Protein 2O36 (pdb70)

Sequence (654 aa):
LRWDLSAQQIEERTRELIEQTKRVYDQVGTQEFEDVSYESTLKALADVEVTYTVQRNILDFPQHVSPSKDIRTASTEADKKLSEFDVEMSMREDVYQRIVWLQEKVQKDSLRPEAARYLERLIKLGRRNGLHLPRETQENIKRIKKKLSLLCIDFNKNLNEDTTFLPFTLQELGGLPEDFLNSLEKMEDGKLKVTLKYPHYFPLLKKCHVPETRRKVEEAFNSRCKEENSAILKELVTLRAQKSRLLGFHTHADYVLEMNMAKTSQTVATFLDELAQKLKPLGEQERAVILELKRAECERRGLPFDGRIRAWDMRYYMNQVEETRYCVDQNLLKEYFPVQVVTHGLLGIYQELLGLAFHHEEGASAWHEDVRLYTARDAASGEVVGKFYLDLYPREGKYGHAACFGLQPGCLRQDGSRQIAIAAMVANFTKPTADAPSLLQHDEVRTYFHEFGHVMHQLCSQAEFAMFSGTHVETDFVEAPSQMLENWVWEQEPLLRMSRHYRTGSAVPRELLEKLIESRQANTGLFNLRQIVLAKVDQALHTQTDADPAEEYARLCQEILGVPATPGTNMPATFGHLAGGYDAQYYGYLWSEVYSMDMFHTRFKQEGVLNSKVGMDYRSCILRPGGSEDASAMLRRFLGRDPKQDAFLLSKGL

Solvent-accessible surface area: 29851 Å² total; per-residue (Å²): 72,112,32,102,11,48,29,123,67,1,92,61,73,2,127,87,17,35,125,104,7,78,164,36,43,50,102,3,2,101,23,123,84,151,89,3,42,70,116,44,1,2,68,27,6,11,25,13,40,10,86,20,27,19,56,33,26,9,1,21,3,15,34,44,1,7,73,40,143,101,39,34,65,20,0,48,78,3,39,110,94,0,46,121,10,50,88,96,13,53,62,42,77,46,6,15,66,37,11,54,61,4,81,127,78,32,139,178,132,65,38,149,110,21,3,32,49,4,11,114,60,27,17,68,67,3,106,35,42,0,15,73,41,87,125,130,24,19,102,39,5,152,94,0,71,147,86,20,60,106,24,27,98,58,0,42,80,44,14,110,111,28,113,56,75,28,54,5,34,103,133,57,0,15,42,10,49,123,113,30,13,121,86,12,104,160,61,192,103,40,70,12,44,0,29,3,74,130,96,36,10,56,23,0,6,66,90,0,50,33,39,94,2,5,81,90,0,5,70,21,21,21,28,24,18,86,139,92,0,38,62,20,1,152,77,0,16,81,18,9,27,55,24,0,137,47,12,65,48,175,25,16,0,32,25,18,0,52,61,7,21,2,116,59,20,121,54,0,36,59,7,0,75,74,0,11,132,70,0,124,60,22,0,91,109,22,48,64,40,0,60,86,30,16,88,19,4,8,128,168,107,69,57,122,80,77,32,100,12,63,27,42,1,17,74,16,4,32,39,36,10,81,109,87,134,57,71,19,66,63,96,85,1,58,52,21,0,0,0,94,21,0,21,146,5,0,18,19,0,1,57,81,0,1,21,5,28,25,80,77,58,152,88,37,76,36,24,45,145,29,9,102,19,34,0,0,80,45,68,105,73,31,122,54,18,0,50,0,10,5,1,14,40,69,46,158,33,18,83,54,133,27,16,31,34,30,2,21,9,3,0,40,102,132,116,46,48,81,11,45,2,15,0,0,0,0,0,42,7,93,89,39,83,108,141,56,57,3,39,1,61,10,76,48,0,87,42,0,0,24,23,0,2,17,0,1,1,19,1,2,1,47,2,43,23,4,35,0,3,0,30,103,21,28,81,1,2,31,54,0,3,0,30,0,1,32,2,0,0,27,31,56,99,1,0,50,87,0,13,97,16,76,186,75,43,58,70,4,64,141,114,16,0,106,76,1,49,103,19,71,45,16,16,10,0,1,111,3,2,77,22,0,0,6,0,37,0,2,13,8,2,5,50,83,127,132,18,63,18,31,124,26,30,41,105,6,4,88,117,23,11,22,4,25,21,18,120,48,17,13,18,0,0,15,10,24,67,1,5,45,60,107,20,0,33,18,0,10,84,5,14,2,56,0,23,2,17,2,0,10,68,33,32,0,93,115,80,29,20,27,53,56,156,0,0,76,59,1,35,60,31,0,1,119,12,0,2,21,56,56,0,30,22,0,0,110,137,2,16,65,84,78,26,93,10,67,7,1,19,112,41,30,66,69

Secondary structure (DSSP, 8-state):
------HHHHHHHHHHHHHHHHHHHHHHHT--GGG--IIIIIIHHHHHHHHHHHHHHHHHSHHHH-S-HHHHHHHHHHHHHHHHHHHHHHT-HHHHHHHHHHHHHSPTT-S-HHHHHHHH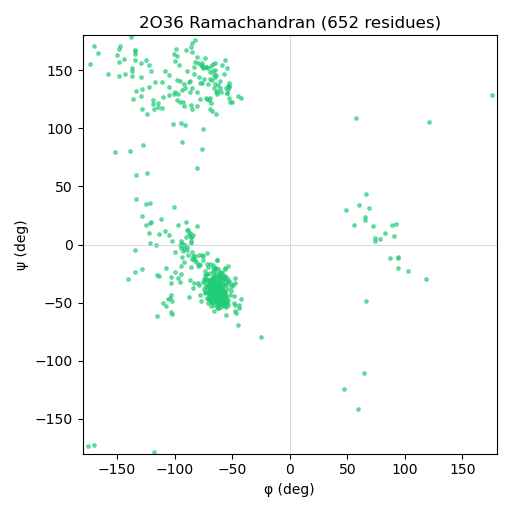HHHHHHHHTTTTS-HHHHHHHHHHHHHHHHHHHHHHHHHHH---EEEE-TTTTTTS-HHHHTTSEE-TTSPEEEESSHHHHHHHHHH---HHHHHHHHHHHTTTTHHHHHHHHHHHHHHHHHHHHHTT-SSHHHHHHTTSTT-SHHHHHHHHHHHHHHHHHHHHHHHHHHHHHHHHHHHHHT----SS--TTTHHHHHHHHIIIII---HHHHGGG-BHHHHHHHHHHHHHHHHTEEEEE-TT---SSTT-EEEEEEETTT--EEEEEEEE-S--TTS--S-EEEEEE--EE-TTSPEEPEEEEEE--PPPPBTTB--BPPHHHHHHHHHHHHHHHHHHH---SSGGGSTT-S-TTTTTHHHHHHHGGGGSHHHHHHT---TTT-PPPPHHHHHHHHHGGGTTHHHHHHHHHHHHHHHHHHTT-SS--HHHHHHHHIIIIISSPPPTT--GGGG-GGGGTT-TT-TTHHHHHHHHHHHHIIIIIIHH-TT-HHHHHHHIIIIITTGGGS-HHHHHHHHHSS---SHHHHHHTT-

CATH classification: 1.20.1050.40 (+2 more: 1.10.1370.10, 3.40.390.10)

InterPro domains:
  IPR001567 Peptidase M3A/M3B catalytic domain [PF01432] (227-675)
  IPR024077 Neurolysin/Thimet oligopeptidase, domain 2 [G3DSA:1.10.1370.10] (159-672)
  IPR024079 Metallopeptidase, catalytic domain superfamily [G3DSA:3.40.390.10] (361-511)
  IPR024080 Neurolysin/Thimet oligopeptidase, N-terminal [G3DSA:1.20.1050.40] (16-151)
  IPR045090 Peptidase M3A/M3B [PTHR11804] (12-678)

Radius of gyration: 26.31 Å; Cα contacts (8 Å, |Δi|>4): 1056; chains: 1; bounding box: 84×54×62 Å

GO terms:
  GO:0004222 metalloendopeptidase activity (F, TAS)
  GO:0005829 cytosol (C, IDA)
  GO:0005829 cytosol (C, TAS)
  GO:0000209 protein polyubiquitination (P, TAS)
  GO:0005515 protein binding (F, IPI)

Nearest PDB structures (foldseek):
  2o36-assembly1_A  TM=1.002E+00  e=1.131E-99  Homo sapiens
  1s4b-assembly1_P  TM=1.001E+00  e=3.426E-97  Homo sapiens
  1i1i-assembly1_P  TM=9.852E-01  e=8.180E-74  Rattus norvegicus
  2o3e-assembly1_A  TM=9.855E-01  e=1.370E-73  Rattus norvegicus
  4fxy-assembly2_Q  TM=9.851E-01  e=2.235E-72  Rattus norvegicus

B-factor: mean 25.72, std 10.85, range [9.65, 74.49]

Foldseek 3Di:
DDQPAFLVNLLVLLVVLLVVLVVLLVQLLPDDLVPQECCNQLLSNLQNCQVSQLSLLSLQVCLFPFQDPSSNVSSPVSNVVVVVSVVVSLARLSSLVSLVSHVVVDDPPPDDLLSVVSSVVSNVSNLLQVSVDDPVLNVLLVVLVVVLLVLLVCLVCQLVVDWDWDWAAPVQQPFADPVLQVVFDQDPVRTGIATLDPVRLLRSLAGGPRLVSLVVSQQDNQARCVPPLLVSLLSNLVSLCVSCVSSPDNWSLLSVQCQFLQNGLVSLVVVLVVVLVLLVVVLVVVQVVLLVVQVVSCVVVVHDRPSAQAPSSPNHSLSVCLCPVLNQDLVVVLLFFFPVLQVQLLVVLLCLLAQWDKAWDPPDDDSDPVKTKIFIARNPPRHTQAIEIEAAADDPSHNAAWAKRWNNFFAAHSVGHTDFTYIYIYHHFHDQDDPRTTGDGLVRSLSVQLRVQQVLLQRLAHYHGRCQTGLNAGLLASSQSSLLRSVLSLDDVSVQSRTARPPPRDTDDPVSSVSVSVSVLRCVSLVVLLLSLVLVLLSCSTNDNPDNQQVSSQVSCCVRNVHGDDPSGRNVSSVSCCSPPCRSPSCSVVSSNLQSLLLNCQQPVVPHVSDNVLSNLCSVLPRHNRHSDHPQRSSCSSNVHGTDSVSVSVVSVD

Structure (mmCIF, N/CA/C/O backbone):
data_2O36
#
_entry.id   2O36
#
_cell.length_a   77.120
_cell.length_b   99.250
_cell.length_c   105.710
_cell.angle_alpha   90.00
_cell.angle_beta   90.00
_cell.angle_gamma   90.00
#
_symmetry.space_group_name_H-M   'P 21 21 21'
#
loop_
_entity.id
_entity.type
_entity.pdbx_description
1 polymer 'Thimet oligopeptidase'
2 non-polymer 'ZINC ION'
3 water water
#
loop_
_atom_site.group_PDB
_atom_site.id
_atom_site.type_symbol
_atom_site.label_atom_id
_atom_site.label_alt_id
_atom_site.label_comp_id
_atom_site.label_asym_id
_atom_site.label_entity_id
_atom_site.label_seq_id
_atom_site.pdbx_PDB_ins_code
_atom_site.Cartn_x
_atom_site.Cartn_y
_atom_site.Cartn_z
_atom_site.occupancy
_atom_site.B_iso_or_equiv
_atom_site.auth_seq_id
_atom_site.auth_comp_id
_atom_site.auth_asym_id
_atom_site.auth_atom_id
_atom_site.pdbx_PDB_model_num
ATOM 1 N N . LEU A 1 9 ? 16.321 39.381 49.243 1.00 62.30 24 LEU A N 1
ATOM 2 C CA . LEU A 1 9 ? 16.809 38.360 48.271 1.00 62.29 24 LEU A CA 1
ATOM 3 C C . LEU A 1 9 ? 17.299 37.108 48.990 1.00 62.10 24 LEU A C 1
ATOM 4 O O . LEU A 1 9 ? 17.526 37.127 50.202 1.00 62.46 24 LEU A O 1
ATOM 9 N N . ARG A 1 10 ? 17.469 36.027 48.233 1.00 61.27 25 ARG A N 1
ATOM 10 C CA . ARG A 1 10 ? 17.920 34.751 48.783 1.00 60.71 25 ARG A CA 1
ATOM 11 C C . ARG A 1 10 ? 19.435 34.581 48.681 1.00 59.03 25 ARG A C 1
ATOM 12 O O . ARG A 1 10 ? 20.021 34.821 47.625 1.00 59.08 25 ARG A O 1
ATOM 20 N N . TRP A 1 11 ? 20.062 34.159 49.777 1.00 56.92 26 TRP A N 1
ATOM 21 C CA . TRP A 1 11 ? 21.511 33.958 49.808 1.00 54.92 26 TRP A CA 1
ATOM 22 C C . TRP A 1 11 ? 21.904 32.645 50.474 1.00 53.63 26 TRP A C 1
ATOM 23 O O . TRP A 1 11 ? 23.081 32.286 50.506 1.00 52.97 26 TRP A O 1
ATOM 34 N N . ASP A 1 12 ? 20.922 31.933 51.012 1.00 52.74 27 ASP A N 1
ATOM 35 C CA . ASP A 1 12 ? 21.199 30.663 51.664 1.00 51.53 27 ASP A CA 1
ATOM 36 C C . ASP A 1 12 ? 20.869 29.484 50.752 1.00 49.56 27 ASP A C 1
ATOM 37 O O . ASP A 1 12 ? 20.460 28.421 51.221 1.00 50.08 27 ASP A O 1
ATOM 42 N N . LEU A 1 13 ? 21.047 29.675 49.446 1.00 46.28 28 LEU A N 1
ATOM 43 C CA . LEU A 1 13 ? 20.776 28.613 48.483 1.00 42.27 28 LEU A CA 1
ATOM 44 C C . LEU A 1 13 ? 21.977 27.688 48.339 1.00 39.95 28 LEU A C 1
ATOM 45 O O . LEU A 1 13 ? 23.116 28.146 48.226 1.00 39.85 28 LEU A O 1
ATOM 50 N N . SER A 1 14 ? 21.716 26.386 48.351 1.00 36.32 29 SER A N 1
ATOM 51 C CA . SER A 1 14 ? 22.769 25.385 48.212 1.00 33.06 29 SER A CA 1
ATOM 52 C C . SER A 1 14 ? 23.045 25.145 46.735 1.00 31.80 29 SER A C 1
ATOM 53 O O . SER A 1 14 ? 22.327 25.650 45.874 1.00 29.83 29 SER A O 1
ATOM 56 N N . ALA A 1 15 ? 24.078 24.363 46.443 1.00 29.66 30 ALA A N 1
ATOM 57 C CA . ALA A 1 15 ? 24.414 24.060 45.059 1.00 30.42 30 ALA A CA 1
ATOM 58 C C . ALA A 1 15 ? 23.255 23.309 44.416 1.00 31.18 30 ALA A C 1
ATOM 59 O O . ALA A 1 15 ? 22.967 23.483 43.231 1.00 30.38 30 ALA A O 1
ATOM 61 N N . GLN A 1 16 ? 22.583 22.478 45.207 1.00 30.10 31 GLN A N 1
ATOM 62 C CA . GLN A 1 16 ? 21.459 21.702 44.700 1.00 31.81 31 GLN A CA 1
ATOM 63 C C . GLN A 1 16 ? 20.270 22.593 44.349 1.00 30.40 31 GLN A C 1
ATOM 64 O O . GLN A 1 16 ? 19.629 22.401 43.316 1.00 30.60 31 GLN A O 1
ATOM 70 N N . GLN A 1 17 ? 19.977 23.563 45.211 1.00 29.47 32 GLN A N 1
ATOM 71 C CA . GLN A 1 17 ? 18.864 24.479 44.976 1.00 28.60 32 GLN A CA 1
ATOM 72 C C . GLN A 1 17 ? 19.132 25.338 43.745 1.00 26.95 32 GLN A C 1
ATOM 73 O O . GLN A 1 17 ? 18.212 25.674 43.002 1.00 26.22 32 GLN A O 1
ATOM 79 N N . ILE A 1 18 ? 20.395 25.696 43.536 1.00 25.85 33 ILE A N 1
ATOM 80 C CA . ILE A 1 18 ? 20.765 26.500 42.378 1.00 25.66 33 ILE A CA 1
ATOM 81 C C . ILE A 1 18 ? 20.458 25.698 41.116 1.00 25.34 33 ILE A C 1
ATOM 82 O O . ILE A 1 18 ? 19.849 26.204 40.177 1.00 24.65 33 ILE A O 1
ATOM 87 N N . GLU A 1 19 ? 20.876 24.437 41.110 1.00 25.63 34 GLU A N 1
ATOM 88 C CA . GLU A 1 19 ? 20.647 23.550 39.974 1.00 27.24 34 GLU A CA 1
ATOM 89 C C . GLU A 1 19 ? 19.151 23.454 39.668 1.00 26.14 34 GLU A C 1
ATOM 90 O O . GLU A 1 19 ? 18.722 23.630 38.526 1.00 24.30 34 GLU A O 1
ATOM 96 N N . GLU A 1 20 ? 18.363 23.183 40.703 1.00 26.13 35 GLU A N 1
ATOM 97 C CA . GLU A 1 20 ? 16.919 23.043 40.564 1.00 26.96 35 GLU A CA 1
ATOM 98 C C . GLU A 1 20 ? 16.223 24.324 40.129 1.00 25.19 35 GLU A C 1
ATOM 99 O O . GLU A 1 20 ? 15.381 24.309 39.232 1.00 22.54 35 GLU A O 1
ATOM 105 N N . ARG A 1 21 ? 16.563 25.429 40.782 1.00 23.26 36 ARG A N 1
ATOM 106 C CA . ARG A 1 21 ? 15.953 26.716 40.466 1.00 23.77 36 ARG A CA 1
ATOM 107 C C . ARG A 1 21 ? 16.212 27.128 39.027 1.00 21.67 36 ARG A C 1
ATOM 108 O O . ARG A 1 21 ? 15.370 27.762 38.392 1.00 20.35 36 ARG A O 1
ATOM 116 N N . THR A 1 22 ? 17.384 26.770 38.519 1.00 21.84 37 THR A N 1
ATOM 117 C CA . THR A 1 22 ? 17.744 27.118 37.153 1.00 22.36 37 THR A CA 1
ATOM 118 C C . THR A 1 22 ? 16.833 26.393 36.173 1.00 22.58 37 THR A C 1
ATOM 119 O O . THR A 1 22 ? 16.312 27.000 35.244 1.00 19.59 37 THR A O 1
ATOM 123 N N . ARG A 1 23 ? 16.637 25.094 36.379 1.00 23.75 38 ARG A N 1
ATOM 124 C CA . ARG A 1 23 ? 15.763 24.332 35.497 1.00 24.22 38 ARG A CA 1
ATOM 125 C C . ARG A 1 23 ? 14.340 24.873 35.569 1.00 23.43 38 ARG A C 1
ATOM 126 O O . ARG A 1 23 ? 13.679 25.035 34.545 1.00 22.41 38 ARG A O 1
ATOM 134 N N . GLU A 1 24 ? 13.872 25.151 36.782 1.00 22.55 39 GLU A N 1
ATOM 135 C CA . GLU A 1 24 ? 12.522 25.671 36.972 1.00 23.65 39 GLU A CA 1
ATOM 136 C C . GLU A 1 24 ? 12.351 27.039 36.315 1.00 22.82 39 GLU A C 1
ATOM 137 O O . GLU A 1 24 ? 11.347 27.292 35.651 1.00 20.62 39 GLU A O 1
ATOM 143 N N . LEU A 1 25 ? 13.330 27.920 36.510 1.00 21.18 40 LEU A N 1
ATOM 144 C CA . LEU A 1 25 ? 13.269 29.258 35.928 1.00 20.56 40 LEU A CA 1
ATOM 145 C C . LEU A 1 25 ? 13.152 29.174 34.409 1.00 20.07 40 LEU A C 1
ATOM 146 O O . LEU A 1 25 ? 12.30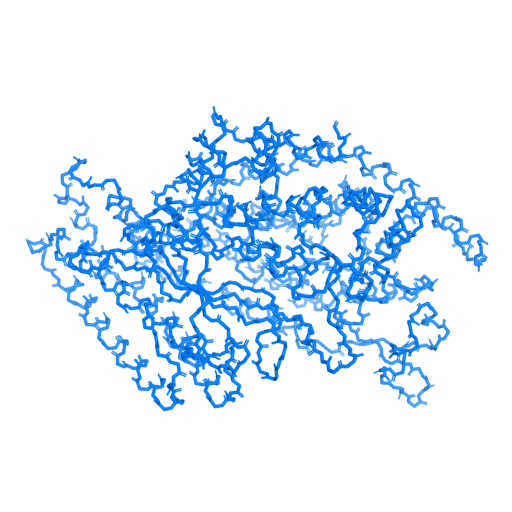0 29.823 33.804 1.00 20.67 40 LEU A O 1
ATOM 151 N N . ILE A 1 26 ? 14.016 28.372 33.799 1.00 20.24 41 ILE A N 1
ATOM 152 C CA . ILE A 1 26 ? 14.011 28.208 32.351 1.00 22.43 41 ILE A CA 1
ATOM 153 C C . ILE A 1 26 ? 12.674 27.644 31.864 1.00 23.74 41 ILE A C 1
ATOM 154 O O . ILE A 1 26 ? 12.125 28.110 30.868 1.00 22.61 41 ILE A O 1
ATOM 159 N N . GLU A 1 27 ? 12.138 26.656 32.575 1.00 25.69 42 GLU A N 1
ATOM 160 C CA . GLU A 1 27 ? 10.857 26.066 32.190 1.00 27.75 42 GLU A CA 1
ATOM 161 C C . GLU A 1 27 ? 9.732 27.101 32.263 1.00 26.46 42 GLU A C 1
ATOM 162 O O . GLU A 1 27 ? 8.949 27.254 31.326 1.00 25.61 42 GLU A O 1
ATOM 168 N N . GLN A 1 28 ? 9.656 27.811 33.382 1.00 25.81 43 GLN A N 1
ATOM 169 C CA . GLN A 1 28 ? 8.621 28.820 33.576 1.00 26.13 43 GLN A CA 1
ATOM 170 C C . GLN A 1 28 ? 8.730 29.980 32.587 1.00 23.27 43 GLN A C 1
ATOM 171 O O . GLN A 1 28 ? 7.730 30.447 32.051 1.00 22.97 43 GLN A O 1
ATOM 177 N N . THR A 1 29 ? 9.948 30.443 32.340 1.00 20.67 44 THR A N 1
ATOM 178 C CA . THR A 1 29 ? 10.145 31.549 31.415 1.00 20.16 44 THR A CA 1
ATOM 179 C C . THR A 1 29 ? 9.847 31.123 29.979 1.00 20.55 44 THR A C 1
ATOM 180 O O . THR A 1 29 ? 9.186 31.845 29.232 1.00 19.54 44 THR A O 1
ATOM 184 N N . LYS A 1 30 ? 10.330 29.946 29.596 1.00 20.26 45 LYS A N 1
ATOM 185 C CA . LYS A 1 30 ? 10.107 29.448 28.244 1.00 23.11 45 LYS A CA 1
ATOM 186 C C . LYS A 1 30 ? 8.611 29.309 27.975 1.00 24.25 45 LYS A C 1
ATOM 187 O O . LYS A 1 30 ? 8.153 29.475 26.843 1.00 23.97 45 LYS A O 1
ATOM 193 N N . ARG A 1 31 ? 7.856 29.014 29.030 1.00 23.39 46 ARG A N 1
ATOM 194 C CA . ARG A 1 31 ? 6.409 28.865 28.936 1.00 24.64 46 ARG A CA 1
ATOM 195 C C . ARG A 1 31 ? 5.769 30.152 28.408 1.00 23.11 46 ARG A C 1
ATOM 196 O O . ARG A 1 31 ? 4.843 30.111 27.596 1.00 20.69 46 ARG A O 1
ATOM 204 N N . VAL A 1 32 ? 6.264 31.295 28.874 1.00 20.54 47 VAL A N 1
ATOM 205 C CA . VAL A 1 32 ? 5.738 32.585 28.440 1.00 21.38 47 VAL A CA 1
ATOM 206 C C . VAL A 1 32 ? 6.091 32.854 26.981 1.00 20.26 47 VAL A C 1
ATOM 207 O O . VAL A 1 32 ? 5.244 33.295 26.201 1.00 20.54 47 VAL A O 1
ATOM 211 N N . TYR A 1 33 ? 7.341 32.594 26.611 1.00 19.00 48 TYR A N 1
ATOM 212 C CA . TYR A 1 33 ? 7.751 32.803 25.231 1.00 20.39 48 TYR A CA 1
ATOM 213 C C . TYR A 1 33 ? 6.948 31.896 24.304 1.00 20.93 48 TYR A C 1
ATOM 214 O O . TYR A 1 33 ? 6.533 32.322 23.226 1.00 18.90 48 TYR A O 1
ATOM 223 N N . ASP A 1 34 ? 6.724 30.649 24.720 1.00 21.43 49 ASP A N 1
ATOM 224 C CA . ASP A 1 34 ? 5.942 29.719 23.905 1.00 21.97 49 ASP A CA 1
ATOM 225 C C . ASP A 1 34 ? 4.536 30.276 23.695 1.00 21.69 49 ASP A C 1
ATOM 226 O O . ASP A 1 34 ? 3.998 30.228 22.589 1.00 21.07 49 ASP A O 1
ATOM 231 N N . GLN A 1 35 ? 3.939 30.795 24.765 1.00 20.95 50 GLN A N 1
ATOM 232 C CA . GLN A 1 35 ? 2.602 31.371 24.683 1.00 24.18 50 GLN A CA 1
ATOM 233 C C . GLN A 1 35 ? 2.578 32.524 23.682 1.00 23.76 50 GLN A C 1
ATOM 234 O O . GLN A 1 35 ? 1.701 32.592 22.819 1.00 23.68 50 GLN A O 1
ATOM 240 N N . VAL A 1 36 ? 3.539 33.432 23.806 1.00 21.56 51 VAL A N 1
ATOM 241 C CA . VAL A 1 36 ? 3.619 34.577 22.908 1.00 20.06 51 VAL A CA 1
ATOM 242 C C . VAL A 1 36 ? 3.883 34.122 21.475 1.00 19.89 51 VAL A C 1
ATOM 243 O O . VAL A 1 36 ? 3.227 34.581 20.536 1.00 22.22 51 VAL A O 1
ATOM 247 N N . GLY A 1 37 ? 4.836 33.210 21.319 1.00 19.08 52 GLY A N 1
ATOM 248 C CA . GLY A 1 37 ? 5.191 32.706 20.002 1.00 20.31 52 GLY A CA 1
ATOM 249 C C . GLY A 1 37 ? 4.128 31.942 19.227 1.00 22.76 52 GLY A C 1
ATOM 250 O O . GLY A 1 37 ? 4.296 31.710 18.026 1.00 21.70 52 GLY A O 1
ATOM 251 N N . THR A 1 38 ? 3.041 31.542 19.886 1.00 22.16 53 THR A N 1
ATOM 252 C CA . THR A 1 38 ? 1.991 30.800 19.192 1.00 23.42 53 THR A CA 1
ATOM 253 C C . THR A 1 38 ? 0.666 31.548 19.075 1.00 24.14 53 THR A C 1
ATOM 254 O O . THR A 1 38 ? -0.338 30.973 18.650 1.00 23.43 53 THR A O 1
ATOM 258 N N . GLN A 1 39 ? 0.656 32.828 19.439 1.00 23.67 54 GLN A N 1
ATOM 259 C CA . GLN A 1 39 ? -0.567 33.617 19.341 1.00 25.87 54 GLN A CA 1
ATOM 260 C C . GLN A 1 39 ? -0.980 33.769 17.890 1.00 26.48 54 GLN A C 1
ATOM 261 O O . GLN A 1 39 ? -0.139 33.792 16.992 1.00 26.56 54 GLN A O 1
ATOM 267 N N . GLU A 1 40 ? -2.281 33.895 17.667 1.00 27.31 55 GLU A N 1
ATOM 268 C CA . GLU A 1 40 ? -2.790 34.111 16.326 1.00 27.61 55 GLU A CA 1
ATOM 269 C C . GLU A 1 40 ? -2.811 35.623 16.150 1.00 25.65 55 GLU A C 1
ATOM 270 O O . GLU A 1 40 ? -2.989 36.358 17.122 1.00 23.80 55 GLU A O 1
ATOM 276 N N . PHE A 1 41 ? -2.613 36.085 14.920 1.00 24.30 56 PHE A N 1
ATOM 277 C CA . PHE A 1 41 ? -2.598 37.513 14.635 1.00 23.68 56 PHE A CA 1
ATOM 278 C C . PHE A 1 41 ? -3.696 38.267 15.374 1.00 24.94 56 PHE A C 1
ATOM 279 O O . PHE A 1 41 ? -3.459 39.309 15.985 1.00 22.91 56 PHE A O 1
ATOM 287 N N . GLU A 1 42 ? -4.904 37.726 15.309 1.00 25.20 57 GLU A N 1
ATOM 288 C CA . GLU A 1 42 ? -6.062 38.348 15.931 1.00 27.33 57 GLU A CA 1
ATOM 289 C C . GLU A 1 42 ? -5.933 38.588 17.435 1.00 27.32 57 GLU A C 1
ATOM 290 O O . GLU A 1 42 ? -6.443 39.584 17.950 1.00 26.88 57 GLU A O 1
ATOM 296 N N . ASP A 1 43 ? -5.239 37.694 18.136 1.00 27.00 58 ASP A N 1
ATOM 297 C CA . ASP A 1 43 ? -5.081 37.822 19.584 1.00 26.93 58 ASP A CA 1
ATOM 298 C C . ASP A 1 43 ? -3.865 38.629 20.041 1.00 26.02 58 ASP A C 1
ATOM 299 O O . ASP A 1 43 ? -3.657 38.816 21.237 1.00 26.31 58 ASP A O 1
ATOM 304 N N . VAL A 1 44 ? -3.060 39.100 19.097 1.00 24.57 59 VAL A N 1
ATOM 305 C CA . VAL A 1 44 ? -1.886 39.891 19.441 1.00 22.67 59 VAL A CA 1
ATOM 306 C C . VAL A 1 44 ? -2.326 41.266 19.932 1.00 23.30 59 VAL A C 1
ATOM 307 O O . VAL A 1 44 ? -3.058 41.973 19.245 1.00 23.78 59 VAL A O 1
ATOM 311 N N . SER A 1 45 ? -1.886 41.639 21.130 1.00 23.16 60 SER A N 1
ATOM 312 C CA . SER A 1 45 ? -2.240 42.931 21.706 1.00 24.85 60 SER A CA 1
ATOM 313 C C . SER A 1 45 ? -1.090 43.437 22.561 1.00 24.24 60 SER A C 1
ATOM 314 O O . SER A 1 45 ? -0.137 42.709 22.822 1.00 24.25 60 SER A O 1
ATOM 317 N N . TYR A 1 46 ? -1.189 44.686 23.000 1.00 24.84 61 TYR A N 1
ATOM 318 C CA . TYR A 1 46 ? -0.158 45.278 23.842 1.00 25.43 61 TYR A CA 1
ATOM 319 C C . TYR A 1 46 ? 0.002 44.453 25.121 1.00 25.25 61 TYR A C 1
ATOM 320 O O . TYR A 1 46 ? 1.111 44.061 25.495 1.00 23.58 61 TYR A O 1
ATOM 329 N N . GLU A 1 47 ? -1.120 44.178 25.775 1.00 24.00 62 GLU A N 1
ATOM 330 C CA . GLU A 1 47 ? -1.125 43.411 27.013 1.00 24.17 62 GLU A CA 1
ATOM 331 C C . GLU A 1 47 ? -0.623 41.975 26.876 1.00 23.90 62 GLU A C 1
ATOM 332 O O . GLU A 1 47 ? 0.178 41.509 27.688 1.00 24.64 62 GLU A O 1
ATOM 338 N N . SER A 1 48 ? -1.085 41.280 25.843 1.00 22.61 63 SER A N 1
ATOM 339 C CA . SER A 1 48 ? -0.720 39.885 25.637 1.00 22.36 63 SER A CA 1
ATOM 340 C C . SER A 1 48 ? 0.644 39.646 25.010 1.00 21.67 63 SER A C 1
ATOM 341 O O . SER A 1 48 ? 1.183 38.546 25.107 1.00 21.11 63 SER A O 1
ATOM 344 N N . THR A 1 49 ? 1.208 40.661 24.364 1.00 21.21 64 THR A N 1
ATOM 345 C CA . THR A 1 49 ? 2.494 40.480 23.702 1.00 19.71 64 THR A CA 1
ATOM 346 C C . THR A 1 49 ? 3.622 41.317 24.293 1.00 20.79 64 THR A C 1
ATOM 347 O O . THR A 1 49 ? 4.612 40.776 24.788 1.00 20.19 64 THR A O 1
ATOM 351 N N . LEU A 1 50 ? 3.479 42.636 24.240 1.00 20.02 65 LEU A N 1
ATOM 352 C CA . LEU A 1 50 ? 4.514 43.511 24.772 1.00 20.40 65 LEU A CA 1
ATOM 353 C C . LEU A 1 50 ? 4.600 43.418 26.294 1.00 20.26 65 LEU A C 1
ATOM 354 O O . LEU A 1 50 ? 5.672 43.178 26.843 1.00 18.95 65 LEU A O 1
ATOM 359 N N . LYS A 1 51 ? 3.474 43.597 26.979 1.00 19.20 66 LYS A N 1
ATOM 360 C CA . LYS A 1 51 ? 3.478 43.533 28.438 1.00 19.23 66 LYS A CA 1
ATOM 361 C C . LYS A 1 51 ? 3.873 42.139 28.929 1.00 19.24 66 LYS A C 1
ATOM 362 O O . LYS A 1 51 ? 4.571 42.003 29.935 1.00 17.59 66 LYS A O 1
ATOM 368 N N . ALA A 1 52 ? 3.431 41.103 28.217 1.00 18.51 67 ALA A N 1
ATOM 369 C CA . ALA A 1 52 ? 3.761 39.735 28.598 1.00 18.58 67 ALA A CA 1
ATOM 370 C C . ALA A 1 52 ? 5.279 39.543 28.629 1.00 18.30 67 ALA A C 1
ATOM 371 O O . ALA A 1 52 ? 5.828 39.022 29.600 1.00 18.31 67 ALA A O 1
ATOM 373 N N . LEU A 1 53 ? 5.954 39.976 27.569 1.00 17.34 68 LEU A N 1
ATOM 374 C CA . LEU A 1 53 ? 7.407 39.850 27.489 1.00 16.92 68 LEU A CA 1
ATOM 375 C C . LEU A 1 53 ? 8.117 40.767 28.485 1.00 16.03 68 LEU A C 1
ATOM 376 O O . LEU A 1 53 ? 9.118 40.377 29.081 1.00 17.37 68 LEU A O 1
ATOM 381 N N . ALA A 1 54 ? 7.604 41.979 28.671 1.00 16.59 69 ALA A N 1
ATOM 382 C CA . ALA A 1 54 ? 8.213 42.915 29.619 1.00 16.78 69 ALA A CA 1
ATOM 383 C C . ALA A 1 54 ? 8.104 42.376 31.047 1.00 17.53 69 ALA A C 1
ATOM 384 O O . ALA A 1 54 ? 9.073 42.424 31.817 1.00 15.43 69 ALA A O 1
ATOM 386 N N . ASP A 1 55 ? 6.929 41.859 31.402 1.00 16.09 70 ASP A N 1
ATOM 387 C CA . ASP A 1 55 ? 6.730 41.326 32.743 1.00 17.68 70 ASP A CA 1
ATOM 388 C C . ASP A 1 55 ? 7.600 40.108 33.038 1.00 17.74 70 ASP A C 1
ATOM 389 O O . ASP A 1 55 ? 8.173 40.005 34.123 1.00 19.22 70 ASP A O 1
ATOM 394 N N . VAL A 1 56 ? 7.709 39.186 32.086 1.00 18.47 71 VAL A N 1
ATOM 395 C CA . VAL A 1 56 ? 8.519 37.999 32.317 1.00 18.35 71 VAL A CA 1
ATOM 396 C C . VAL A 1 56 ? 9.993 38.373 32.450 1.00 18.69 71 VAL A C 1
ATOM 397 O O . VAL A 1 56 ? 10.756 37.686 33.124 1.00 18.46 71 VAL A O 1
ATOM 401 N N . GLU A 1 57 ? 10.401 39.469 31.818 1.00 18.87 72 GLU A N 1
ATOM 402 C CA . GLU A 1 57 ? 11.794 39.883 31.927 1.00 18.75 72 GLU A CA 1
ATOM 403 C C . GLU A 1 57 ? 12.070 40.290 33.373 1.00 19.50 72 GLU A C 1
ATOM 404 O O . GLU A 1 57 ? 13.149 40.035 33.910 1.00 20.98 72 GLU A O 1
ATOM 410 N N . VAL A 1 58 ? 11.090 40.923 34.009 1.00 18.77 73 VAL A N 1
ATOM 411 C CA . VAL A 1 58 ? 11.263 41.336 35.388 1.00 19.90 73 VAL A CA 1
ATOM 412 C C . VAL A 1 58 ? 11.452 40.120 36.301 1.00 22.61 73 VAL A C 1
ATOM 413 O O . VAL A 1 58 ? 12.425 40.047 37.050 1.00 21.70 73 VAL A O 1
ATOM 417 N N . THR A 1 59 ? 10.536 39.160 36.228 1.00 22.15 74 THR A N 1
ATOM 418 C CA . THR A 1 59 ? 10.633 37.973 37.073 1.00 23.36 74 THR A CA 1
ATOM 419 C C . THR A 1 59 ? 11.894 37.168 36.775 1.00 22.69 74 THR A C 1
ATOM 420 O O . THR A 1 59 ? 12.550 36.660 37.685 1.00 22.84 74 THR A O 1
ATOM 424 N N . TYR A 1 60 ? 12.234 37.059 35.497 1.00 20.57 75 TYR A N 1
ATOM 425 C CA . TYR A 1 60 ? 13.415 36.311 35.090 1.00 19.51 75 TYR A CA 1
ATOM 426 C C . TYR A 1 60 ? 14.724 36.947 35.552 1.00 19.98 75 TYR A C 1
ATOM 427 O O . TYR A 1 60 ? 15.585 36.273 36.122 1.00 19.03 75 TYR A O 1
ATOM 436 N N . THR A 1 61 ? 14.878 38.244 35.299 1.00 19.24 76 THR A N 1
ATOM 437 C CA . THR A 1 61 ? 16.109 38.933 35.662 1.00 18.20 76 THR A CA 1
ATOM 438 C C . THR A 1 61 ? 16.435 38.803 37.142 1.00 19.10 76 THR A C 1
ATOM 439 O O . THR A 1 61 ? 17.576 38.519 37.513 1.00 18.19 76 THR A O 1
ATOM 443 N N . VAL A 1 62 ? 15.428 39.006 37.981 1.00 21.48 77 VAL A N 1
ATOM 444 C CA . VAL A 1 62 ? 15.593 38.890 39.424 1.00 24.96 77 VAL A CA 1
ATOM 445 C C . VAL A 1 62 ? 16.165 37.512 39.777 1.00 22.92 77 VAL A C 1
ATOM 446 O O . VAL A 1 62 ? 17.187 37.400 40.457 1.00 22.34 77 VAL A O 1
ATOM 450 N N . GLN A 1 63 ? 15.505 36.464 39.297 1.00 21.63 78 GLN A N 1
ATOM 451 C CA . GLN A 1 63 ? 15.940 35.105 39.584 1.00 22.32 78 GLN A CA 1
ATOM 452 C C . GLN A 1 63 ? 17.298 34.785 38.980 1.00 20.60 78 GLN A C 1
ATOM 453 O O . GLN A 1 63 ? 18.148 34.184 39.637 1.00 20.46 78 GLN A O 1
ATOM 459 N N . ARG A 1 64 ? 17.507 35.186 37.732 1.00 20.35 79 ARG A N 1
ATOM 460 C CA . ARG A 1 64 ? 18.775 34.922 37.057 1.00 22.98 79 ARG A CA 1
ATOM 461 C C . ARG A 1 64 ? 19.963 35.528 37.808 1.00 23.49 79 ARG A C 1
ATOM 462 O O . ARG A 1 64 ? 21.005 34.887 37.951 1.00 22.29 79 ARG A O 1
ATOM 470 N N . ASN A 1 65 ? 19.807 36.763 38.278 1.00 23.56 80 ASN A N 1
ATOM 471 C CA . ASN A 1 65 ? 20.888 37.432 38.997 1.00 26.00 80 ASN A CA 1
ATOM 472 C C . ASN A 1 65 ? 21.253 36.719 40.286 1.00 25.37 80 ASN A C 1
ATOM 473 O O . ASN A 1 65 ? 22.429 36.649 40.649 1.00 27.01 80 ASN A O 1
ATOM 478 N N . ILE A 1 66 ? 20.244 36.195 40.974 1.00 24.27 81 ILE A N 1
ATOM 479 C CA . ILE A 1 66 ? 20.449 35.470 42.221 1.00 24.49 81 ILE A CA 1
ATOM 480 C C . ILE A 1 66 ? 21.247 34.183 41.984 1.00 24.78 81 ILE A C 1
ATOM 481 O O . ILE A 1 66 ? 22.059 33.775 42.818 1.00 24.56 81 ILE A O 1
ATOM 486 N N . LEU A 1 67 ? 21.001 33.547 40.845 1.00 21.71 82 LEU A N 1
ATOM 487 C CA . LEU A 1 67 ? 21.674 32.302 40.495 1.00 20.61 82 LEU A CA 1
ATOM 488 C C . LEU A 1 67 ? 23.098 32.491 39.961 1.00 20.73 82 LEU A C 1
ATOM 489 O O . LEU A 1 67 ? 23.973 31.658 40.216 1.00 21.42 82 LEU A O 1
ATOM 494 N N . ASP A 1 68 ? 23.351 33.570 39.225 1.00 20.39 83 ASP A N 1
ATOM 495 C CA . ASP A 1 68 ? 24.702 33.757 38.706 1.00 21.60 83 ASP A CA 1
ATOM 496 C C . ASP A 1 68 ? 25.622 34.623 39.558 1.00 21.40 83 ASP A C 1
ATOM 497 O O . ASP A 1 68 ? 26.803 34.764 39.246 1.00 21.61 83 ASP A O 1
ATOM 502 N N . PHE A 1 69 ? 25.103 35.180 40.648 1.00 20.44 84 PHE A N 1
ATOM 503 C CA . PHE A 1 69 ? 25.934 36.015 41.506 1.00 20.53 84 PHE A CA 1
ATOM 504 C C . PHE A 1 69 ? 26.878 35.232 42.426 1.00 20.07 84 PHE A C 1
ATOM 505 O O . PHE A 1 69 ? 28.049 35.584 42.557 1.00 19.49 84 PHE A O 1
ATOM 513 N N . PRO A 1 70 ? 26.390 34.154 43.063 1.00 20.80 85 PRO A N 1
ATOM 514 C CA . PRO A 1 70 ? 27.230 33.355 43.965 1.00 20.79 85 PRO A CA 1
ATOM 515 C C . PRO A 1 70 ? 28.610 32.979 43.430 1.00 21.35 85 PRO A C 1
ATOM 516 O O . PRO A 1 70 ? 29.573 32.887 44.192 1.00 21.13 85 PRO A O 1
ATOM 520 N N . GLN A 1 71 ? 28.716 32.765 42.124 1.00 19.92 86 GLN A N 1
ATOM 521 C CA . GLN A 1 71 ? 30.000 32.397 41.543 1.00 20.57 86 GLN A CA 1
ATOM 522 C C . GLN A 1 71 ? 31.081 33.452 41.799 1.00 20.79 86 GLN A C 1
ATOM 523 O O . GLN A 1 71 ? 32.273 33.138 41.791 1.00 19.10 86 GLN A O 1
ATOM 529 N N . HIS A 1 72 ? 30.669 34.695 42.040 1.00 20.51 87 HIS A N 1
ATOM 530 C CA . HIS A 1 72 ? 31.631 35.776 42.264 1.00 21.37 87 HIS A CA 1
ATOM 531 C C . HIS A 1 72 ? 31.958 36.062 43.728 1.00 20.38 87 HIS A C 1
ATOM 532 O O . HIS A 1 72 ? 32.971 36.693 44.024 1.00 20.54 87 HIS A O 1
ATOM 539 N N . VAL A 1 73 ? 31.112 35.610 44.645 1.00 21.03 88 VAL A N 1
ATOM 540 C CA . VAL A 1 73 ? 31.337 35.911 46.052 1.00 22.27 88 VAL A CA 1
ATOM 541 C C . VAL A 1 73 ? 31.208 34.791 47.072 1.00 22.58 88 VAL A C 1
ATOM 542 O O . VAL A 1 73 ? 31.775 34.887 48.161 1.00 22.36 88 VAL A O 1
ATOM 546 N N . SER A 1 74 ? 30.463 33.741 46.746 1.00 22.23 89 SER A N 1
ATOM 547 C CA . SER A 1 74 ? 30.278 32.655 47.701 1.00 24.24 89 SER A CA 1
ATOM 548 C C . SER A 1 74 ? 31.589 32.064 48.204 1.00 24.43 89 SER A C 1
ATOM 549 O O . SER A 1 74 ? 32.511 31.821 47.433 1.00 24.31 89 SER A O 1
ATOM 552 N N . PRO A 1 75 ? 31.695 31.847 49.521 1.00 26.67 90 PRO A N 1
ATOM 553 C CA . PRO A 1 75 ? 32.933 31.270 50.050 1.00 27.56 90 PRO A CA 1
ATOM 554 C C . PRO A 1 75 ? 32.969 29.758 49.812 1.00 29.29 90 PRO A C 1
ATOM 555 O O . PRO A 1 75 ? 33.992 29.112 50.023 1.00 28.94 90 PRO A O 1
ATOM 559 N N . SER A 1 76 ? 31.847 29.209 49.353 1.00 28.72 91 SER A N 1
ATOM 560 C CA . SER A 1 76 ? 31.738 27.778 49.076 1.00 29.93 91 SER A CA 1
ATOM 561 C C . SER A 1 76 ? 32.009 27.449 47.611 1.00 30.17 91 SER A C 1
ATOM 562 O O . SER A 1 76 ? 31.328 27.957 46.717 1.00 27.58 91 SER A O 1
ATOM 565 N N . LYS A 1 77 ? 32.990 26.587 47.362 1.00 29.29 92 LYS A N 1
ATOM 566 C CA . LYS A 1 77 ? 33.320 26.230 45.990 1.00 31.22 92 LYS A CA 1
ATOM 567 C C . LYS A 1 77 ? 32.193 25.474 45.288 1.00 30.70 92 LYS A C 1
ATOM 568 O O . LYS A 1 77 ? 31.973 25.666 44.094 1.00 31.68 92 LYS A O 1
ATOM 574 N N . ASP A 1 78 ? 31.479 24.621 46.018 1.00 30.60 93 ASP A N 1
ATOM 575 C CA . ASP A 1 78 ? 30.374 23.872 45.421 1.00 30.70 93 ASP A CA 1
ATOM 576 C C . ASP A 1 78 ? 29.311 24.842 44.908 1.00 29.61 93 ASP A C 1
ATOM 577 O O . ASP A 1 78 ? 28.782 24.680 43.807 1.00 29.85 93 ASP A O 1
ATOM 582 N N . ILE A 1 79 ? 28.994 25.845 45.718 1.00 27.32 94 ILE A N 1
ATOM 583 C CA . ILE A 1 79 ? 27.997 26.834 45.340 1.00 25.55 94 ILE A CA 1
ATOM 584 C C . ILE A 1 79 ? 28.501 27.663 44.160 1.00 25.37 94 ILE A C 1
ATOM 585 O O . ILE A 1 79 ? 27.761 27.930 43.213 1.00 23.47 94 ILE A O 1
ATOM 590 N N . ARG A 1 80 ? 29.767 28.054 44.214 1.00 24.59 95 ARG A N 1
ATOM 591 C CA . ARG A 1 80 ? 30.361 28.837 43.141 1.00 25.37 95 ARG A CA 1
ATOM 592 C C . ARG A 1 80 ? 30.328 28.077 41.815 1.00 25.25 95 ARG A C 1
ATOM 593 O O . ARG A 1 80 ? 29.957 28.631 40.781 1.00 23.67 95 ARG A O 1
ATOM 601 N N . THR A 1 81 ? 30.711 26.805 41.852 1.00 25.41 96 THR A N 1
ATOM 602 C CA . THR A 1 81 ? 30.723 25.984 40.649 1.00 25.57 96 THR A CA 1
ATOM 603 C C . THR A 1 81 ? 29.319 25.771 40.080 1.00 22.99 96 THR A C 1
ATOM 604 O O . THR A 1 81 ? 29.139 25.746 38.863 1.00 23.00 96 THR A O 1
ATOM 608 N N . ALA A 1 82 ? 28.326 25.619 40.950 1.00 22.65 97 ALA A N 1
ATOM 609 C CA . ALA A 1 82 ? 26.954 25.424 40.489 1.00 21.86 97 ALA A CA 1
ATOM 610 C C . ALA A 1 82 ? 26.439 26.726 39.879 1.00 22.37 97 ALA A C 1
ATOM 611 O O . ALA A 1 82 ? 25.698 26.715 38.893 1.00 21.21 97 ALA A O 1
ATOM 613 N N . SER A 1 83 ? 26.839 27.847 40.473 1.00 20.20 98 SER A N 1
ATOM 614 C CA . SER A 1 83 ? 26.425 29.155 39.982 1.00 20.06 98 SER A CA 1
ATOM 615 C C . SER A 1 83 ? 27.022 29.409 38.602 1.00 18.83 98 SER A C 1
ATOM 616 O O . SER A 1 83 ? 26.360 29.962 37.731 1.00 17.36 98 SER A O 1
ATOM 619 N N . THR A 1 84 ? 28.272 29.002 38.405 1.00 18.21 99 THR A N 1
ATOM 620 C CA . THR A 1 84 ? 28.928 29.183 37.112 1.00 19.20 99 THR A CA 1
ATOM 621 C C . THR A 1 84 ? 28.204 28.365 36.053 1.00 18.59 99 THR A C 1
ATOM 622 O O . THR A 1 84 ? 27.974 28.833 34.937 1.00 20.48 99 THR A O 1
ATOM 626 N N . GLU A 1 85 ? 27.831 27.143 36.406 1.00 20.32 100 GLU A N 1
ATOM 627 C CA . GLU A 1 85 ? 27.121 26.288 35.466 1.00 21.36 100 GLU A CA 1
ATOM 628 C C . GLU A 1 85 ? 25.727 26.826 35.171 1.00 20.69 100 GLU A C 1
ATOM 629 O O . GLU A 1 85 ? 25.259 26.761 34.033 1.00 20.83 100 GLU A O 1
ATOM 635 N N . ALA A 1 86 ? 25.065 27.372 36.187 1.00 18.64 101 ALA A N 1
ATOM 636 C CA . ALA A 1 86 ? 23.732 27.926 35.987 1.00 17.95 101 ALA A CA 1
ATOM 637 C C . ALA A 1 86 ? 23.813 29.102 35.016 1.00 18.64 101 ALA A C 1
ATOM 638 O O . ALA A 1 86 ? 22.959 29.264 34.145 1.00 17.94 101 ALA A O 1
ATOM 640 N N . ASP A 1 87 ? 24.851 29.916 35.176 1.00 19.38 102 ASP A N 1
ATOM 641 C CA . ASP A 1 87 ? 25.071 31.083 34.326 1.00 18.84 102 ASP A CA 1
ATOM 642 C C . ASP A 1 87 ? 25.189 30.638 32.869 1.00 19.52 102 ASP A C 1
ATOM 643 O O . ASP A 1 87 ? 24.626 31.265 31.964 1.00 16.41 102 ASP A O 1
ATOM 648 N N . LYS A 1 88 ? 25.918 29.549 32.643 1.00 18.84 103 LYS A N 1
ATOM 649 C CA . LYS A 1 88 ? 26.090 29.033 31.289 1.00 21.02 103 LYS A CA 1
ATOM 650 C C . LYS A 1 88 ? 24.754 28.609 30.692 1.00 19.97 103 LYS A C 1
ATOM 651 O O . LYS A 1 88 ? 24.450 28.938 29.543 1.00 20.61 103 LYS A O 1
ATOM 657 N N . LYS A 1 89 ? 23.955 27.887 31.472 1.00 18.70 104 LYS A N 1
ATOM 658 C CA . LYS A 1 89 ? 22.651 27.421 31.002 1.00 19.81 104 LYS A CA 1
ATOM 659 C C . LYS A 1 89 ? 21.702 28.580 30.734 1.00 20.78 104 LYS A C 1
ATOM 660 O O . LYS A 1 89 ? 20.961 28.580 29.747 1.00 18.74 104 LYS A O 1
ATOM 666 N N . LEU A 1 90 ? 21.724 29.569 31.621 1.00 18.64 105 LEU A N 1
ATOM 667 C CA . LEU A 1 90 ? 20.854 30.720 31.477 1.00 19.35 105 LEU A CA 1
ATOM 668 C C . LEU A 1 90 ? 21.302 31.605 30.319 1.00 18.39 105 LEU A C 1
ATOM 669 O O . LEU A 1 90 ? 20.471 32.168 29.608 1.00 19.68 105 LEU A O 1
ATOM 674 N N . SER A 1 91 ? 22.611 31.714 30.114 1.00 18.40 106 SER A N 1
ATOM 675 C CA . SER A 1 91 ? 23.125 32.521 29.018 1.00 20.05 106 SER A CA 1
ATOM 676 C C . SER A 1 91 ? 22.738 31.865 27.698 1.00 20.59 106 SER A C 1
ATOM 677 O O . SER A 1 91 ? 22.326 32.541 26.759 1.00 19.79 106 SER A O 1
ATOM 680 N N . GLU A 1 92 ? 22.871 30.544 27.631 1.00 20.12 107 GLU A N 1
ATOM 681 C CA . GLU A 1 92 ? 22.503 29.812 26.427 1.00 21.68 107 GLU A CA 1
ATOM 682 C C . GLU A 1 92 ? 21.013 30.036 26.181 1.00 19.89 107 GLU A C 1
ATOM 683 O O . GLU A 1 92 ? 20.592 30.300 25.055 1.00 19.71 107 GLU A O 1
ATOM 689 N N . PHE A 1 93 ? 20.223 29.938 27.248 1.00 21.01 108 PHE A N 1
ATOM 690 C CA . PHE A 1 93 ? 18.779 30.129 27.165 1.00 20.37 108 PHE A CA 1
ATOM 691 C C . PHE A 1 93 ? 18.415 31.522 26.652 1.00 19.86 108 PHE A C 1
ATOM 692 O O . PHE A 1 93 ? 17.493 31.667 25.854 1.00 19.77 108 PHE A O 1
ATOM 700 N N . ASP A 1 94 ? 19.127 32.543 27.121 1.00 19.50 109 ASP A N 1
ATOM 701 C CA . ASP A 1 94 ? 18.871 33.912 26.681 1.00 19.76 109 ASP A CA 1
ATOM 702 C C . ASP A 1 94 ? 19.027 34.028 25.169 1.00 21.21 109 ASP A C 1
ATOM 703 O O . ASP A 1 94 ? 18.191 34.627 24.489 1.00 19.76 109 ASP A O 1
ATOM 708 N N . VAL A 1 95 ? 20.102 33.451 24.645 1.00 20.03 110 VAL A N 1
ATOM 709 C CA . VAL A 1 95 ? 20.353 33.501 23.210 1.00 21.52 110 VAL A CA 1
ATOM 710 C C . VAL A 1 95 ? 19.280 32.734 22.448 1.00 21.17 110 VAL A C 1
ATOM 711 O O . VAL A 1 95 ? 18.800 33.185 21.407 1.00 21.18 110 VAL A O 1
ATOM 715 N N . GLU A 1 96 ? 18.900 31.574 22.970 1.00 20.43 111 GLU A N 1
ATOM 716 C CA . GLU A 1 96 ? 17.872 30.769 22.324 1.00 20.88 111 GLU A CA 1
ATOM 717 C C . GLU A 1 96 ? 16.577 31.573 22.187 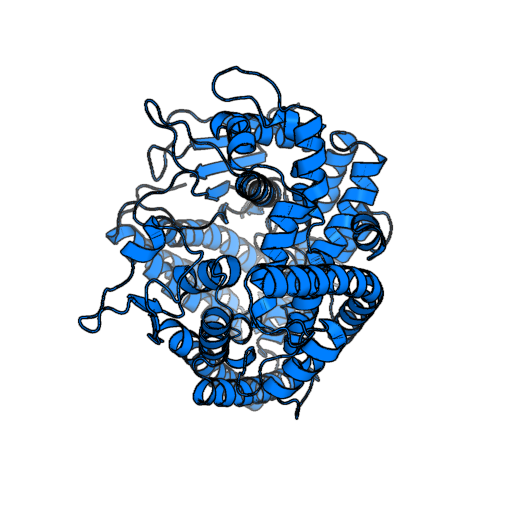1.00 19.83 111 GLU A C 1
ATOM 718 O O . GLU A 1 96 ? 15.967 31.599 21.122 1.00 18.06 111 GLU A O 1
ATOM 724 N N . MET A 1 97 ? 16.159 32.235 23.263 1.00 17.90 112 MET A N 1
ATOM 725 C CA . MET A 1 97 ? 14.929 33.020 23.224 1.00 18.78 112 MET A CA 1
ATOM 726 C C . MET A 1 97 ? 15.053 34.222 22.295 1.00 19.09 112 MET A C 1
ATOM 727 O O . MET A 1 97 ? 14.081 34.615 21.645 1.00 20.16 112 MET A O 1
ATOM 732 N N . SER A 1 98 ? 16.246 34.802 22.225 1.00 18.29 113 SER A N 1
ATOM 733 C CA . SER A 1 98 ? 16.463 35.965 21.368 1.00 21.26 113 SER A CA 1
ATOM 734 C C . SER A 1 98 ? 16.323 35.641 19.880 1.00 20.18 113 SER A C 1
ATOM 735 O O . SER A 1 98 ? 15.979 36.512 19.086 1.00 23.56 113 SER A O 1
ATOM 738 N N . MET A 1 99 ? 16.578 34.388 19.510 1.00 20.87 114 MET A N 1
ATOM 739 C CA . MET A 1 99 ? 16.505 33.954 18.113 1.00 19.64 114 MET A CA 1
ATOM 740 C C . MET A 1 99 ? 15.167 33.342 17.690 1.00 20.53 114 MET A C 1
ATOM 741 O O . MET A 1 99 ? 15.027 32.885 16.552 1.00 19.88 114 MET A O 1
ATOM 746 N N . ARG A 1 100 ? 14.194 33.328 18.596 1.00 18.91 115 ARG A N 1
ATOM 747 C CA . ARG A 1 100 ? 12.881 32.758 18.302 1.00 19.29 115 ARG A CA 1
ATOM 748 C C . ARG A 1 100 ? 12.173 33.539 17.203 1.00 19.21 115 ARG A C 1
ATOM 749 O O . ARG A 1 100 ? 11.780 34.690 17.400 1.00 17.44 115 ARG A O 1
ATOM 757 N N . GLU A 1 101 ? 12.005 32.913 16.044 1.00 19.84 116 GLU A N 1
ATOM 758 C CA . GLU A 1 101 ? 11.331 33.573 14.936 1.00 20.79 116 GLU A CA 1
ATOM 759 C C . GLU A 1 101 ? 9.827 33.665 15.164 1.00 18.84 116 GLU A C 1
ATOM 760 O O . GLU A 1 101 ? 9.185 34.595 14.680 1.00 17.90 116 GLU A O 1
ATOM 766 N N . ASP A 1 102 ? 9.264 32.704 15.894 1.00 18.20 117 ASP A N 1
ATOM 767 C CA . ASP A 1 102 ? 7.828 32.717 16.144 1.00 19.28 117 ASP A CA 1
ATOM 768 C C . ASP A 1 102 ? 7.437 33.890 17.026 1.00 18.11 117 ASP A C 1
ATOM 769 O O . ASP A 1 102 ? 6.453 34.583 16.754 1.00 18.15 117 ASP A O 1
ATOM 774 N N . VAL A 1 103 ? 8.219 34.124 18.072 1.00 16.06 118 VAL A N 1
ATOM 775 C CA . VAL A 1 103 ? 7.958 35.236 18.971 1.00 16.66 118 VAL A CA 1
ATOM 776 C C . VAL A 1 103 ? 8.179 36.546 18.218 1.00 15.03 118 VAL A C 1
ATOM 777 O O . VAL A 1 103 ? 7.400 37.491 18.356 1.00 15.17 118 VAL A O 1
ATOM 781 N N . TYR A 1 104 ? 9.231 36.602 17.403 1.00 14.26 119 TYR A N 1
ATOM 782 C CA . TYR A 1 104 ? 9.510 37.832 16.662 1.00 15.74 119 TYR A CA 1
ATOM 783 C C . TYR A 1 104 ? 8.337 38.200 15.750 1.00 17.10 119 TYR A C 1
ATOM 784 O O . TYR A 1 104 ? 7.977 39.375 15.621 1.00 16.16 119 TYR A O 1
ATOM 793 N N . GLN A 1 105 ? 7.731 37.194 15.125 1.00 18.01 120 GLN A N 1
ATOM 794 C CA . GLN A 1 105 ? 6.593 37.439 14.246 1.00 18.65 120 GLN A CA 1
ATOM 795 C C . GLN A 1 105 ? 5.472 38.174 14.979 1.00 18.65 120 GLN A C 1
ATOM 796 O O . GLN A 1 105 ? 4.851 39.077 14.420 1.00 18.87 120 GLN A O 1
ATOM 802 N N . ARG A 1 106 ? 5.212 37.792 16.229 1.00 17.72 121 ARG A N 1
ATOM 803 C CA . ARG A 1 106 ? 4.156 38.437 16.999 1.00 15.99 121 ARG A CA 1
ATOM 804 C C . ARG A 1 106 ? 4.546 39.855 17.393 1.00 16.82 121 ARG A C 1
ATOM 805 O O . ARG A 1 106 ? 3.685 40.729 17.525 1.00 16.31 121 ARG A O 1
ATOM 813 N N . ILE A 1 107 ? 5.841 40.090 17.587 1.00 16.10 122 ILE A N 1
ATOM 814 C CA . ILE A 1 107 ? 6.298 41.426 17.938 1.00 16.99 122 ILE A CA 1
ATOM 815 C C . ILE A 1 107 ? 6.116 42.315 16.705 1.00 17.32 122 ILE A C 1
ATOM 816 O O . ILE A 1 107 ? 5.666 43.453 16.812 1.00 17.50 122 ILE A O 1
ATOM 821 N N . VAL A 1 108 ? 6.457 41.777 15.536 1.00 17.71 123 VAL A N 1
ATOM 822 C CA . VAL A 1 108 ? 6.306 42.503 14.282 1.00 18.37 123 VAL A CA 1
ATOM 823 C C . VAL A 1 108 ? 4.819 42.765 14.036 1.00 19.17 123 VAL A C 1
ATOM 824 O O . VAL A 1 108 ? 4.443 43.835 13.562 1.00 18.61 123 VAL A O 1
ATOM 828 N N . TRP A 1 109 ? 3.974 41.787 14.356 1.00 17.94 124 TRP A N 1
ATOM 829 C CA . TRP A 1 109 ? 2.537 41.973 14.176 1.00 18.16 124 TRP A CA 1
ATOM 830 C C . TRP A 1 109 ? 2.041 43.067 15.102 1.00 17.63 124 TRP A C 1
ATOM 831 O O . TRP A 1 109 ? 1.227 43.894 14.706 1.00 20.66 124 TRP A O 1
ATOM 842 N N . LEU A 1 110 ? 2.531 43.078 16.340 1.00 18.55 125 LEU A N 1
ATOM 843 C CA . LEU A 1 110 ? 2.111 44.102 17.287 1.00 18.71 125 LEU A CA 1
ATOM 844 C C . LEU A 1 110 ? 2.477 45.487 16.764 1.00 19.57 125 LEU A C 1
ATOM 845 O O . LEU A 1 110 ? 1.688 46.429 16.864 1.00 18.92 125 LEU A O 1
ATOM 850 N N . GLN A 1 111 ? 3.680 45.608 16.213 1.00 20.71 126 GLN A N 1
ATOM 851 C CA . GLN A 1 111 ? 4.136 46.886 15.681 1.00 22.95 126 GLN A CA 1
ATOM 852 C C . GLN A 1 111 ? 3.191 47.355 14.579 1.00 23.64 126 GLN A C 1
ATOM 853 O O . GLN A 1 111 ? 2.911 48.545 14.453 1.00 24.17 126 GLN A O 1
ATOM 859 N N . GLU A 1 112 ? 2.696 46.413 13.786 1.00 25.07 127 GLU A N 1
ATOM 860 C CA . GLU A 1 112 ? 1.774 46.752 12.710 1.00 27.43 127 GLU A CA 1
ATOM 861 C C . GLU A 1 112 ? 0.438 47.228 13.285 1.00 27.16 127 GLU A C 1
ATOM 862 O O . GLU A 1 112 ? -0.072 48.282 12.907 1.00 25.94 127 GLU A O 1
ATOM 868 N N . LYS A 1 113 ? -0.109 46.447 14.214 1.00 27.25 128 LYS A N 1
ATOM 869 C CA . LYS A 1 113 ? -1.399 46.739 14.841 1.00 27.68 128 LYS A CA 1
ATOM 870 C C . LYS A 1 113 ? -1.431 47.971 15.734 1.00 29.68 128 LYS A C 1
ATOM 871 O O . LYS A 1 113 ? -2.477 48.603 15.888 1.00 26.96 128 LYS A O 1
ATOM 877 N N . VAL A 1 114 ? -0.293 48.305 16.331 1.00 31.22 129 VAL A N 1
ATOM 878 C CA . VAL A 1 114 ? -0.214 49.455 17.221 1.00 35.71 129 VAL A CA 1
ATOM 879 C C . VAL A 1 114 ? -0.364 50.786 16.500 1.00 38.69 129 VAL A C 1
ATOM 880 O O . VAL A 1 114 ? 0.403 51.109 15.592 1.00 38.77 129 VAL A O 1
ATOM 884 N N . GLN A 1 115 ? -1.362 51.553 16.920 1.00 41.66 130 GLN A N 1
ATOM 885 C CA . GLN A 1 115 ? -1.621 52.860 16.339 1.00 44.20 130 GLN A CA 1
ATOM 886 C C . GLN A 1 115 ? -0.400 53.733 16.606 1.00 45.19 130 GLN A C 1
ATOM 887 O O . GLN A 1 115 ? 0.165 53.708 17.700 1.00 45.37 130 GLN A O 1
ATOM 893 N N . LYS A 1 116 ? 0.011 54.495 15.600 1.00 46.19 131 LYS A N 1
ATOM 894 C CA . LYS A 1 116 ? 1.173 55.367 15.731 1.00 47.13 131 LYS A CA 1
ATOM 895 C C . LYS A 1 116 ? 1.007 56.398 16.849 1.00 46.68 131 LYS A C 1
ATOM 896 O O . LYS A 1 116 ? -0.023 57.069 16.938 1.00 46.73 131 LYS A O 1
ATOM 902 N N . ASP A 1 117 ? 2.027 56.507 17.700 1.00 44.77 132 ASP A N 1
ATOM 903 C CA . ASP A 1 117 ? 2.043 57.458 18.816 1.00 43.42 132 ASP A CA 1
ATOM 904 C C . ASP A 1 117 ? 1.004 57.212 19.908 1.00 40.93 132 ASP A C 1
ATOM 905 O O . ASP A 1 117 ? 0.674 58.124 20.669 1.00 41.28 132 ASP A O 1
ATOM 910 N N . SER A 1 118 ? 0.491 55.990 20.000 1.00 36.94 133 SER A N 1
ATOM 911 C CA . SER A 1 118 ? -0.510 55.689 21.016 1.00 34.07 133 SER A CA 1
ATOM 912 C C . SER A 1 118 ? 0.109 55.113 22.292 1.00 32.17 133 SER A C 1
ATOM 913 O O . SER A 1 118 ? -0.563 55.000 23.319 1.00 30.44 133 SER A O 1
ATOM 916 N N . LEU A 1 119 ? 1.388 54.755 22.231 1.00 29.45 134 LEU A N 1
ATOM 917 C CA . LEU A 1 119 ? 2.063 54.181 23.394 1.00 27.64 134 LEU A CA 1
ATOM 918 C C . LEU A 1 119 ? 2.851 55.201 24.198 1.00 27.06 134 LEU A C 1
ATOM 919 O O . LEU A 1 119 ? 3.284 56.228 23.669 1.00 26.62 134 LEU A O 1
ATOM 924 N N . ARG A 1 120 ? 3.029 54.912 25.484 1.00 27.03 135 ARG A N 1
ATOM 925 C CA . ARG A 1 120 ? 3.808 55.777 26.356 1.00 28.18 135 ARG A CA 1
ATOM 926 C C . ARG A 1 120 ? 5.228 55.718 25.794 1.00 26.61 135 ARG A C 1
ATOM 927 O O . ARG A 1 120 ? 5.655 54.686 25.276 1.00 24.32 135 ARG A O 1
ATOM 935 N N . PRO A 1 121 ? 5.973 56.827 25.875 1.00 24.48 136 PRO A N 1
ATOM 936 C CA . PRO A 1 121 ? 7.340 56.868 25.359 1.00 23.72 136 PRO A CA 1
ATOM 937 C C . PRO A 1 121 ? 8.236 55.666 25.673 1.00 21.50 136 PRO A C 1
ATOM 938 O O . PRO A 1 121 ? 8.828 55.094 24.762 1.00 20.03 136 PRO A O 1
ATOM 942 N N . GLU A 1 122 ? 8.342 55.275 26.940 1.00 18.62 137 GLU A N 1
ATOM 943 C CA . GLU A 1 122 ? 9.219 54.152 27.271 1.00 19.12 137 GLU A CA 1
ATOM 944 C C . GLU A 1 122 ? 8.722 52.828 26.697 1.00 18.31 137 GLU A C 1
ATOM 945 O O . GLU A 1 122 ? 9.520 51.963 26.332 1.00 18.26 137 GLU A O 1
ATOM 951 N N . ALA A 1 123 ? 7.404 52.673 26.611 1.00 17.47 138 ALA A N 1
ATOM 952 C CA . ALA A 1 123 ? 6.821 51.454 26.057 1.00 17.42 138 ALA A CA 1
ATOM 953 C C . ALA A 1 123 ? 7.109 51.394 24.561 1.00 17.81 138 ALA A C 1
ATOM 954 O O . ALA A 1 123 ? 7.370 50.323 24.015 1.00 16.47 138 ALA A O 1
ATOM 956 N N . ALA A 1 124 ? 7.051 52.553 23.907 1.00 18.15 139 ALA A N 1
ATOM 957 C CA . ALA A 1 124 ? 7.325 52.655 22.477 1.00 18.29 139 ALA A CA 1
ATOM 958 C C . ALA A 1 124 ? 8.799 52.331 22.221 1.00 18.35 139 ALA A C 1
ATOM 959 O O . ALA A 1 124 ? 9.147 51.674 21.234 1.00 16.26 139 ALA A O 1
ATOM 961 N N . ARG A 1 125 ? 9.659 52.805 23.118 1.00 15.35 140 ARG A N 1
ATOM 962 C CA . ARG A 1 125 ? 11.096 52.571 23.016 1.00 15.39 140 ARG A CA 1
ATOM 963 C C . ARG A 1 125 ? 11.371 51.078 23.163 1.00 14.07 140 ARG A C 1
ATOM 964 O O . ARG A 1 125 ? 12.179 50.510 22.431 1.00 15.61 140 ARG A O 1
ATOM 972 N N . TYR A 1 126 ? 10.695 50.454 24.123 1.00 14.22 141 TYR A N 1
ATOM 973 C CA . TYR A 1 126 ? 10.847 49.028 24.374 1.00 14.54 141 TYR A CA 1
ATOM 974 C C . TYR A 1 126 ? 10.445 48.237 23.125 1.00 16.13 141 TYR A C 1
ATOM 975 O O . TYR A 1 126 ? 11.160 47.330 22.697 1.00 16.84 141 TYR A O 1
ATOM 984 N N . LEU A 1 127 ? 9.304 48.586 22.539 1.00 13.75 142 LEU A N 1
ATOM 985 C CA . LEU A 1 127 ? 8.845 47.905 21.334 1.00 14.75 142 LEU A CA 1
ATOM 986 C C . LEU A 1 127 ? 9.868 48.081 20.216 1.00 13.96 142 LEU A C 1
ATOM 987 O O . LEU A 1 127 ? 10.233 47.123 19.546 1.00 14.32 142 LEU A O 1
ATOM 992 N N . GLU A 1 128 ? 10.332 49.309 20.019 1.00 14.70 143 GLU A N 1
ATOM 993 C CA . GLU A 1 128 ? 11.317 49.567 18.977 1.00 16.43 143 GLU A CA 1
ATOM 994 C C . GLU A 1 128 ? 12.613 48.790 19.209 1.00 14.20 143 GLU A C 1
ATOM 995 O O . GLU A 1 128 ? 13.222 48.302 18.252 1.00 13.00 143 GLU A O 1
ATOM 1001 N N . ARG A 1 129 ? 13.039 48.673 20.466 1.00 13.37 144 ARG A N 1
ATOM 1002 C CA . ARG A 1 129 ? 14.266 47.939 20.776 1.00 13.72 144 ARG A CA 1
ATOM 1003 C C . ARG A 1 129 ? 14.075 46.449 20.471 1.00 14.16 144 ARG A C 1
ATOM 1004 O O . ARG A 1 129 ? 14.954 45.813 19.890 1.00 14.26 144 ARG A O 1
ATOM 1012 N N . LEU A 1 130 ? 12.934 45.883 20.854 1.00 12.78 145 LEU A N 1
ATOM 1013 C CA . LEU A 1 130 ? 12.696 44.468 20.567 1.00 14.74 145 LEU A CA 1
ATOM 1014 C C . LEU A 1 130 ? 12.771 44.238 19.055 1.00 15.65 145 LEU A C 1
ATOM 1015 O O . LEU A 1 130 ? 13.365 43.267 18.591 1.00 15.38 145 LEU A O 1
ATOM 1020 N N . ILE A 1 131 ? 12.172 45.145 18.290 1.00 15.68 146 ILE A N 1
ATOM 1021 C CA . ILE A 1 131 ? 12.192 45.041 16.834 1.00 14.34 146 ILE A CA 1
ATOM 1022 C C . ILE A 1 131 ? 13.629 45.137 16.327 1.00 14.88 146 ILE A C 1
ATOM 1023 O O . ILE A 1 131 ? 14.050 44.358 15.472 1.00 13.49 146 ILE A O 1
ATOM 1028 N N . LYS A 1 132 ? 14.387 46.088 16.868 1.00 14.20 147 LYS A N 1
ATOM 1029 C CA . LYS A 1 132 ? 15.766 46.282 16.438 1.00 15.39 147 LYS A CA 1
ATOM 1030 C C . LYS A 1 132 ? 16.662 45.087 16.770 1.00 16.05 147 LYS A C 1
ATOM 1031 O O . LYS A 1 132 ? 17.458 44.651 15.936 1.00 14.76 147 LYS A O 1
ATOM 1037 N N . LEU A 1 133 ? 16.524 44.549 17.978 1.00 14.38 148 LEU A N 1
ATOM 1038 C CA . LEU A 1 133 ? 17.329 43.401 18.395 1.00 15.02 148 LEU A CA 1
ATOM 1039 C C . LEU A 1 133 ? 17.101 42.212 17.463 1.00 13.77 148 LEU A C 1
ATOM 1040 O O . LEU A 1 133 ? 18.038 41.498 17.114 1.00 13.01 148 LEU A O 1
ATOM 1045 N N . GLY A 1 134 ? 15.855 42.006 17.054 1.00 14.96 149 GLY A N 1
ATOM 1046 C CA . GLY A 1 134 ? 15.564 40.913 16.142 1.00 14.75 149 GLY A CA 1
ATOM 1047 C C . GLY A 1 134 ? 16.233 41.143 14.795 1.00 14.44 149 GLY A C 1
ATOM 1048 O O . GLY A 1 134 ? 16.780 40.211 14.197 1.00 15.69 149 GLY A O 1
ATOM 1049 N N . ARG A 1 135 ? 16.196 42.381 14.310 1.00 14.27 150 ARG A N 1
ATOM 1050 C CA . ARG A 1 135 ? 16.814 42.704 13.023 1.00 15.22 150 ARG A CA 1
ATOM 1051 C C . ARG A 1 135 ? 18.334 42.554 13.082 1.00 14.73 150 ARG A C 1
ATOM 1052 O O . ARG A 1 135 ? 18.963 42.118 12.110 1.00 15.20 150 ARG A O 1
ATOM 1060 N N . ARG A 1 136 ? 18.929 42.909 14.217 1.00 13.57 151 ARG A N 1
ATOM 1061 C CA . ARG A 1 136 ? 20.377 42.779 14.367 1.00 13.97 151 ARG A CA 1
ATOM 1062 C C . ARG A 1 136 ? 20.740 41.300 14.476 1.00 15.54 151 ARG A C 1
ATOM 1063 O O . ARG A 1 136 ? 21.901 40.916 14.313 1.00 14.28 151 ARG A O 1
ATOM 1071 N N . ASN A 1 137 ? 19.740 40.471 14.761 1.00 14.33 152 ASN A N 1
ATOM 1072 C CA . ASN A 1 137 ? 19.952 39.027 14.838 1.00 15.64 152 ASN A CA 1
ATOM 1073 C C . ASN A 1 137 ? 19.590 38.411 13.487 1.00 14.95 152 ASN A C 1
ATOM 1074 O O . ASN A 1 137 ? 19.686 37.194 13.291 1.00 16.23 152 ASN A O 1
ATOM 1079 N N . GLY A 1 138 ? 19.166 39.271 12.564 1.00 14.28 153 GLY A N 1
ATOM 1080 C CA . GLY A 1 138 ? 18.803 38.846 11.221 1.00 14.75 153 GLY A CA 1
ATOM 1081 C C . GLY A 1 138 ? 17.508 38.070 11.053 1.00 15.94 153 GLY A C 1
ATOM 1082 O O . GLY A 1 138 ? 17.290 37.461 10.008 1.00 16.91 153 GLY A O 1
ATOM 1083 N N . LEU A 1 139 ? 16.634 38.106 12.054 1.00 15.14 154 LEU A N 1
ATOM 1084 C CA . LEU A 1 139 ? 15.379 37.360 12.000 1.00 16.24 154 LEU A CA 1
ATOM 1085 C C . LEU A 1 139 ? 14.406 37.759 10.888 1.00 15.66 154 LEU A C 1
ATOM 1086 O O . LEU A 1 139 ? 13.534 36.974 10.517 1.00 15.37 154 LEU A O 1
ATOM 1091 N N . HIS A 1 140 ? 14.554 38.967 10.359 1.00 15.32 155 HIS A N 1
ATOM 1092 C CA . HIS A 1 140 ? 13.670 39.451 9.300 1.00 16.31 155 HIS A CA 1
ATOM 1093 C C . HIS A 1 140 ? 14.152 39.084 7.900 1.00 16.88 155 HIS A C 1
ATOM 1094 O O . HIS A 1 140 ? 13.429 39.280 6.923 1.00 20.37 155 HIS A O 1
ATOM 1101 N N . LEU A 1 141 ? 15.365 38.548 7.808 1.00 16.33 156 LEU A N 1
ATOM 1102 C CA . LEU A 1 141 ? 15.978 38.216 6.526 1.00 16.15 156 LEU A CA 1
ATOM 1103 C C . LEU A 1 141 ? 15.639 36.854 5.918 1.00 17.93 156 LEU A C 1
ATOM 1104 O O . LEU A 1 141 ? 15.102 35.975 6.590 1.00 15.58 156 LEU A O 1
ATOM 1109 N N . PRO A 1 142 ? 15.948 36.674 4.621 1.00 19.58 157 PRO A N 1
ATOM 1110 C CA . PRO A 1 142 ? 15.693 35.427 3.893 1.00 20.04 157 PRO A CA 1
ATOM 1111 C C . PRO A 1 142 ? 16.416 34.260 4.554 1.00 19.39 157 PRO A C 1
ATOM 1112 O O . PRO A 1 142 ? 17.444 34.449 5.206 1.00 17.04 157 PRO A O 1
ATOM 1116 N N . ARG A 1 143 ? 15.888 33.056 4.364 1.00 17.53 158 ARG A N 1
ATOM 1117 C CA . ARG A 1 143 ? 16.479 31.867 4.959 1.00 19.27 158 ARG A CA 1
ATOM 1118 C C . ARG A 1 143 ? 17.951 31.680 4.605 1.00 18.39 158 ARG A C 1
ATOM 1119 O O . ARG A 1 143 ? 18.760 31.372 5.479 1.00 17.27 158 ARG A O 1
ATOM 1127 N N . GLU A 1 144 ? 18.304 31.868 3.335 1.00 18.91 159 GLU A N 1
ATOM 1128 C CA . GLU A 1 144 ? 19.695 31.694 2.927 1.00 20.58 159 GLU A CA 1
ATOM 1129 C C . GLU A 1 144 ? 20.621 32.668 3.643 1.00 18.11 159 GLU A C 1
ATOM 1130 O O . GLU A 1 144 ? 21.757 32.327 3.968 1.00 18.90 159 GLU A O 1
ATOM 1136 N N . THR A 1 145 ? 20.143 33.885 3.877 1.00 18.31 160 THR A N 1
ATOM 1137 C CA . THR A 1 145 ? 20.953 34.876 4.571 1.00 17.22 160 THR A CA 1
ATOM 1138 C C . THR A 1 145 ? 21.117 34.438 6.023 1.00 16.61 160 THR A C 1
ATOM 1139 O O . THR A 1 145 ? 22.225 34.415 6.551 1.00 16.24 160 THR A O 1
ATOM 1143 N N . GLN A 1 146 ? 20.016 34.072 6.669 1.00 15.88 161 GLN A N 1
ATOM 1144 C CA . GLN A 1 146 ? 20.086 33.630 8.056 1.00 16.36 161 GLN A CA 1
ATOM 1145 C C . GLN A 1 146 ? 20.978 32.392 8.225 1.00 18.57 161 GLN A C 1
ATOM 1146 O O . GLN A 1 146 ? 21.721 32.286 9.201 1.00 17.81 161 GLN A O 1
ATOM 1152 N N . GLU A 1 147 ? 20.917 31.462 7.278 1.00 18.63 162 GLU A N 1
ATOM 1153 C CA . GLU A 1 147 ? 21.756 30.263 7.356 1.00 20.72 162 GLU A CA 1
ATOM 1154 C C . GLU A 1 147 ? 23.234 30.644 7.309 1.00 19.22 162 GLU A C 1
ATOM 1155 O O . GLU A 1 147 ? 24.056 30.122 8.071 1.00 18.06 162 GLU A O 1
ATOM 1161 N N . ASN A 1 148 ? 23.562 31.559 6.405 1.00 17.50 163 ASN A N 1
ATOM 1162 C CA . ASN A 1 148 ? 24.934 32.023 6.245 1.00 18.64 163 ASN A CA 1
ATOM 1163 C C . ASN A 1 148 ? 25.423 32.782 7.469 1.00 18.33 163 ASN A C 1
ATOM 1164 O O . ASN A 1 148 ? 26.587 32.674 7.856 1.00 19.26 163 ASN A O 1
ATOM 1169 N N . ILE A 1 149 ? 24.532 33.559 8.071 1.00 16.77 164 ILE A N 1
ATOM 1170 C CA . ILE A 1 149 ? 24.886 34.316 9.264 1.00 17.23 164 ILE A CA 1
ATOM 1171 C C . ILE A 1 149 ? 25.146 33.327 10.394 1.00 16.75 164 ILE A C 1
ATOM 1172 O O . ILE A 1 149 ? 26.133 33.435 11.123 1.00 15.15 164 ILE A O 1
ATOM 1177 N N . LYS A 1 150 ? 24.251 32.355 10.527 1.00 17.36 165 LYS A N 1
ATOM 1178 C CA . LYS A 1 150 ? 24.377 31.342 11.561 1.00 18.62 165 LYS A CA 1
ATOM 1179 C C . LYS A 1 150 ? 25.724 30.635 11.424 1.00 17.60 165 LYS A C 1
ATOM 1180 O O . LYS A 1 150 ? 26.443 30.457 12.400 1.00 18.14 165 LYS A O 1
ATOM 1186 N N . ARG A 1 151 ? 26.061 30.247 10.200 1.00 17.77 166 ARG A N 1
ATOM 1187 C CA . ARG A 1 151 ? 27.313 29.550 9.930 1.00 18.21 166 ARG A CA 1
ATOM 1188 C C . ARG A 1 151 ? 28.533 30.395 10.292 1.00 16.85 166 ARG A C 1
ATOM 1189 O O . ARG A 1 151 ? 29.483 29.899 10.892 1.00 15.00 166 ARG A O 1
ATOM 1197 N N . ILE A 1 152 ? 28.502 31.674 9.929 1.00 16.08 167 ILE A N 1
ATOM 1198 C CA . ILE A 1 152 ? 29.619 32.566 10.222 1.00 16.39 167 ILE A CA 1
ATOM 1199 C C . ILE A 1 152 ? 29.756 32.833 11.720 1.00 17.15 167 ILE A C 1
ATOM 1200 O O . ILE A 1 152 ? 30.871 32.895 12.248 1.00 17.07 167 ILE A O 1
ATOM 1205 N N . LYS A 1 153 ? 28.628 32.994 12.405 1.00 16.17 168 LYS A N 1
ATOM 1206 C CA . LYS A 1 153 ? 28.655 33.230 13.845 1.00 18.58 168 LYS A CA 1
ATOM 1207 C C . LYS A 1 153 ? 29.310 32.057 14.556 1.00 18.88 168 LYS A C 1
ATOM 1208 O O . LYS A 1 153 ? 30.073 32.236 15.503 1.00 18.99 168 LYS A O 1
ATOM 1214 N N . LYS A 1 154 ? 29.005 30.851 14.093 1.00 19.66 169 LYS A N 1
ATOM 1215 C CA . LYS A 1 154 ? 29.570 29.651 14.690 1.00 21.85 169 LYS A CA 1
ATOM 1216 C C . LYS A 1 154 ? 31.095 29.667 14.549 1.00 20.19 169 LYS A C 1
ATOM 1217 O O . LYS A 1 154 ? 31.821 29.433 15.514 1.00 20.58 169 LYS A O 1
ATOM 1223 N N . LYS A 1 155 ? 31.575 29.952 13.344 1.00 19.59 170 LYS A N 1
ATOM 1224 C CA . LYS A 1 155 ? 33.011 30.006 13.091 1.00 19.83 170 LYS A CA 1
ATOM 1225 C C . LYS A 1 155 ? 33.668 31.099 13.930 1.00 17.90 170 LYS A C 1
ATOM 1226 O O . LYS A 1 155 ? 34.695 30.867 14.559 1.00 15.95 170 LYS A O 1
ATOM 1232 N N . LEU A 1 156 ? 33.074 32.290 13.933 1.00 17.59 171 LEU A N 1
ATOM 1233 C CA . LEU A 1 156 ? 33.618 33.407 14.704 1.00 17.68 171 LEU A CA 1
ATOM 1234 C C . LEU A 1 156 ? 33.763 33.055 16.183 1.00 19.47 171 LEU A C 1
ATOM 1235 O O . LEU A 1 156 ? 34.768 33.382 16.815 1.00 19.56 171 LEU A O 1
ATOM 1240 N N . SER A 1 157 ? 32.758 32.385 16.736 1.00 20.00 172 SER A N 1
ATOM 1241 C CA . SER A 1 157 ? 32.798 31.998 18.140 1.00 20.13 172 SER A CA 1
ATOM 1242 C C . SER A 1 157 ? 34.009 31.112 18.415 1.00 20.54 172 SER A C 1
ATOM 1243 O O . SER A 1 157 ? 34.733 31.313 19.394 1.00 20.08 172 SER A O 1
ATOM 1246 N N . LEU A 1 158 ? 34.224 30.131 17.544 1.00 19.11 173 LEU A N 1
ATOM 1247 C CA . LEU A 1 158 ? 35.338 29.209 17.697 1.00 21.22 173 LEU A CA 1
ATOM 1248 C C . LEU A 1 158 ? 36.667 29.927 17.544 1.00 19.77 173 LEU A C 1
ATOM 1249 O O . LEU A 1 158 ? 37.610 29.671 18.292 1.00 21.58 173 LEU A O 1
ATOM 1254 N N . LEU A 1 159 ? 36.743 30.830 16.574 1.00 19.12 174 LEU A N 1
ATOM 1255 C CA . LEU A 1 159 ? 37.971 31.576 16.348 1.00 17.53 174 LEU A CA 1
ATOM 1256 C C . LEU A 1 159 ? 38.317 32.428 17.567 1.00 17.52 174 LEU A C 1
ATOM 1257 O O . LEU A 1 159 ? 39.484 32.524 17.954 1.00 16.35 174 LEU A O 1
ATOM 1262 N N . CYS A 1 160 ? 37.307 33.041 18.180 1.00 16.38 175 CYS A N 1
ATOM 1263 C CA . CYS A 1 160 ? 37.552 33.869 19.357 1.00 16.57 175 CYS A CA 1
ATOM 1264 C C . CYS A 1 160 ? 38.017 33.046 20.551 1.00 16.69 175 CYS A C 1
ATOM 1265 O O . CYS A 1 160 ? 38.878 33.482 21.313 1.00 16.89 175 CYS A O 1
ATOM 1268 N N . ILE A 1 161 ? 37.442 31.864 20.726 1.00 18.99 176 ILE A N 1
ATOM 1269 C CA . ILE A 1 161 ? 37.844 31.004 21.837 1.00 21.00 176 ILE A CA 1
ATOM 1270 C C . ILE A 1 161 ? 39.319 30.625 21.709 1.00 20.89 176 ILE A C 1
ATOM 1271 O O . ILE A 1 161 ? 40.059 30.627 22.694 1.00 23.51 176 ILE A O 1
ATOM 1276 N N . ASP A 1 162 ? 39.753 30.307 20.496 1.00 22.42 177 ASP A N 1
ATOM 1277 C CA . ASP A 1 162 ? 41.142 29.931 20.282 1.00 20.74 177 ASP A CA 1
ATOM 1278 C C . ASP A 1 162 ? 42.105 31.104 20.446 1.00 22.01 177 ASP A C 1
ATOM 1279 O O . ASP A 1 162 ? 43.182 30.949 21.025 1.00 21.15 177 ASP A O 1
ATOM 1284 N N . PHE A 1 163 ? 41.720 32.274 19.941 1.00 20.23 178 PHE A N 1
ATOM 1285 C CA . PHE A 1 163 ? 42.564 33.469 20.053 1.00 20.55 178 PHE A CA 1
ATOM 1286 C C . PHE A 1 163 ? 42.910 33.701 21.527 1.00 21.05 178 PHE A C 1
ATOM 1287 O O . PHE A 1 163 ? 44.075 33.870 21.889 1.00 20.94 178 PHE A O 1
ATOM 1295 N N . ASN A 1 164 ? 41.884 33.692 22.374 1.00 21.95 179 ASN A N 1
ATOM 1296 C CA . ASN A 1 164 ? 42.056 33.919 23.802 1.00 22.03 179 ASN A CA 1
ATOM 1297 C C . ASN A 1 164 ? 42.764 32.765 24.493 1.00 24.08 179 ASN A C 1
ATOM 1298 O O . ASN A 1 164 ? 43.690 32.977 25.277 1.00 23.89 179 ASN A O 1
ATOM 1303 N N . LYS A 1 165 ? 42.325 31.546 24.204 1.00 23.89 180 LYS A N 1
ATOM 1304 C CA . LYS A 1 165 ? 42.921 30.366 24.816 1.00 26.75 180 LYS A CA 1
ATOM 1305 C C . LYS A 1 165 ? 44.403 30.260 24.471 1.00 26.48 180 LYS A C 1
ATOM 1306 O O . LYS A 1 165 ? 45.222 29.945 25.336 1.00 27.01 180 LYS A O 1
ATOM 1312 N N . ASN A 1 166 ? 44.750 30.531 23.213 1.00 26.72 181 ASN A N 1
ATOM 1313 C CA . ASN A 1 166 ? 46.146 30.474 22.788 1.00 25.39 181 ASN A CA 1
ATOM 1314 C C . ASN A 1 166 ? 47.013 31.376 23.667 1.00 26.51 181 ASN A C 1
ATOM 1315 O O . ASN A 1 166 ? 48.069 30.962 24.142 1.00 26.30 181 ASN A O 1
ATOM 1320 N N . LEU A 1 167 ? 46.562 32.605 23.890 1.00 25.00 182 LEU A N 1
ATOM 1321 C CA . LEU A 1 167 ? 47.314 33.540 24.714 1.00 26.20 182 LEU A CA 1
ATOM 1322 C C . LEU A 1 167 ? 47.326 33.123 26.180 1.00 27.04 182 LEU A C 1
ATOM 1323 O O . LEU A 1 167 ? 48.375 33.132 26.826 1.00 26.93 182 LEU A O 1
ATOM 1328 N N . ASN A 1 168 ? 46.162 32.755 26.702 1.00 27.84 183 ASN A N 1
ATOM 1329 C CA . ASN A 1 168 ? 46.055 32.362 28.102 1.00 30.78 183 ASN A CA 1
ATOM 1330 C C . ASN A 1 168 ? 46.814 31.088 28.450 1.00 30.15 183 ASN A C 1
ATOM 1331 O O . ASN A 1 168 ? 47.344 30.965 29.554 1.00 30.65 183 ASN A O 1
ATOM 1336 N N . GLU A 1 169 ? 46.870 30.143 27.516 1.00 29.27 184 GLU A N 1
ATOM 1337 C CA . GLU A 1 169 ? 47.565 28.884 27.765 1.00 30.17 184 GLU A CA 1
ATOM 1338 C C . GLU A 1 169 ? 49.065 28.964 27.520 1.00 29.24 184 GLU A C 1
ATOM 1339 O O . GLU A 1 169 ? 49.800 28.038 27.859 1.00 28.34 184 GLU A O 1
ATOM 1345 N N . ASP A 1 170 ? 49.521 30.065 26.930 1.00 27.49 185 ASP A N 1
ATOM 1346 C CA . ASP A 1 170 ? 50.941 30.230 26.656 1.00 28.75 185 ASP A CA 1
ATOM 1347 C C . ASP A 1 170 ? 51.760 30.198 27.941 1.00 27.98 185 ASP A C 1
ATOM 1348 O O . ASP A 1 170 ? 51.397 30.831 28.934 1.00 27.98 185 ASP A O 1
ATOM 1353 N N . THR A 1 171 ? 52.861 29.454 27.913 1.00 28.92 186 THR A N 1
ATOM 1354 C CA . THR A 1 171 ? 53.746 29.323 29.070 1.00 30.83 186 THR A CA 1
ATOM 1355 C C . THR A 1 171 ? 55.183 29.699 28.712 1.00 31.67 186 THR A C 1
ATOM 1356 O O . THR A 1 171 ? 56.136 29.114 29.224 1.00 33.29 186 THR A O 1
ATOM 1360 N N . THR A 1 172 ? 55.332 30.677 27.828 1.00 33.03 187 THR A N 1
ATOM 1361 C CA . THR A 1 172 ? 56.652 31.135 27.408 1.00 32.93 187 THR A CA 1
ATOM 1362 C C . THR A 1 172 ? 57.383 31.819 28.566 1.00 32.58 187 THR A C 1
ATOM 1363 O O . THR A 1 172 ? 56.773 32.536 29.358 1.00 32.46 187 THR A O 1
ATOM 1367 N N . PHE A 1 173 ? 58.689 31.590 28.666 1.00 33.88 188 PHE A N 1
ATOM 1368 C CA . PHE A 1 173 ? 59.485 32.198 29.727 1.00 34.06 188 PHE A CA 1
ATOM 1369 C C . PHE A 1 173 ? 60.900 32.463 29.237 1.00 33.68 188 PHE A C 1
ATOM 1370 O O . PHE A 1 173 ? 61.366 31.834 28.288 1.00 33.12 188 PHE A O 1
ATOM 1378 N N . LEU A 1 174 ? 61.575 33.406 29.885 1.00 33.55 189 LEU A N 1
ATOM 1379 C CA . LEU A 1 174 ? 62.948 33.743 29.530 1.00 34.30 189 LEU A CA 1
ATOM 1380 C C . LEU A 1 174 ? 63.795 33.701 30.794 1.00 34.84 189 LEU A C 1
ATOM 1381 O O . LEU A 1 174 ? 63.402 34.230 31.832 1.00 36.00 189 LEU A O 1
ATOM 1386 N N . PRO A 1 175 ? 64.968 33.055 30.723 1.00 35.29 190 PRO A N 1
ATOM 1387 C CA . PRO A 1 175 ? 65.868 32.946 31.874 1.00 35.52 190 PRO A CA 1
ATOM 1388 C C . PRO A 1 175 ? 66.817 34.138 32.013 1.00 35.77 190 PRO A C 1
ATOM 1389 O O . PRO A 1 175 ? 67.465 34.536 31.046 1.00 36.65 190 PRO A O 1
ATOM 1393 N N . PHE A 1 176 ? 66.895 34.700 33.216 1.00 35.87 191 PHE A N 1
ATOM 1394 C CA . PHE A 1 176 ? 67.772 35.838 33.478 1.00 36.98 191 PHE A CA 1
ATOM 1395 C C . PHE A 1 176 ? 68.526 35.702 34.798 1.00 38.44 191 PHE A C 1
ATOM 1396 O O . PHE A 1 176 ? 67.997 35.175 35.777 1.00 37.04 191 PHE A O 1
ATOM 1404 N N . THR A 1 177 ? 69.762 36.195 34.819 1.00 39.35 192 THR A N 1
ATOM 1405 C CA . THR A 1 177 ? 70.588 36.150 36.019 1.00 40.22 192 THR A CA 1
ATOM 1406 C C . THR A 1 177 ? 70.175 37.303 36.928 1.00 41.59 192 THR A C 1
ATOM 1407 O O . THR A 1 177 ? 69.544 38.259 36.475 1.00 41.92 192 THR A O 1
ATOM 1411 N N . LEU A 1 178 ? 70.524 37.212 38.207 1.00 42.10 193 LEU A N 1
ATOM 1412 C CA . LEU A 1 178 ? 70.186 38.260 39.166 1.00 43.38 193 LEU A CA 1
ATOM 1413 C C . LEU A 1 178 ? 70.734 39.605 38.701 1.00 43.58 193 LEU A C 1
ATOM 1414 O O . LEU A 1 178 ? 70.193 40.659 39.040 1.00 43.10 193 LEU A O 1
ATOM 1419 N N . GLN A 1 179 ? 71.813 39.557 37.925 1.00 43.88 194 GLN A N 1
ATOM 1420 C CA . GLN A 1 179 ? 72.446 40.768 37.412 1.00 44.58 194 GLN A CA 1
ATOM 1421 C C . GLN A 1 179 ? 71.598 41.380 36.302 1.00 42.89 194 GLN A C 1
ATOM 1422 O O . GLN A 1 179 ? 71.425 42.596 36.234 1.00 42.29 194 GLN A O 1
ATOM 1428 N N . GLU A 1 180 ? 71.069 40.525 35.434 1.00 42.13 195 GLU A N 1
ATOM 1429 C CA . GLU A 1 180 ? 70.238 40.980 34.328 1.00 40.31 195 GLU A CA 1
ATOM 1430 C C . GLU A 1 180 ? 68.890 41.479 34.832 1.00 39.14 195 GLU A C 1
ATOM 1431 O O . GLU A 1 180 ? 68.195 42.217 34.138 1.00 39.71 195 GLU A O 1
ATOM 1437 N N . LEU A 1 181 ? 68.524 41.079 36.045 1.00 37.19 196 LEU A N 1
ATOM 1438 C CA . LEU A 1 181 ? 67.256 41.500 36.629 1.00 36.01 196 LEU A CA 1
ATOM 1439 C C . LEU A 1 181 ? 67.431 42.697 37.554 1.00 34.75 196 LEU A C 1
ATOM 1440 O O . LEU A 1 181 ? 66.551 43.009 38.357 1.00 33.44 196 LEU A O 1
ATOM 1445 N N . GLY A 1 182 ? 68.570 43.371 37.430 1.00 35.93 197 GLY A N 1
ATOM 1446 C CA . GLY A 1 182 ? 68.841 44.527 38.266 1.00 37.34 197 GLY A CA 1
ATOM 1447 C C . GLY A 1 182 ? 67.739 45.571 38.252 1.00 37.96 197 GLY A C 1
ATOM 1448 O O . GLY A 1 182 ? 67.332 46.037 37.190 1.00 38.06 197 GLY A O 1
ATOM 1449 N N . GLY A 1 183 ? 67.257 45.939 39.434 1.00 38.45 198 GLY A N 1
ATOM 1450 C CA . GLY A 1 183 ? 66.208 46.936 39.527 1.00 40.79 198 GLY A CA 1
ATOM 1451 C C . GLY A 1 183 ? 64.931 46.414 40.153 1.00 42.86 198 GLY A C 1
ATOM 1452 O O . GLY A 1 183 ? 64.184 47.166 40.778 1.00 43.18 198 GLY A O 1
ATOM 1453 N N . LEU A 1 184 ? 64.676 45.122 39.985 1.00 44.97 199 LEU A N 1
ATOM 1454 C CA . LEU A 1 184 ? 63.479 44.501 40.539 1.00 47.71 199 LEU A CA 1
ATOM 1455 C C . LEU A 1 184 ? 63.650 44.218 42.030 1.00 49.96 199 LEU A C 1
ATOM 1456 O O . LEU A 1 184 ? 64.739 43.867 42.481 1.00 49.55 199 LEU A O 1
ATOM 1461 N N . PRO A 1 185 ? 62.569 44.372 42.814 1.00 52.44 200 PRO A N 1
ATOM 1462 C CA . PRO A 1 185 ? 62.585 44.135 44.261 1.00 54.39 200 PRO A CA 1
ATOM 1463 C C . PRO A 1 185 ? 63.106 42.748 44.641 1.00 56.53 200 PRO A C 1
ATOM 1464 O O . PRO A 1 185 ? 62.982 41.792 43.871 1.00 56.68 200 PRO A O 1
ATOM 1468 N N . GLU A 1 186 ? 63.688 42.648 45.833 1.00 58.14 201 GLU A N 1
ATOM 1469 C CA . GLU A 1 186 ? 64.224 41.383 46.323 1.00 59.97 201 GLU A CA 1
ATOM 1470 C C . GLU A 1 186 ? 63.140 40.322 46.458 1.00 59.80 201 GLU A C 1
ATOM 1471 O O . GLU A 1 186 ? 63.329 39.176 46.050 1.00 59.22 201 GLU A O 1
ATOM 1477 N N . ASP A 1 187 ? 62.006 40.707 47.034 1.00 60.28 202 ASP A N 1
ATOM 1478 C CA . ASP A 1 187 ? 60.901 39.776 47.218 1.00 60.90 202 ASP A CA 1
ATOM 1479 C C . ASP A 1 187 ? 60.413 39.257 45.870 1.00 60.70 202 ASP A C 1
ATOM 1480 O O . ASP A 1 187 ? 59.828 38.178 45.784 1.00 60.86 202 ASP A O 1
ATOM 1485 N N . PHE A 1 188 ? 60.674 40.029 44.818 1.00 59.82 203 PHE A N 1
ATOM 1486 C CA . PHE A 1 188 ? 60.271 39.661 43.465 1.00 58.37 203 PHE A CA 1
ATOM 1487 C C . PHE A 1 188 ? 61.214 38.604 42.892 1.00 58.15 203 PHE A C 1
ATOM 1488 O O . PHE A 1 188 ? 60.776 37.587 42.356 1.00 58.16 203 PHE A O 1
ATOM 1496 N N . LEU A 1 189 ? 62.512 38.855 43.020 1.00 57.79 204 LEU A N 1
ATOM 1497 C CA . LEU A 1 189 ? 63.543 37.955 42.510 1.00 58.58 204 LEU A CA 1
ATOM 1498 C C . LEU A 1 189 ? 63.495 36.531 43.066 1.00 59.86 204 LEU A C 1
ATOM 1499 O O . LEU A 1 189 ? 63.656 35.562 42.320 1.00 59.82 204 LEU A O 1
ATOM 1504 N N . ASN A 1 190 ? 63.286 36.402 44.372 1.00 60.84 205 ASN A N 1
ATOM 1505 C CA . ASN A 1 190 ? 63.239 35.085 44.998 1.00 62.14 205 ASN A CA 1
ATOM 1506 C C . ASN A 1 190 ? 61.941 34.336 44.712 1.00 62.50 205 ASN A C 1
ATOM 1507 O O . ASN A 1 190 ? 61.823 33.147 45.013 1.00 62.20 205 ASN A O 1
ATOM 1512 N N . SER A 1 191 ? 60.972 35.032 44.126 1.00 62.08 206 SER A N 1
ATOM 1513 C CA . SER A 1 191 ? 59.688 34.423 43.800 1.00 62.11 206 SER A CA 1
ATOM 1514 C C . SER A 1 191 ? 59.775 33.641 42.500 1.00 61.62 206 SER A C 1
ATOM 1515 O O . SER A 1 191 ? 58.901 32.831 42.192 1.00 61.80 206 SER A O 1
ATOM 1518 N N . LEU A 1 192 ? 60.838 33.885 41.744 1.00 61.82 207 LEU A N 1
ATOM 1519 C CA . LEU A 1 192 ? 61.043 33.227 40.462 1.00 61.81 207 LEU A CA 1
ATOM 1520 C C . LEU A 1 192 ? 61.544 31.794 40.596 1.00 62.60 207 LEU A C 1
ATOM 1521 O O . LEU A 1 192 ? 62.174 31.433 41.590 1.00 62.79 207 LEU A O 1
ATOM 1526 N N . GLU A 1 193 ? 61.257 30.985 39.580 1.00 63.55 208 GLU A N 1
ATOM 1527 C CA . GLU A 1 193 ? 61.673 29.588 39.550 1.00 64.33 208 GLU A CA 1
ATOM 1528 C C . GLU A 1 193 ? 63.162 29.498 39.243 1.00 64.63 208 GLU A C 1
ATOM 1529 O O . GLU A 1 193 ? 63.575 29.591 38.086 1.00 64.66 208 GLU A O 1
ATOM 1535 N N . LYS A 1 194 ? 63.966 29.316 40.284 1.00 65.29 209 LYS A N 1
ATOM 1536 C CA . LYS A 1 194 ? 65.410 29.218 40.126 1.00 65.34 209 LYS A CA 1
ATOM 1537 C C . LYS A 1 194 ? 65.797 27.948 39.379 1.00 65.10 209 LYS A C 1
ATOM 1538 O O . LYS A 1 194 ? 65.588 26.839 39.869 1.00 65.68 209 LYS A O 1
ATOM 1544 N N . MET A 1 195 ? 66.358 28.118 38.187 1.00 64.75 210 MET A N 1
ATOM 1545 C CA . MET A 1 195 ? 66.781 26.988 37.369 1.00 65.50 210 MET A CA 1
ATOM 1546 C C . MET A 1 195 ? 68.123 26.454 37.857 1.00 66.65 210 MET A C 1
ATOM 1547 O O . MET A 1 195 ? 68.893 27.176 38.492 1.00 66.76 210 MET A O 1
ATOM 1552 N N . GLU A 1 196 ? 68.399 25.188 37.557 1.00 67.77 211 GLU A N 1
ATOM 1553 C CA . GLU A 1 196 ? 69.657 24.565 37.956 1.00 68.67 211 GLU A CA 1
ATOM 1554 C C . GLU A 1 196 ? 70.799 25.338 37.312 1.00 68.18 211 GLU A C 1
ATOM 1555 O O . GLU A 1 196 ? 71.927 25.340 37.805 1.00 67.75 211 GLU A O 1
ATOM 1561 N N . ASP A 1 197 ? 70.482 25.989 36.199 1.00 67.52 212 ASP A N 1
ATOM 1562 C CA . ASP A 1 197 ? 71.444 26.788 35.452 1.00 66.11 212 ASP A CA 1
ATOM 1563 C C . ASP A 1 197 ? 71.874 27.972 36.315 1.00 64.54 212 ASP A C 1
ATOM 1564 O O . ASP A 1 197 ? 72.922 28.576 36.090 1.00 63.91 212 ASP A O 1
ATOM 1569 N N . GLY A 1 198 ? 71.052 28.287 37.312 1.00 62.88 213 GLY A N 1
ATOM 1570 C CA . GLY A 1 198 ? 71.343 29.398 38.197 1.00 60.28 213 GLY A CA 1
ATOM 1571 C C . GLY A 1 198 ? 70.489 30.600 37.838 1.00 58.86 213 GLY A C 1
ATOM 1572 O O . GLY A 1 198 ? 70.253 31.476 38.670 1.00 58.61 213 GLY A O 1
ATOM 1573 N N . LYS A 1 199 ? 70.022 30.637 36.593 1.00 57.09 214 LYS A N 1
ATOM 1574 C CA . LYS A 1 199 ? 69.188 31.734 36.108 1.00 55.04 214 LYS A CA 1
ATOM 1575 C C . LYS A 1 199 ? 67.759 31.642 36.636 1.00 54.09 214 LYS A C 1
ATOM 1576 O O . LYS A 1 199 ? 67.262 30.553 36.925 1.00 54.55 214 LYS A O 1
ATOM 1582 N N . LEU A 1 200 ? 67.105 32.794 36.762 1.00 51.95 215 LEU A N 1
ATOM 1583 C CA . LEU A 1 200 ? 65.732 32.847 37.246 1.00 49.89 215 LEU A CA 1
ATOM 1584 C C . LEU A 1 200 ? 64.754 32.866 36.076 1.00 49.09 215 LEU A C 1
ATOM 1585 O O . LEU A 1 200 ? 64.988 33.521 35.060 1.00 49.04 215 LEU A O 1
ATOM 1590 N N . LYS A 1 201 ? 63.652 32.143 36.233 1.00 46.95 216 LYS A N 1
ATOM 1591 C CA . LYS A 1 201 ? 62.638 32.043 35.194 1.00 44.82 216 LYS A CA 1
ATOM 1592 C C . LYS A 1 201 ? 61.632 33.188 35.233 1.00 42.11 216 LYS A C 1
ATOM 1593 O O . LYS A 1 201 ? 60.904 33.360 36.211 1.00 42.07 216 LYS A O 1
ATOM 1599 N N . VAL A 1 202 ? 61.607 33.976 34.164 1.00 38.91 217 VAL A N 1
ATOM 1600 C CA . VAL A 1 202 ? 60.672 35.090 34.058 1.00 36.14 217 VAL A CA 1
ATOM 1601 C C . VAL A 1 202 ? 59.653 34.744 32.977 1.00 33.55 217 VAL A C 1
ATOM 1602 O O . VAL A 1 202 ? 60.013 34.558 31.815 1.00 31.87 217 VAL A O 1
ATOM 1606 N N . THR A 1 203 ? 58.386 34.645 33.369 1.00 32.56 218 THR A N 1
ATOM 1607 C CA . THR A 1 203 ? 57.323 34.308 32.427 1.00 31.83 218 THR A CA 1
ATOM 1608 C C . THR A 1 203 ? 56.740 35.573 31.809 1.00 32.41 218 THR A C 1
ATOM 1609 O O . THR A 1 203 ? 56.990 36.676 32.291 1.00 32.38 218 THR A O 1
ATOM 1613 N N . LEU A 1 204 ? 55.955 35.407 30.748 1.00 33.10 219 LEU A N 1
ATOM 1614 C CA . LEU A 1 204 ? 55.359 36.548 30.067 1.00 33.68 219 LEU A CA 1
ATOM 1615 C C . LEU A 1 204 ? 54.009 36.970 30.643 1.00 35.66 219 LEU A C 1
ATOM 1616 O O . LEU A 1 204 ? 53.290 37.763 30.040 1.00 37.13 219 LEU A O 1
ATOM 1621 N N . LYS A 1 205 ? 53.670 36.446 31.816 1.00 37.69 220 LYS A N 1
ATOM 1622 C CA . LYS A 1 205 ? 52.416 36.803 32.467 1.00 38.71 220 LYS A CA 1
ATOM 1623 C C . LYS A 1 205 ? 52.558 38.199 33.070 1.00 40.29 220 LYS A C 1
ATOM 1624 O O . LYS A 1 205 ? 53.661 38.626 33.412 1.00 39.48 220 LYS A O 1
ATOM 1630 N N . TYR A 1 206 ? 51.437 38.901 33.195 1.00 41.93 221 TYR A N 1
ATOM 1631 C CA . TYR A 1 206 ? 51.410 40.262 33.723 1.00 44.00 221 TYR A CA 1
ATOM 1632 C C . TYR A 1 206 ? 52.172 40.494 35.028 1.00 43.97 221 TYR A C 1
ATOM 1633 O O . TYR A 1 206 ? 52.973 41.423 35.125 1.00 43.79 221 TYR A O 1
ATOM 1642 N N . PRO A 1 207 ? 51.936 39.655 36.049 1.00 43.47 222 PRO A N 1
ATOM 1643 C CA . PRO A 1 207 ? 52.637 39.830 37.327 1.00 42.57 222 PRO A CA 1
ATOM 1644 C C . PRO A 1 207 ? 54.160 39.887 37.203 1.00 41.30 222 PRO A C 1
ATOM 1645 O O . PRO A 1 207 ? 54.844 40.353 38.113 1.00 42.44 222 PRO A O 1
ATOM 1649 N N . HIS A 1 208 ? 54.684 39.412 36.077 1.00 38.96 223 HIS A N 1
ATOM 1650 C CA . HIS A 1 208 ? 56.124 39.424 35.832 1.00 36.69 223 HIS A CA 1
ATOM 1651 C C . HIS A 1 208 ? 56.483 40.504 34.819 1.00 36.17 223 HIS A C 1
ATOM 1652 O O . HIS A 1 208 ? 57.420 41.280 35.018 1.00 35.54 223 HIS A O 1
ATOM 1659 N N . TYR A 1 209 ? 55.722 40.544 33.731 1.00 34.70 224 TYR A N 1
ATOM 1660 C CA . TYR A 1 209 ? 55.954 41.495 32.653 1.00 34.28 224 TYR A CA 1
ATOM 1661 C C . TYR A 1 209 ? 55.978 42.967 33.055 1.00 33.67 224 TYR A C 1
ATOM 1662 O O . TYR A 1 209 ? 56.984 43.647 32.863 1.00 33.51 224 TYR A O 1
ATOM 1671 N N . PHE A 1 210 ? 54.870 43.457 33.602 1.00 34.05 225 PHE A N 1
ATOM 1672 C CA . PHE A 1 210 ? 54.768 44.860 33.992 1.00 36.18 225 PHE A CA 1
ATOM 1673 C C . PHE A 1 210 ? 55.832 45.358 34.966 1.00 35.45 225 PHE A C 1
ATOM 1674 O O . PHE A 1 210 ? 56.445 46.402 34.740 1.00 35.55 225 PHE A O 1
ATOM 1682 N N . PRO A 1 211 ? 56.066 44.628 36.065 1.00 34.40 226 PRO A N 1
ATOM 1683 C CA . PRO A 1 211 ? 57.087 45.100 37.002 1.00 33.49 226 PRO A CA 1
ATOM 1684 C C . PRO A 1 211 ? 58.484 45.149 36.389 1.00 32.44 226 PRO A C 1
ATOM 1685 O O . PRO A 1 211 ? 59.251 46.070 36.657 1.00 32.52 226 PRO A O 1
ATOM 1689 N N . LEU A 1 212 ? 58.811 44.163 35.561 1.00 31.87 227 LEU A N 1
ATOM 1690 C CA . LEU A 1 212 ? 60.124 44.119 34.930 1.00 32.26 227 LEU A CA 1
ATOM 1691 C C . LEU A 1 212 ? 60.338 45.307 33.993 1.00 33.01 227 LEU A C 1
ATOM 1692 O O . LEU A 1 212 ? 61.371 45.974 34.055 1.00 31.97 227 LEU A O 1
ATOM 1697 N N . LEU A 1 213 ? 59.364 45.570 33.127 1.00 31.99 228 LEU A N 1
ATOM 1698 C CA . LEU A 1 213 ? 59.476 46.681 32.190 1.00 33.55 228 LEU A CA 1
ATOM 1699 C C . LEU A 1 213 ? 59.472 48.045 32.862 1.00 34.44 228 LEU A C 1
ATOM 1700 O O . LEU A 1 213 ? 59.974 49.019 32.302 1.00 34.51 228 LEU A O 1
ATOM 1705 N N . LYS A 1 214 ? 58.903 48.121 34.059 1.00 35.86 229 LYS A N 1
ATOM 1706 C CA . LYS A 1 214 ? 58.843 49.391 34.771 1.00 37.12 229 LYS A CA 1
ATOM 1707 C C . LYS A 1 214 ? 59.993 49.599 35.750 1.00 36.33 229 LYS A C 1
ATOM 1708 O O . LYS A 1 214 ? 60.360 50.737 36.034 1.00 34.36 229 LYS A O 1
ATOM 1714 N N . LYS A 1 215 ? 60.577 48.507 36.241 1.00 36.36 230 LYS A N 1
ATOM 1715 C CA . LYS A 1 215 ? 61.655 48.607 37.226 1.00 36.29 230 LYS A CA 1
ATOM 1716 C C . LYS A 1 215 ? 63.047 48.111 36.832 1.00 34.13 230 LYS A C 1
ATOM 1717 O O . LYS A 1 215 ? 64.037 48.572 37.395 1.00 34.09 230 LYS A O 1
ATOM 1723 N N . CYS A 1 216 ? 63.140 47.172 35.894 1.00 31.86 231 CYS A N 1
ATOM 1724 C CA . CYS A 1 216 ? 64.446 46.642 35.498 1.00 29.72 231 CYS A CA 1
ATOM 1725 C C . CYS A 1 216 ? 65.280 47.672 34.740 1.00 29.57 231 CYS A C 1
ATOM 1726 O O . CYS A 1 216 ? 64.908 48.100 33.645 1.00 27.81 231 CYS A O 1
ATOM 1729 N N . HIS A 1 217 ? 66.418 48.058 35.314 1.00 28.99 232 HIS A N 1
ATOM 1730 C CA . HIS A 1 217 ? 67.276 49.054 34.679 1.00 28.34 232 HIS A CA 1
ATOM 1731 C C . HIS A 1 217 ? 68.254 48.492 33.655 1.00 28.47 232 HIS A C 1
ATOM 1732 O O . HIS A 1 217 ? 69.103 49.218 33.137 1.00 27.51 232 HIS A O 1
ATOM 1739 N N . VAL A 1 218 ? 68.133 47.203 33.357 1.00 27.32 233 VAL A N 1
ATOM 1740 C CA . VAL A 1 218 ? 68.996 46.565 32.366 1.00 27.48 233 VAL A CA 1
ATOM 1741 C C . VAL A 1 218 ? 68.231 46.610 31.041 1.00 26.99 233 VAL A C 1
ATOM 1742 O O . VAL A 1 218 ? 67.293 45.836 30.834 1.00 27.10 233 VAL A O 1
ATOM 1746 N N . PRO A 1 219 ? 68.630 47.508 30.123 1.00 26.75 234 PRO A N 1
ATOM 1747 C CA . PRO A 1 219 ? 67.964 47.652 28.823 1.00 26.47 234 PRO A CA 1
ATOM 1748 C C . PRO A 1 219 ? 67.778 46.377 28.003 1.00 26.66 234 PRO A C 1
ATOM 1749 O O . PRO A 1 219 ? 66.705 46.157 27.432 1.00 24.28 234 PRO A O 1
ATOM 1753 N N . GLU A 1 220 ? 68.810 45.542 27.940 1.00 26.20 235 GLU A N 1
ATOM 1754 C CA . GLU A 1 220 ? 68.721 44.298 27.182 1.00 26.50 235 GLU A CA 1
ATOM 1755 C C . GLU A 1 220 ? 67.649 43.356 27.714 1.00 24.88 235 GLU A C 1
ATOM 1756 O O . GLU A 1 220 ? 67.008 42.643 26.942 1.00 25.96 235 GLU A O 1
ATOM 1762 N N . THR A 1 221 ? 67.454 43.350 29.028 1.00 25.20 236 THR A N 1
ATOM 1763 C CA . THR A 1 221 ? 66.449 42.488 29.638 1.00 25.89 236 THR A CA 1
ATOM 1764 C C . THR A 1 221 ? 65.055 42.992 29.277 1.00 26.39 236 THR A C 1
ATOM 1765 O O . THR A 1 221 ? 64.175 42.205 28.925 1.00 24.58 236 THR A O 1
ATOM 1769 N N . ARG A 1 222 ? 64.856 44.305 29.360 1.00 25.21 237 ARG A N 1
ATOM 1770 C CA . ARG A 1 222 ? 63.565 44.890 29.007 1.00 24.08 237 ARG A CA 1
ATOM 1771 C C . ARG A 1 222 ? 63.289 44.578 27.538 1.00 21.88 237 ARG A C 1
ATOM 1772 O O . ARG A 1 222 ? 62.195 44.152 27.175 1.00 20.41 237 ARG A O 1
ATOM 1780 N N . ARG A 1 223 ? 64.299 44.791 26.699 1.00 21.28 238 ARG A N 1
ATOM 1781 C CA . ARG A 1 223 ? 64.194 44.546 25.265 1.00 22.36 238 ARG A CA 1
ATOM 1782 C C . ARG A 1 223 ? 63.761 43.115 24.926 1.00 23.30 238 ARG A C 1
ATOM 1783 O O . ARG A 1 223 ? 62.843 42.898 24.126 1.00 19.89 238 ARG A O 1
ATOM 1791 N N . LYS A 1 224 ? 64.439 42.141 25.524 1.00 22.53 239 LYS A N 1
ATOM 1792 C CA . LYS A 1 224 ? 64.126 40.737 25.283 1.00 23.05 239 LYS A CA 1
ATOM 1793 C C . LYS A 1 224 ? 62.708 40.379 25.725 1.00 22.11 239 LYS A C 1
ATOM 1794 O O . LYS A 1 224 ? 61.969 39.716 25.001 1.00 23.71 239 LYS A O 1
ATOM 1800 N N . VAL A 1 225 ? 62.331 40.824 26.915 1.00 21.04 240 VAL A N 1
ATOM 1801 C CA . VAL A 1 225 ? 61.004 40.533 27.433 1.00 21.59 240 VAL A CA 1
ATOM 1802 C C . VAL A 1 225 ? 59.908 41.198 26.592 1.00 20.55 240 VAL A C 1
ATOM 1803 O O . VAL A 1 225 ? 58.857 40.599 26.352 1.00 20.84 240 VAL A O 1
ATOM 1807 N N . GLU A 1 226 ? 60.162 42.421 26.128 1.00 18.98 241 GLU A N 1
ATOM 1808 C CA . GLU A 1 226 ? 59.185 43.152 25.317 1.00 19.55 241 GLU A CA 1
ATOM 1809 C C . GLU A 1 226 ? 58.954 42.435 23.995 1.00 21.39 241 GLU A C 1
ATOM 1810 O O . GLU A 1 226 ? 57.813 42.260 23.560 1.00 21.53 241 GLU A O 1
ATOM 1816 N N . GLU A 1 227 ? 60.040 42.014 23.357 1.00 20.36 242 GLU A N 1
ATOM 1817 C CA . GLU A 1 227 ? 59.934 41.303 22.092 1.00 22.54 242 GLU A CA 1
ATOM 1818 C C . GLU A 1 227 ? 59.109 40.028 22.252 1.00 22.14 242 GLU A C 1
ATOM 1819 O O . GLU A 1 227 ? 58.245 39.730 21.427 1.00 19.88 242 GLU A O 1
ATOM 1825 N N . ALA A 1 228 ? 59.377 39.283 23.322 1.00 22.04 243 ALA A N 1
ATOM 1826 C CA . ALA A 1 228 ? 58.680 38.026 23.583 1.00 22.82 243 ALA A CA 1
ATOM 1827 C C . ALA A 1 228 ? 57.201 38.234 23.877 1.00 23.47 243 ALA A C 1
ATOM 1828 O O . ALA A 1 228 ? 56.346 37.602 23.258 1.00 24.08 243 ALA A O 1
ATOM 1830 N N . PHE A 1 229 ? 56.909 39.124 24.820 1.00 23.50 244 PHE A N 1
ATOM 1831 C CA . PHE A 1 229 ? 55.535 39.423 25.204 1.00 24.22 244 PHE A CA 1
ATOM 1832 C C . PHE A 1 229 ? 54.687 39.872 24.016 1.00 24.37 244 PHE A C 1
ATOM 1833 O O . PHE A 1 229 ? 53.547 39.431 23.862 1.00 23.60 244 PHE A O 1
ATOM 1841 N N . ASN A 1 230 ? 55.248 40.732 23.171 1.00 23.02 245 ASN A N 1
ATOM 1842 C CA . ASN A 1 230 ? 54.522 41.229 22.009 1.00 22.32 245 ASN A CA 1
ATOM 1843 C C . ASN A 1 230 ? 54.618 40.344 20.772 1.00 21.63 245 ASN A C 1
ATOM 1844 O O . ASN A 1 230 ? 54.193 40.745 19.690 1.00 20.33 245 ASN A O 1
ATOM 1849 N N . SER A 1 231 ? 55.168 39.143 20.934 1.00 20.52 246 SER A N 1
ATOM 1850 C CA . SER A 1 231 ? 55.285 38.199 19.829 1.00 20.24 246 SER A CA 1
ATOM 1851 C C . SER A 1 231 ? 54.554 36.890 20.138 1.00 22.13 246 SER A C 1
ATOM 1852 O O . SER A 1 231 ? 54.564 35.966 19.326 1.00 23.22 246 SER A O 1
ATOM 1855 N N . ARG A 1 232 ? 53.916 36.821 21.304 1.00 21.38 247 ARG A N 1
ATOM 1856 C CA . ARG A 1 232 ? 53.171 35.628 21.717 1.00 24.21 247 ARG A CA 1
ATOM 1857 C C . ARG A 1 232 ? 52.142 35.205 20.665 1.00 25.29 247 ARG A C 1
ATOM 1858 O O . ARG A 1 232 ? 51.396 36.037 20.149 1.00 23.41 247 ARG A O 1
ATOM 1866 N N . CYS A 1 233 ? 52.108 33.910 20.360 1.00 25.87 248 CYS A N 1
ATOM 1867 C CA . CYS A 1 233 ? 51.156 33.353 19.396 1.00 27.03 248 CYS A CA 1
ATOM 1868 C C . CYS A 1 233 ? 51.102 34.136 18.087 1.00 27.19 248 CYS A C 1
ATOM 1869 O O . CYS A 1 233 ? 50.070 34.180 17.416 1.00 28.34 248 CYS A O 1
ATOM 1872 N N . LYS A 1 234 ? 52.226 34.738 17.728 1.00 27.94 249 LYS A N 1
ATOM 1873 C CA . LYS A 1 234 ? 52.338 35.537 16.515 1.00 29.93 249 LYS A CA 1
ATOM 1874 C C . LYS A 1 234 ? 51.745 34.884 15.261 1.00 30.57 249 LYS A C 1
ATOM 1875 O O . LYS A 1 234 ? 50.839 35.437 14.635 1.00 30.07 249 LYS A O 1
ATOM 1881 N N . GLU A 1 235 ? 52.247 33.711 14.890 1.00 29.26 250 GLU A N 1
ATOM 1882 C CA . GLU A 1 235 ? 51.756 33.046 13.686 1.00 30.65 250 GLU A CA 1
ATOM 1883 C C . GLU A 1 235 ? 50.308 32.558 13.729 1.00 27.66 250 GLU A C 1
ATOM 1884 O O . GLU A 1 235 ? 49.541 32.801 12.792 1.00 27.51 250 GLU A O 1
ATOM 1890 N N . GLU A 1 236 ? 49.935 31.872 14.805 1.00 25.24 251 GLU A N 1
ATOM 1891 C CA . GLU A 1 236 ? 48.584 31.329 14.921 1.00 25.39 251 GLU A CA 1
ATOM 1892 C C . GLU A 1 236 ? 47.510 32.398 15.047 1.00 23.28 251 GLU A C 1
ATOM 1893 O O . GLU A 1 236 ? 46.506 32.356 14.343 1.00 20.46 251 GLU A O 1
ATOM 1899 N N . ASN A 1 237 ? 47.723 33.350 15.949 1.00 21.43 252 ASN A N 1
ATOM 1900 C CA . ASN A 1 237 ? 46.747 34.404 16.174 1.00 22.08 252 ASN A CA 1
ATOM 1901 C C . ASN A 1 237 ? 46.643 35.425 15.056 1.00 22.09 252 ASN A C 1
ATOM 1902 O O . ASN A 1 237 ? 45.595 36.043 14.886 1.00 21.08 252 ASN A O 1
ATOM 1907 N N . SER A 1 238 ? 47.708 35.602 14.278 1.00 21.83 253 SER A N 1
ATOM 1908 C CA . SER A 1 238 ? 47.631 36.548 13.174 1.00 23.89 253 SER A CA 1
ATOM 1909 C C . SER A 1 238 ? 46.762 35.912 12.091 1.00 23.62 253 SER A C 1
ATOM 1910 O O . SER A 1 238 ? 46.044 36.604 11.369 1.00 22.95 253 SER A O 1
ATOM 1913 N N . ALA A 1 239 ? 46.813 34.585 11.994 1.00 22.62 254 ALA A N 1
ATOM 1914 C CA . ALA A 1 239 ? 46.016 33.867 11.002 1.00 21.65 254 ALA A CA 1
ATOM 1915 C C . ALA A 1 239 ? 44.546 33.932 11.414 1.00 20.67 254 ALA A C 1
ATOM 1916 O O . ALA A 1 239 ? 43.654 34.117 10.580 1.00 19.61 254 ALA A O 1
ATOM 1918 N N . ILE A 1 240 ? 44.310 33.776 12.710 1.00 18.86 255 ILE A N 1
ATOM 1919 C CA . ILE A 1 240 ? 42.966 33.830 13.266 1.00 20.25 255 ILE A CA 1
ATOM 1920 C C . ILE A 1 240 ? 42.380 35.229 13.085 1.00 20.07 255 ILE A C 1
ATOM 1921 O O . ILE A 1 240 ? 41.213 35.387 12.724 1.00 17.92 255 ILE A O 1
ATOM 1926 N N . LEU A 1 241 ? 43.203 36.240 13.331 1.00 20.05 256 LEU A N 1
ATOM 1927 C CA . LEU A 1 241 ? 42.764 37.624 13.203 1.00 20.00 256 LEU A CA 1
ATOM 1928 C C . LEU A 1 241 ? 42.355 37.935 11.763 1.00 20.55 256 LEU A C 1
ATOM 1929 O O . LEU A 1 241 ? 41.381 38.644 11.526 1.00 19.25 256 LEU A O 1
ATOM 1934 N N . LYS A 1 242 ? 43.094 37.401 10.799 1.00 22.24 257 LYS A N 1
ATOM 1935 C CA . LYS A 1 242 ? 42.763 37.639 9.401 1.00 23.48 257 LYS A CA 1
ATOM 1936 C C . LYS A 1 242 ? 41.387 37.056 9.078 1.00 23.39 257 LYS A C 1
ATOM 1937 O O . LYS A 1 242 ? 40.619 37.635 8.309 1.00 22.08 257 LYS A O 1
ATOM 1943 N N . GLU A 1 243 ? 41.079 35.908 9.670 1.00 21.78 258 GLU A N 1
ATOM 1944 C CA . GLU A 1 243 ? 39.796 35.258 9.430 1.00 23.83 258 GLU A CA 1
ATOM 1945 C C . GLU A 1 243 ? 38.672 36.012 10.148 1.00 21.37 258 GLU A C 1
ATOM 1946 O O . GLU A 1 243 ? 37.581 36.190 9.602 1.00 20.14 258 GLU A O 1
ATOM 1952 N N . LEU A 1 244 ? 38.938 36.461 11.370 1.00 19.30 259 LEU A N 1
ATOM 1953 C CA . LEU A 1 244 ? 37.937 37.219 12.121 1.00 19.27 259 LEU A CA 1
ATOM 1954 C C . LEU A 1 244 ? 37.539 38.465 11.332 1.00 16.75 259 LEU A C 1
ATOM 1955 O O . LEU A 1 244 ? 36.358 38.789 11.211 1.00 15.85 259 LEU A O 1
ATOM 1960 N N . VAL A 1 245 ? 38.532 39.166 10.797 1.00 17.63 260 VAL A N 1
ATOM 1961 C CA . VAL A 1 245 ? 38.271 40.380 10.026 1.00 18.01 260 VAL A CA 1
ATOM 1962 C C . VAL A 1 245 ? 37.369 40.131 8.824 1.00 17.17 260 VAL A C 1
ATOM 1963 O O . VAL A 1 245 ? 36.378 40.840 8.613 1.00 14.76 260 VAL A O 1
ATOM 1967 N N . THR A 1 246 ? 37.717 39.119 8.037 1.00 15.95 261 THR A N 1
ATOM 1968 C CA . THR A 1 246 ? 36.955 38.781 6.844 1.00 17.79 261 THR A CA 1
ATOM 1969 C C . THR A 1 246 ? 35.542 38.306 7.156 1.00 15.58 261 THR A C 1
ATOM 1970 O O . THR A 1 246 ? 34.577 38.744 6.529 1.00 17.79 261 THR A O 1
ATOM 1974 N N . LEU A 1 247 ? 35.421 37.406 8.124 1.00 14.87 262 LEU A N 1
ATOM 1975 C CA . LEU A 1 247 ? 34.121 36.873 8.504 1.00 14.36 262 LEU A CA 1
ATOM 1976 C C . LEU A 1 247 ? 33.211 37.945 9.104 1.00 13.37 262 LEU A C 1
ATOM 1977 O O . LEU A 1 247 ? 32.022 38.000 8.794 1.00 13.41 262 LEU A O 1
ATOM 1982 N N . ARG A 1 248 ? 33.762 38.792 9.964 1.00 13.04 263 ARG A N 1
ATOM 1983 C CA . ARG A 1 248 ? 32.962 39.860 10.565 1.00 13.63 263 ARG A CA 1
ATOM 1984 C C . ARG A 1 248 ? 32.441 40.792 9.470 1.00 12.70 263 ARG A C 1
ATOM 1985 O O . ARG A 1 248 ? 31.290 41.245 9.514 1.00 12.11 263 ARG A O 1
ATOM 1993 N N . ALA A 1 249 ? 33.292 41.068 8.487 1.00 12.96 264 ALA A N 1
ATOM 1994 C CA . ALA A 1 249 ? 32.922 41.929 7.371 1.00 16.11 264 ALA A CA 1
ATOM 1995 C C . ALA A 1 249 ? 31.770 41.302 6.579 1.00 16.56 264 ALA A C 1
ATOM 1996 O O . ALA A 1 249 ? 30.794 41.978 6.252 1.00 17.94 264 ALA A O 1
ATOM 1998 N N . GLN A 1 250 ? 31.880 40.011 6.275 1.00 17.63 265 GLN A N 1
ATOM 1999 C CA . GLN A 1 250 ? 30.824 39.338 5.521 1.00 17.30 265 GLN A CA 1
ATOM 2000 C C . GLN A 1 250 ? 29.537 39.299 6.335 1.00 16.34 265 GLN A C 1
ATOM 2001 O O . GLN A 1 250 ? 28.465 39.591 5.818 1.00 16.92 265 GLN A O 1
ATOM 2007 N N . LYS A 1 251 ? 29.640 38.940 7.611 1.00 13.66 266 LYS A N 1
ATOM 2008 C CA . LYS A 1 251 ? 28.455 38.886 8.460 1.00 15.05 266 LYS A CA 1
ATOM 2009 C C . LYS A 1 251 ? 27.774 40.251 8.522 1.00 14.93 266 LYS A C 1
ATOM 2010 O O . LYS A 1 251 ? 26.553 40.344 8.414 1.00 12.61 266 LYS A O 1
ATOM 2016 N N . SER A 1 252 ? 28.563 41.310 8.680 1.00 14.93 267 SER A N 1
ATOM 2017 C CA . SER A 1 252 ? 27.998 42.653 8.762 1.00 15.98 267 SER A CA 1
ATOM 2018 C C . SER A 1 252 ? 27.231 43.028 7.496 1.00 14.22 267 SER A C 1
ATOM 2019 O O . SER A 1 252 ? 26.179 43.684 7.568 1.00 14.51 267 SER A O 1
ATOM 2022 N N . ARG A 1 253 ? 27.744 42.619 6.337 1.00 14.75 268 ARG A N 1
ATOM 2023 C CA . ARG A 1 253 ? 27.071 42.922 5.075 1.00 15.08 268 ARG A CA 1
ATOM 2024 C C . ARG A 1 253 ? 25.751 42.166 4.978 1.00 16.15 268 ARG A C 1
ATOM 2025 O O . ARG A 1 253 ? 24.733 42.723 4.560 1.00 15.25 268 ARG A O 1
ATOM 2033 N N . LEU A 1 254 ? 25.769 40.892 5.359 1.00 15.83 269 LEU A N 1
ATOM 2034 C CA . LEU A 1 254 ? 24.555 40.087 5.318 1.00 15.87 269 LEU A CA 1
ATOM 2035 C C . LEU A 1 254 ? 23.490 40.697 6.224 1.00 15.84 269 LEU A C 1
ATOM 2036 O O . LEU A 1 254 ? 22.294 40.544 5.978 1.00 15.95 269 LEU A O 1
ATOM 2041 N N . LEU A 1 255 ? 23.933 41.386 7.273 1.00 14.12 270 LEU A N 1
ATOM 2042 C CA . LEU A 1 255 ? 23.020 42.027 8.209 1.00 14.05 270 LEU A CA 1
ATOM 2043 C C . LEU A 1 255 ? 22.699 43.455 7.771 1.00 14.23 270 LEU A C 1
ATOM 2044 O O . LEU A 1 255 ? 22.053 44.207 8.503 1.00 15.71 270 LEU A O 1
ATOM 2049 N N . GLY A 1 256 ? 23.177 43.826 6.584 1.00 14.78 271 GLY A N 1
ATOM 2050 C CA . GLY A 1 256 ? 22.878 45.137 6.030 1.00 14.31 271 GLY A CA 1
ATOM 2051 C C . GLY A 1 256 ? 23.806 46.313 6.264 1.00 15.29 271 GLY A C 1
ATOM 2052 O O . GLY A 1 256 ? 23.390 47.460 6.075 1.00 14.89 271 GLY A O 1
ATOM 2053 N N . PHE A 1 257 ? 25.049 46.058 6.659 1.00 15.13 272 PHE A N 1
ATOM 2054 C CA . PHE A 1 257 ? 25.991 47.147 6.901 1.00 16.81 272 PHE A CA 1
ATOM 2055 C C . PHE A 1 257 ? 27.234 47.059 6.016 1.00 17.64 272 PHE A C 1
ATOM 2056 O O . PHE A 1 257 ? 27.665 45.973 5.635 1.00 17.27 272 PHE A O 1
ATOM 2064 N N . HIS A 1 258 ? 27.805 48.213 5.692 1.00 19.48 273 HIS A N 1
ATOM 2065 C CA . HIS A 1 258 ? 28.990 48.265 4.849 1.00 21.02 273 HIS A CA 1
ATOM 2066 C C . HIS A 1 258 ? 30.255 47.791 5.556 1.00 19.79 273 HIS A C 1
ATOM 2067 O O . HIS A 1 258 ? 31.182 47.321 4.906 1.00 21.67 273 HIS A O 1
ATOM 2074 N N . THR A 1 259 ? 30.295 47.906 6.882 1.00 17.25 274 THR A N 1
ATOM 2075 C CA . THR A 1 259 ? 31.457 47.447 7.649 1.00 16.41 274 THR A CA 1
ATOM 2076 C C . THR A 1 259 ? 31.019 46.859 8.979 1.00 15.10 274 THR A C 1
ATOM 2077 O O . THR A 1 259 ? 29.923 47.136 9.458 1.00 15.33 274 THR A O 1
ATOM 2081 N N . HIS A 1 260 ? 31.879 46.043 9.576 1.00 15.08 275 HIS A N 1
ATOM 2082 C CA . HIS A 1 260 ? 31.558 45.461 10.865 1.00 14.57 275 HIS A CA 1
ATOM 2083 C C . HIS A 1 260 ? 31.396 46.583 11.887 1.00 13.75 275 HIS A C 1
ATOM 2084 O O . HIS A 1 260 ? 30.469 46.571 12.691 1.00 13.46 275 HIS A O 1
ATOM 2091 N N . ALA A 1 261 ? 32.304 47.554 11.847 1.00 13.32 276 ALA A N 1
ATOM 2092 C CA . ALA A 1 261 ? 32.245 48.680 12.768 1.00 13.05 276 ALA A CA 1
ATOM 2093 C C . ALA A 1 261 ? 30.875 49.359 12.720 1.00 13.02 276 ALA A C 1
ATOM 2094 O O . ALA A 1 261 ? 30.275 49.625 13.755 1.00 13.16 276 ALA A O 1
ATOM 2096 N N . ASP A 1 262 ? 30.368 49.643 11.521 1.00 14.64 277 ASP A N 1
ATOM 2097 C CA . ASP A 1 262 ? 29.069 50.298 11.422 1.00 15.98 277 ASP A CA 1
ATOM 2098 C C . ASP A 1 262 ? 27.953 49.470 12.032 1.00 15.66 277 ASP A C 1
ATOM 2099 O O . ASP A 1 262 ? 27.000 50.015 12.582 1.00 13.62 277 ASP A O 1
ATOM 2104 N N . TYR A 1 263 ? 28.070 48.152 11.931 1.00 14.46 278 TYR A N 1
ATOM 2105 C CA . TYR A 1 263 ? 27.074 47.266 12.518 1.00 13.41 278 TYR A CA 1
ATOM 2106 C C . TYR A 1 263 ? 27.158 47.384 14.048 1.00 12.93 278 TYR A C 1
ATOM 2107 O O . TYR A 1 263 ? 26.151 47.574 14.738 1.00 11.73 278 TYR A O 1
ATOM 2116 N N . VAL A 1 264 ? 28.370 47.275 14.574 1.00 11.97 279 VAL A N 1
ATOM 2117 C CA . VAL A 1 264 ? 28.572 47.365 16.015 1.00 13.34 279 VAL A CA 1
ATOM 2118 C C . VAL A 1 264 ? 28.155 48.718 16.586 1.00 13.65 279 VAL A C 1
ATOM 2119 O O . VAL A 1 264 ? 27.451 48.785 17.596 1.00 13.63 279 VAL A O 1
ATOM 2123 N N . LEU A 1 265 ? 28.578 49.790 15.923 1.00 12.13 280 LEU A N 1
ATOM 2124 C CA . LEU A 1 265 ? 28.316 51.143 16.399 1.00 12.42 280 LEU A CA 1
ATOM 2125 C C . LEU A 1 265 ? 26.874 51.639 16.351 1.00 1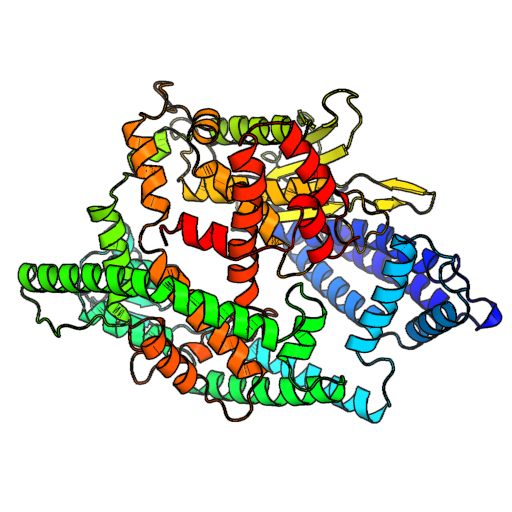3.10 280 LEU A C 1
ATOM 2126 O O . LEU A 1 265 ? 26.539 52.620 17.017 1.00 12.94 280 LEU A O 1
ATOM 2131 N N . GLU A 1 266 ? 26.015 50.973 15.584 1.00 14.58 281 GLU A N 1
ATOM 2132 C CA . GLU A 1 266 ? 24.618 51.397 15.498 1.00 16.05 281 GLU A CA 1
ATOM 2133 C C . GLU A 1 266 ? 23.966 51.587 16.874 1.00 16.69 281 GLU A C 1
ATOM 2134 O O . GLU A 1 266 ? 23.125 52.465 17.054 1.00 16.00 281 GLU A O 1
ATOM 2140 N N . MET A 1 267 ? 24.358 50.768 17.844 1.00 17.83 282 MET A N 1
ATOM 2141 C CA . MET A 1 267 ? 23.774 50.830 19.183 1.00 19.48 282 MET A CA 1
ATOM 2142 C C . MET A 1 267 ? 24.551 51.700 20.161 1.00 20.10 282 MET A C 1
ATOM 2143 O O . MET A 1 267 ? 24.179 51.804 21.333 1.00 19.64 282 MET A O 1
ATOM 2148 N N . ASN A 1 268 ? 25.630 52.313 19.691 1.00 17.43 283 ASN A N 1
ATOM 2149 C CA . ASN A 1 268 ? 26.445 53.154 20.556 1.00 16.53 283 ASN A CA 1
ATOM 2150 C C . ASN A 1 268 ? 26.139 54.623 20.357 1.00 15.96 283 ASN A C 1
ATOM 2151 O O . ASN A 1 268 ? 25.529 55.029 19.367 1.00 15.05 283 ASN A O 1
ATOM 2156 N N . MET A 1 269 ? 26.587 55.420 21.313 1.00 16.90 284 MET A N 1
ATOM 2157 C CA . MET A 1 269 ? 26.386 56.852 21.261 1.00 17.32 284 MET A CA 1
ATOM 2158 C C . MET A 1 269 ? 27.057 57.384 20.000 1.00 17.72 284 MET A C 1
ATOM 2159 O O . MET A 1 269 ? 26.524 58.269 19.332 1.00 15.91 284 MET A O 1
ATOM 2164 N N . ALA A 1 270 ? 28.221 56.820 19.664 1.00 16.49 285 ALA A N 1
ATOM 2165 C CA . ALA A 1 270 ? 28.986 57.247 18.491 1.00 14.72 285 ALA A CA 1
ATOM 2166 C C . ALA A 1 270 ? 28.264 56.986 17.168 1.00 17.54 285 ALA A C 1
ATOM 2167 O O . ALA A 1 270 ? 28.521 57.663 16.171 1.00 17.49 285 ALA A O 1
ATOM 2169 N N . LYS A 1 271 ? 27.391 55.983 17.155 1.00 17.17 286 LYS A N 1
ATOM 2170 C CA . LYS A 1 271 ? 26.587 55.650 15.984 1.00 17.70 286 LYS A CA 1
ATOM 2171 C C . LYS A 1 271 ? 27.240 55.122 14.699 1.00 18.02 286 LYS A C 1
ATOM 2172 O O . LYS A 1 271 ? 26.765 54.134 14.142 1.00 17.65 286 LYS A O 1
ATOM 2178 N N . THR A 1 272 ? 28.297 55.770 14.216 1.00 17.69 287 THR A N 1
ATOM 2179 C CA . THR A 1 272 ? 28.941 55.341 12.974 1.00 17.82 287 THR A CA 1
ATOM 2180 C C . THR A 1 272 ? 30.464 55.299 13.058 1.00 18.20 287 THR A C 1
ATOM 2181 O O . THR A 1 272 ? 31.068 55.965 13.898 1.00 19.28 287 THR A O 1
ATOM 2185 N N . SER A 1 273 ? 31.080 54.527 12.166 1.00 17.38 288 SER A N 1
ATOM 2186 C CA . SER A 1 273 ? 32.532 54.414 12.146 1.00 18.23 288 SER A CA 1
ATOM 2187 C C . SER A 1 273 ? 33.167 55.760 11.794 1.00 18.22 288 SER A C 1
ATOM 2188 O O . SER A 1 273 ? 34.260 56.074 12.253 1.00 16.71 288 SER A O 1
ATOM 2191 N N . GLN A 1 274 ? 32.479 56.563 10.987 1.00 19.52 289 GLN A N 1
ATOM 2192 C CA . GLN A 1 274 ? 33.022 57.864 10.614 1.00 20.43 289 GLN A CA 1
ATOM 2193 C C . GLN A 1 274 ? 33.102 58.778 11.824 1.00 18.97 289 GLN A C 1
ATOM 2194 O O . GLN A 1 274 ? 34.065 59.524 11.985 1.00 18.05 289 GLN A O 1
ATOM 2200 N N . THR A 1 275 ? 32.078 58.723 12.667 1.00 16.92 290 THR A N 1
ATOM 2201 C CA . THR A 1 275 ? 32.028 59.542 13.870 1.00 16.89 290 THR A CA 1
ATOM 2202 C C . THR A 1 275 ? 33.192 59.186 14.792 1.00 15.52 290 THR A C 1
ATOM 2203 O O . THR A 1 275 ? 33.796 60.058 15.415 1.00 13.71 290 THR A O 1
ATOM 2207 N N . VAL A 1 276 ? 33.495 57.897 14.878 1.00 13.85 291 VAL A N 1
ATOM 2208 C CA . VAL A 1 276 ? 34.596 57.439 15.716 1.00 13.19 291 VAL A CA 1
ATOM 2209 C C . VAL A 1 276 ? 35.927 57.881 15.118 1.00 14.55 291 VAL A C 1
ATOM 2210 O O . VAL A 1 276 ? 36.786 58.394 15.830 1.00 13.49 291 VAL A O 1
ATOM 2214 N N . ALA A 1 277 ? 36.089 57.705 13.808 1.00 15.99 292 ALA A N 1
ATOM 2215 C CA . ALA A 1 277 ? 37.337 58.085 13.143 1.00 17.72 292 ALA A CA 1
ATOM 2216 C C . ALA A 1 277 ? 37.647 59.569 13.342 1.00 19.57 292 ALA A C 1
ATOM 2217 O O . ALA A 1 277 ? 38.785 59.939 13.639 1.00 18.77 292 ALA A O 1
ATOM 2219 N N . THR A 1 278 ? 36.632 60.414 13.178 1.00 20.05 293 THR A N 1
ATOM 2220 C CA . THR A 1 278 ? 36.797 61.853 13.360 1.00 19.23 293 THR A CA 1
ATOM 2221 C C . THR A 1 278 ? 37.181 62.139 14.808 1.00 18.61 293 THR A C 1
ATOM 2222 O O . THR A 1 278 ? 38.062 62.953 15.078 1.00 18.31 293 THR A O 1
ATOM 2226 N N . PHE A 1 279 ? 36.513 61.464 15.739 1.00 17.90 294 PHE A N 1
ATOM 2227 C CA . PHE A 1 279 ? 36.792 61.637 17.165 1.00 17.02 294 PHE A CA 1
ATOM 2228 C C . PHE A 1 279 ? 38.259 61.325 17.481 1.00 16.49 294 PHE A C 1
ATOM 2229 O O . PHE A 1 279 ? 38.957 62.117 18.121 1.00 14.72 294 PHE A O 1
ATOM 2237 N N . LEU A 1 280 ? 38.722 60.163 17.029 1.00 15.85 295 LEU A N 1
ATOM 2238 C CA . LEU A 1 280 ? 40.092 59.736 17.281 1.00 14.21 295 LEU A CA 1
ATOM 2239 C C . LEU A 1 280 ? 41.137 60.615 16.591 1.00 17.23 295 LEU A C 1
ATOM 2240 O O . LEU A 1 280 ? 42.172 60.933 17.178 1.00 15.85 295 LEU A O 1
ATOM 2245 N N . ASP A 1 281 ? 40.869 61.006 15.347 1.00 18.61 296 ASP A N 1
ATOM 2246 C CA . ASP A 1 281 ? 41.801 61.848 14.605 1.00 21.93 296 ASP A CA 1
ATOM 2247 C C . ASP A 1 281 ? 41.957 63.228 15.239 1.00 20.52 296 ASP A C 1
ATOM 2248 O O . ASP A 1 281 ? 43.074 63.718 15.383 1.00 20.53 296 ASP A O 1
ATOM 2253 N N . GLU A 1 282 ? 40.843 63.850 15.624 1.00 21.15 297 GLU A N 1
ATOM 2254 C CA . GLU A 1 282 ? 40.893 65.176 16.239 1.00 21.29 297 GLU A CA 1
ATOM 2255 C C . GLU A 1 282 ? 41.622 65.111 17.569 1.00 19.71 297 GLU A C 1
ATOM 2256 O O . GLU A 1 282 ? 42.430 65.980 17.889 1.00 17.75 297 GLU A O 1
ATOM 2262 N N . LEU A 1 283 ? 41.333 64.075 18.346 1.00 19.08 298 LEU A N 1
ATOM 2263 C CA . LEU A 1 283 ? 41.974 63.924 19.643 1.00 17.41 298 LEU A CA 1
ATOM 2264 C C . LEU A 1 283 ? 43.478 63.738 19.478 1.00 16.67 298 LEU A C 1
ATOM 2265 O O . LEU A 1 283 ? 44.263 64.357 20.199 1.00 16.84 298 LEU A O 1
ATOM 2270 N N . ALA A 1 284 ? 43.885 62.899 18.527 1.00 15.57 299 ALA A N 1
ATOM 2271 C CA . ALA A 1 284 ? 45.308 62.658 18.301 1.00 17.09 299 ALA A CA 1
ATOM 2272 C C . ALA A 1 284 ? 46.015 63.953 17.901 1.00 17.28 299 ALA A C 1
ATOM 2273 O O . ALA A 1 284 ? 47.112 64.249 18.380 1.00 15.63 299 ALA A O 1
ATOM 2275 N N . GLN A 1 285 ? 45.387 64.725 17.021 1.00 17.93 300 GLN A N 1
ATOM 2276 C CA . GLN A 1 285 ? 45.986 65.982 16.588 1.00 20.20 300 GLN A CA 1
ATOM 2277 C C . GLN A 1 285 ? 46.156 66.957 17.753 1.00 19.19 300 GLN A C 1
ATOM 2278 O O . GLN A 1 285 ? 47.213 67.566 17.913 1.00 18.62 300 GLN A O 1
ATOM 2284 N N . LYS A 1 286 ? 45.116 67.101 18.568 1.00 17.84 301 LYS A N 1
ATOM 2285 C CA . LYS A 1 286 ? 45.175 68.010 19.705 1.00 16.85 301 LYS A CA 1
ATOM 2286 C C . LYS A 1 286 ? 46.198 67.584 20.759 1.00 16.45 301 LYS A C 1
ATOM 2287 O O . LYS A 1 286 ? 46.803 68.426 21.424 1.00 15.08 301 LYS A O 1
ATOM 2293 N N . LEU A 1 287 ? 46.408 66.281 20.905 1.00 13.87 302 LEU A N 1
ATOM 2294 C CA . LEU A 1 287 ? 47.367 65.784 21.890 1.00 16.50 302 LEU A CA 1
ATOM 2295 C C . LEU A 1 287 ? 48.814 65.735 21.393 1.00 16.68 302 LEU A C 1
ATOM 2296 O O . LEU A 1 287 ? 49.734 65.572 22.181 1.00 17.23 302 LEU A O 1
ATOM 2301 N N . LYS A 1 288 ? 49.013 65.887 20.090 1.00 18.23 303 LYS A N 1
ATOM 2302 C CA . LYS A 1 288 ? 50.353 65.819 19.509 1.00 18.47 303 LYS A CA 1
ATOM 2303 C C . LYS A 1 288 ? 51.425 66.641 20.239 1.00 20.01 303 LYS A C 1
ATOM 2304 O O . LYS A 1 288 ? 52.486 66.118 20.596 1.00 18.85 303 LYS A O 1
ATOM 2310 N N . PRO A 1 289 ? 51.169 67.935 20.475 1.00 20.43 304 PRO A N 1
ATOM 2311 C CA . PRO A 1 289 ? 52.166 68.761 21.168 1.00 19.57 304 PRO A CA 1
ATOM 2312 C C . PRO A 1 289 ? 52.551 68.250 22.553 1.00 19.47 304 PRO A C 1
ATOM 2313 O O . PRO A 1 289 ? 53.716 68.326 22.949 1.00 18.56 304 PRO A O 1
ATOM 2317 N N . LEU A 1 290 ? 51.578 67.732 23.291 1.00 17.00 305 LEU A N 1
ATOM 2318 C CA . LEU A 1 290 ? 51.859 67.210 24.618 1.00 17.73 305 LEU A CA 1
ATOM 2319 C C . LEU A 1 290 ? 52.721 65.952 24.485 1.00 17.11 305 LEU A C 1
ATOM 2320 O O . LEU A 1 290 ? 53.603 65.702 25.308 1.00 14.92 305 LEU A O 1
ATOM 2325 N N . GLY A 1 291 ? 52.469 65.170 23.439 1.00 16.91 306 GLY A N 1
ATOM 2326 C CA . GLY A 1 291 ? 53.257 63.972 23.217 1.00 17.57 306 GLY A CA 1
ATOM 2327 C C . GLY A 1 291 ? 54.703 64.335 22.920 1.00 18.10 306 GLY A C 1
ATOM 2328 O O . GLY A 1 291 ? 55.639 63.700 23.418 1.00 15.73 306 GLY A O 1
ATOM 2329 N N . GLU A 1 292 ? 54.894 65.367 22.104 1.00 17.39 307 GLU A N 1
ATOM 2330 C CA . GLU A 1 292 ? 56.239 65.810 21.759 1.00 19.51 307 GLU A CA 1
ATOM 2331 C C . GLU A 1 292 ? 56.988 66.219 23.024 1.00 19.36 307 GLU A C 1
ATOM 2332 O O . GLU A 1 292 ? 58.139 65.833 23.227 1.00 19.48 307 GLU A O 1
ATOM 2338 N N . GLN A 1 293 ? 56.327 67.001 23.872 1.00 18.64 308 GLN A N 1
ATOM 2339 C CA . GLN A 1 293 ? 56.919 67.456 25.123 1.00 18.70 308 GLN A CA 1
ATOM 2340 C C . GLN A 1 293 ? 57.348 66.283 25.997 1.00 18.79 308 GLN A C 1
ATOM 2341 O O . GLN A 1 293 ? 58.448 66.278 26.553 1.00 14.95 308 GLN A O 1
ATOM 2347 N N . GLU A 1 294 ? 56.459 65.303 26.137 1.00 15.48 309 GLU A N 1
ATOM 2348 C CA . GLU A 1 294 ? 56.743 64.146 26.977 1.00 17.60 309 GLU A CA 1
ATOM 2349 C C . GLU A 1 294 ? 57.868 63.265 26.455 1.00 16.99 309 GLU A C 1
ATOM 2350 O O . GLU A 1 294 ? 58.667 62.751 27.240 1.00 18.63 309 GLU A O 1
ATOM 2356 N N . ARG A 1 295 ? 57.943 63.082 25.141 1.00 18.06 310 ARG A N 1
ATOM 2357 C CA . ARG A 1 295 ? 59.007 62.252 24.588 1.00 17.59 310 ARG A CA 1
ATOM 2358 C C . ARG A 1 295 ? 60.357 62.954 24.757 1.00 18.73 310 ARG A C 1
ATOM 2359 O O . ARG A 1 295 ? 61.379 62.306 24.968 1.00 17.78 310 ARG A O 1
ATOM 2367 N N . ALA A 1 296 ? 60.355 64.282 24.683 1.00 19.52 311 ALA A N 1
ATOM 2368 C CA . ALA A 1 296 ? 61.590 65.044 24.850 1.00 20.61 311 ALA A CA 1
ATOM 2369 C C . ALA A 1 296 ? 62.112 64.793 26.257 1.00 20.11 311 ALA A C 1
ATOM 2370 O O . ALA A 1 296 ? 63.307 64.568 26.458 1.00 19.54 311 ALA A O 1
ATOM 2372 N N . VAL A 1 297 ? 61.206 64.818 27.229 1.00 18.98 312 VAL A N 1
ATOM 2373 C CA . VAL A 1 297 ? 61.578 64.579 28.618 1.00 19.68 312 VAL A CA 1
ATOM 2374 C C . VAL A 1 297 ? 62.135 63.164 28.791 1.00 21.44 312 VAL A C 1
ATOM 2375 O O . VAL A 1 297 ? 63.170 62.965 29.429 1.00 19.42 312 VAL A O 1
ATOM 2379 N N . ILE A 1 298 ? 61.441 62.180 28.228 1.00 20.27 313 ILE A N 1
ATOM 2380 C CA . ILE A 1 298 ? 61.880 60.798 28.346 1.00 19.69 313 ILE A CA 1
ATOM 2381 C C . ILE A 1 298 ? 63.226 60.564 27.665 1.00 20.31 313 ILE A C 1
ATOM 2382 O O . ILE A 1 298 ? 64.098 59.898 28.223 1.00 20.82 313 ILE A O 1
ATOM 2387 N N . LEU A 1 299 ? 63.403 61.111 26.467 1.00 20.32 314 LEU A N 1
ATOM 2388 C CA . LEU A 1 299 ? 64.662 60.931 25.753 1.00 21.56 314 LEU A CA 1
ATOM 2389 C C . LEU A 1 299 ? 65.827 61.476 26.582 1.00 22.29 314 LEU A C 1
ATOM 2390 O O . LEU A 1 299 ? 66.894 60.864 26.646 1.00 21.23 314 LEU A O 1
ATOM 2395 N N . GLU A 1 300 ? 65.623 62.622 27.225 1.00 21.61 315 GLU A N 1
ATOM 2396 C CA . GLU A 1 300 ? 66.677 63.209 28.045 1.00 22.88 315 GLU A CA 1
ATOM 2397 C C . GLU A 1 300 ? 66.951 62.325 29.261 1.00 23.22 315 GLU A C 1
ATOM 2398 O O . GLU A 1 300 ? 68.105 62.114 29.633 1.00 23.58 315 GLU A O 1
ATOM 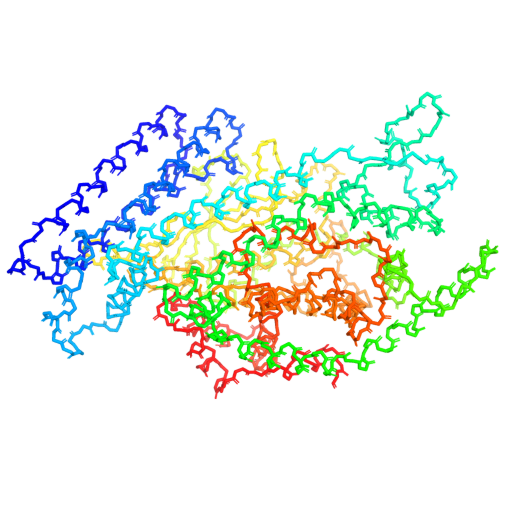2404 N N . LEU A 1 301 ? 65.898 61.808 29.887 1.00 21.61 316 LEU A N 1
ATOM 2405 C CA . LEU A 1 301 ? 66.097 60.935 31.036 1.00 21.02 316 LEU A CA 1
ATOM 2406 C C . LEU A 1 301 ? 66.917 59.712 30.611 1.00 19.97 316 LEU A C 1
ATOM 2407 O O . LEU A 1 301 ? 67.800 59.268 31.337 1.00 20.35 316 LEU A O 1
ATOM 2412 N N . LYS A 1 302 ? 66.629 59.174 29.429 1.00 18.84 317 LYS A N 1
ATOM 2413 C CA . LYS A 1 302 ? 67.364 58.006 28.941 1.00 19.71 317 LYS A CA 1
ATOM 2414 C C . LYS A 1 302 ? 68.821 58.365 28.632 1.00 20.10 317 LYS A C 1
ATOM 2415 O O . LYS A 1 302 ? 69.735 57.578 28.899 1.00 19.44 317 LYS A O 1
ATOM 2421 N N . ARG A 1 303 ? 69.040 59.548 28.066 1.00 18.62 318 ARG A N 1
ATOM 2422 C CA . ARG A 1 303 ? 70.406 59.973 27.760 1.00 22.11 318 ARG A CA 1
ATOM 2423 C C . ARG A 1 303 ? 71.170 60.021 29.080 1.00 21.89 318 ARG A C 1
ATOM 2424 O O . ARG A 1 303 ? 72.249 59.437 29.220 1.00 22.84 318 ARG A O 1
ATOM 2432 N N . ALA A 1 304 ? 70.580 60.708 30.052 1.00 21.41 319 ALA A N 1
ATOM 2433 C CA . ALA A 1 304 ? 71.171 60.868 31.376 1.00 22.14 319 ALA A CA 1
ATOM 2434 C C . ALA A 1 304 ? 71.436 59.539 32.074 1.00 22.99 319 ALA A C 1
ATOM 2435 O O . ALA A 1 304 ? 72.506 59.340 32.651 1.00 24.55 319 ALA A O 1
ATOM 2437 N N . GLU A 1 305 ? 70.469 58.627 32.030 1.00 22.51 320 GLU A N 1
ATOM 2438 C CA . GLU A 1 305 ? 70.649 57.333 32.673 1.00 22.27 320 GLU A CA 1
ATOM 2439 C C . GLU A 1 305 ? 71.712 56.485 31.990 1.00 21.66 320 GLU A C 1
ATOM 2440 O O . GLU A 1 305 ? 72.513 55.834 32.659 1.00 21.88 320 GLU A O 1
ATOM 2446 N N . CYS A 1 306 ? 71.718 56.475 30.664 1.00 20.75 321 CYS A N 1
ATOM 2447 C CA . CYS A 1 306 ? 72.712 55.694 29.948 1.00 21.64 321 CYS A CA 1
ATOM 2448 C C . CYS A 1 306 ? 74.105 56.213 30.282 1.00 23.60 321 CYS A C 1
ATOM 2449 O O . CYS A 1 306 ? 75.039 55.433 30.461 1.00 22.73 321 CYS A O 1
ATOM 2452 N N . GLU A 1 307 ? 74.230 57.533 30.382 1.00 24.52 322 GLU A N 1
ATOM 2453 C CA . GLU A 1 307 ? 75.505 58.164 30.710 1.00 27.39 322 GLU A CA 1
ATOM 2454 C C . GLU A 1 307 ? 75.919 57.741 32.119 1.00 27.54 322 GLU A C 1
ATOM 2455 O O . GLU A 1 307 ? 77.059 57.340 32.362 1.00 26.29 322 GLU A O 1
ATOM 2461 N N . ARG A 1 308 ? 74.965 57.824 33.036 1.00 28.10 323 ARG A N 1
ATOM 2462 C CA . ARG A 1 308 ? 75.171 57.468 34.431 1.00 29.36 323 ARG A CA 1
ATOM 2463 C C . ARG A 1 308 ? 75.570 55.999 34.617 1.00 29.86 323 ARG A C 1
ATOM 2464 O O . ARG A 1 308 ? 76.468 55.690 35.399 1.00 28.18 323 ARG A O 1
ATOM 2472 N N . ARG A 1 309 ? 74.911 55.100 33.891 1.00 28.32 324 ARG A N 1
ATOM 2473 C CA . ARG A 1 309 ? 75.197 53.669 34.004 1.00 29.57 324 ARG A CA 1
ATOM 2474 C C . ARG A 1 309 ? 76.265 53.146 33.042 1.00 29.37 324 ARG A C 1
ATOM 2475 O O . ARG A 1 309 ? 76.585 51.956 33.054 1.00 29.97 324 ARG A O 1
ATOM 2483 N N . GLY A 1 310 ? 76.814 54.028 32.214 1.00 30.15 325 GLY A N 1
ATOM 2484 C CA . GLY A 1 310 ? 77.839 53.613 31.273 1.00 29.74 325 GLY A CA 1
ATOM 2485 C C . GLY A 1 310 ? 77.317 52.703 30.176 1.00 30.76 325 GLY A C 1
ATOM 2486 O O . GLY A 1 310 ? 78.039 51.832 29.673 1.00 30.86 325 GLY A O 1
ATOM 2487 N N . LEU A 1 311 ? 76.056 52.902 29.804 1.00 28.17 326 LEU A N 1
ATOM 2488 C CA . LEU A 1 311 ? 75.423 52.109 28.756 1.00 27.17 326 LEU A CA 1
ATOM 2489 C C . LEU A 1 311 ? 75.435 52.891 27.453 1.00 26.64 326 LEU A C 1
ATOM 2490 O O . LEU A 1 311 ? 75.558 54.117 27.457 1.00 26.06 326 LEU A O 1
ATOM 2495 N N . PRO A 1 312 ? 75.329 52.191 26.313 1.00 26.59 327 PRO A N 1
ATOM 2496 C CA . PRO A 1 312 ? 75.320 52.909 25.038 1.00 26.89 327 PRO A CA 1
ATOM 2497 C C . PRO A 1 312 ? 73.987 53.645 24.919 1.00 26.39 327 PRO A C 1
ATOM 2498 O O . PRO A 1 312 ? 72.987 53.218 25.500 1.00 26.17 327 PRO A O 1
ATOM 2502 N N . PHE A 1 313 ? 73.977 54.752 24.186 1.00 25.20 328 PHE A N 1
ATOM 2503 C CA . PHE A 1 313 ? 72.764 55.546 24.007 1.00 23.81 328 PHE A CA 1
ATOM 2504 C C . PHE A 1 313 ? 72.468 55.688 22.519 1.00 23.95 328 PHE A C 1
ATOM 2505 O O . PHE A 1 313 ? 73.219 56.341 21.795 1.00 25.35 328 PHE A O 1
ATOM 2513 N N . ASP A 1 314 ? 71.377 55.080 22.060 1.00 23.31 329 ASP A N 1
ATOM 2514 C CA . ASP A 1 314 ? 71.034 55.142 20.643 1.00 22.73 329 ASP A CA 1
ATOM 2515 C C . ASP A 1 314 ? 70.238 56.376 20.241 1.00 23.66 329 ASP A C 1
ATOM 2516 O O . ASP A 1 314 ? 69.868 56.525 19.077 1.00 23.40 329 ASP A O 1
ATOM 2521 N N . GLY A 1 315 ? 69.977 57.257 21.201 1.00 22.80 330 GLY A N 1
ATOM 2522 C CA . GLY A 1 315 ? 69.240 58.475 20.908 1.00 23.33 330 GLY A CA 1
ATOM 2523 C C . GLY A 1 315 ? 67.791 58.305 20.478 1.00 22.98 330 GLY A C 1
ATOM 2524 O O . GLY A 1 315 ? 67.234 59.183 19.820 1.00 20.99 330 GLY A O 1
ATOM 2525 N N . ARG A 1 316 ? 67.175 57.186 20.847 1.00 22.45 331 ARG A N 1
ATOM 2526 C CA . ARG A 1 316 ? 65.783 56.940 20.488 1.00 23.86 331 ARG A CA 1
ATOM 2527 C C . ARG A 1 316 ? 65.024 56.233 21.596 1.00 22.58 331 ARG A C 1
ATOM 2528 O O . ARG A 1 316 ? 65.591 55.422 22.323 1.00 22.76 331 ARG A O 1
ATOM 2536 N N . ILE A 1 317 ? 63.739 56.551 21.719 1.00 19.49 332 ILE A N 1
ATOM 2537 C CA . ILE A 1 317 ? 62.889 55.916 22.716 1.00 17.46 332 ILE A CA 1
ATOM 2538 C C . ILE A 1 317 ? 62.387 54.633 22.066 1.00 15.80 332 ILE A C 1
ATOM 2539 O O . ILE A 1 317 ? 61.742 54.678 21.018 1.00 15.80 332 ILE A O 1
ATOM 2544 N N . ARG A 1 318 ? 62.698 53.492 22.667 1.00 16.22 333 ARG A N 1
ATOM 2545 C CA . ARG A 1 318 ? 62.266 52.210 22.117 1.00 16.51 333 ARG A CA 1
ATOM 2546 C C . ARG A 1 318 ? 61.010 51.723 22.834 1.00 15.69 333 ARG A C 1
ATOM 2547 O O . ARG A 1 318 ? 60.697 52.188 23.925 1.00 16.21 333 ARG A O 1
ATOM 2555 N N . ALA A 1 319 ? 60.294 50.784 22.224 1.00 15.34 334 ALA A N 1
ATOM 2556 C CA . ALA A 1 319 ? 59.083 50.260 22.839 1.00 15.54 334 ALA A CA 1
ATOM 2557 C C . ALA A 1 319 ? 59.372 49.745 24.243 1.00 17.01 334 ALA A C 1
ATOM 2558 O O . ALA A 1 319 ? 58.520 49.842 25.126 1.00 17.12 334 ALA A O 1
ATOM 2560 N N . TRP A 1 320 ? 60.574 49.206 24.446 1.00 16.86 335 TRP A N 1
ATOM 2561 C CA . TRP A 1 320 ? 60.956 48.668 25.748 1.00 17.77 335 TRP A CA 1
ATOM 2562 C C . TRP A 1 320 ? 61.520 49.701 26.731 1.00 18.99 335 TRP A C 1
ATOM 2563 O O . TRP A 1 320 ? 61.980 49.342 27.817 1.00 18.48 335 TRP A O 1
ATOM 2574 N N . ASP A 1 321 ? 61.475 50.978 26.348 1.00 18.76 336 ASP A N 1
ATOM 2575 C CA . ASP A 1 321 ? 61.945 52.080 27.194 1.00 17.56 336 ASP A CA 1
ATOM 2576 C C . ASP A 1 321 ? 60.748 52.801 27.812 1.00 18.48 336 ASP A C 1
ATOM 2577 O O . ASP A 1 321 ? 60.834 53.379 28.894 1.00 17.66 336 ASP A O 1
ATOM 2582 N N . MET A 1 322 ? 59.628 52.757 27.101 1.00 18.55 337 MET A N 1
ATOM 2583 C CA . MET A 1 322 ? 58.409 53.430 27.513 1.00 21.17 337 MET A CA 1
ATOM 2584 C C . MET A 1 322 ? 57.948 53.322 28.954 1.00 20.85 337 MET A C 1
ATOM 2585 O O . MET A 1 322 ? 57.969 54.311 29.682 1.00 22.51 337 MET A O 1
ATOM 2590 N N . ARG A 1 323 ? 57.510 52.139 29.366 1.00 21.51 338 ARG A N 1
ATOM 2591 C CA . ARG A 1 323 ? 57.024 51.976 30.730 1.00 23.09 338 ARG A CA 1
ATOM 2592 C C . ARG A 1 323 ? 58.073 52.323 31.783 1.00 21.49 338 ARG A C 1
ATOM 2593 O O . ARG A 1 323 ? 57.746 52.892 32.826 1.00 22.45 338 ARG A O 1
ATOM 2601 N N . TYR A 1 324 ? 59.327 51.998 31.500 1.00 20.14 339 TYR A N 1
ATOM 2602 C CA . TYR A 1 324 ? 60.420 52.280 32.423 1.00 20.53 339 TYR A CA 1
ATOM 2603 C C . TYR A 1 324 ? 60.593 53.779 32.676 1.00 20.24 339 TYR A C 1
ATOM 2604 O O . TYR A 1 324 ? 60.591 54.236 33.817 1.00 20.59 339 TYR A O 1
ATOM 2613 N N . TYR A 1 325 ? 60.745 54.548 31.607 1.00 19.29 340 TYR A N 1
ATOM 2614 C CA . TYR A 1 325 ? 60.936 55.979 31.766 1.00 18.88 340 TYR A CA 1
ATOM 2615 C C . TYR A 1 325 ? 59.679 56.739 32.167 1.00 19.38 340 TYR A C 1
ATOM 2616 O O . TYR A 1 325 ? 59.770 57.787 32.806 1.00 18.84 340 TYR A O 1
ATOM 2625 N N . MET A 1 326 ? 58.507 56.215 31.821 1.00 19.37 341 MET A N 1
ATOM 2626 C CA . MET A 1 326 ? 57.274 56.879 32.233 1.00 21.74 341 MET A CA 1
ATOM 2627 C C . MET A 1 326 ? 57.222 56.743 33.751 1.00 21.54 341 MET A C 1
ATOM 2628 O O . MET A 1 326 ? 56.832 57.670 34.460 1.00 21.17 341 MET A O 1
ATOM 2633 N N . ASN A 1 327 ? 57.646 55.586 34.248 1.00 20.89 342 ASN A N 1
ATOM 2634 C CA . ASN A 1 327 ? 57.664 55.364 35.687 1.00 22.61 342 ASN A CA 1
ATOM 2635 C C . ASN A 1 327 ? 58.691 56.293 36.330 1.00 21.91 342 ASN A C 1
ATOM 2636 O O . ASN A 1 327 ? 58.460 56.819 37.414 1.00 21.69 342 ASN A O 1
ATOM 2641 N N . GLN A 1 328 ? 59.825 56.496 35.662 1.00 22.76 343 GLN A N 1
ATOM 2642 C CA . GLN A 1 328 ? 60.856 57.376 36.202 1.00 23.12 343 GLN A CA 1
ATOM 2643 C C . GLN A 1 328 ? 60.327 58.809 36.253 1.00 22.36 343 GLN A C 1
ATOM 2644 O O . GLN A 1 328 ? 60.576 59.541 37.215 1.00 22.62 343 GLN A O 1
ATOM 2650 N N . VAL A 1 329 ? 59.592 59.203 35.217 1.00 21.36 344 VAL A N 1
ATOM 2651 C CA . VAL A 1 329 ? 59.004 60.538 35.160 1.00 21.69 344 VAL A CA 1
ATOM 2652 C C . VAL A 1 329 ? 58.103 60.728 36.376 1.00 23.05 344 VAL A C 1
ATOM 2653 O O . VAL A 1 329 ? 58.164 61.745 37.068 1.00 24.21 344 VAL A O 1
ATOM 2657 N N . GLU A 1 330 ? 57.272 59.731 36.640 1.00 24.88 345 GLU A N 1
ATOM 2658 C CA . GLU A 1 330 ? 56.358 59.798 37.763 1.00 29.33 345 GLU A CA 1
ATOM 2659 C C . GLU A 1 330 ? 57.076 59.921 39.106 1.00 30.68 345 GLU A C 1
ATOM 2660 O O . GLU A 1 330 ? 56.692 60.731 39.951 1.00 30.25 345 GLU A O 1
ATOM 2666 N N . GLU A 1 331 ? 58.135 59.140 39.292 1.00 31.69 346 GLU A N 1
ATOM 2667 C CA . GLU A 1 331 ? 58.870 59.145 40.552 1.00 33.46 346 GLU A CA 1
ATOM 2668 C C . GLU A 1 331 ? 59.792 60.337 40.805 1.00 34.31 346 GLU A C 1
ATOM 2669 O O . GLU A 1 331 ? 59.962 60.758 41.952 1.00 34.94 346 GLU A O 1
ATOM 2675 N N . THR A 1 332 ? 60.378 60.892 39.750 1.00 33.87 347 THR A N 1
ATOM 2676 C CA . THR A 1 332 ? 61.297 62.011 39.916 1.00 33.81 347 THR A CA 1
ATOM 2677 C C . THR A 1 332 ? 60.767 63.367 39.461 1.00 34.50 347 THR A C 1
ATOM 2678 O O . THR A 1 332 ? 61.277 64.404 39.884 1.00 34.70 347 THR A O 1
ATOM 2682 N N . ARG A 1 333 ? 59.749 63.363 38.606 1.00 33.34 348 ARG A N 1
ATOM 2683 C CA . ARG A 1 333 ? 59.178 64.610 38.102 1.00 33.45 348 ARG A CA 1
ATOM 2684 C C . ARG A 1 333 ? 57.958 65.046 38.913 1.00 33.42 348 ARG A C 1
ATOM 2685 O O . ARG A 1 333 ? 57.700 66.236 39.072 1.00 32.26 348 ARG A O 1
ATOM 2693 N N . TYR A 1 334 ? 57.199 64.084 39.423 1.00 32.80 349 TYR A N 1
ATOM 2694 C CA . TYR A 1 334 ? 56.019 64.425 40.206 1.00 34.59 349 TYR A CA 1
ATOM 2695 C C . TYR A 1 334 ? 56.174 64.003 41.658 1.00 37.72 349 TYR A C 1
ATOM 2696 O O . TYR A 1 334 ? 55.578 64.598 42.557 1.00 39.74 349 TYR A O 1
ATOM 2705 N N . CYS A 1 335 ? 56.988 62.975 41.874 1.00 40.83 350 CYS A N 1
ATOM 2706 C CA . CYS A 1 335 ? 57.265 62.457 43.206 1.00 45.07 350 CYS A CA 1
ATOM 2707 C C . CYS A 1 335 ? 56.035 61.857 43.894 1.00 45.59 350 CYS A C 1
ATOM 2708 O O . CYS A 1 335 ? 55.547 60.805 43.480 1.00 47.94 350 CYS A O 1
ATOM 2711 N N . VAL A 1 336 ? 55.532 62.519 44.931 1.00 45.35 351 VAL A N 1
ATOM 2712 C CA . VAL A 1 336 ? 54.374 62.017 45.672 1.00 45.63 351 VAL A CA 1
ATOM 2713 C C . VAL A 1 336 ? 54.659 60.623 46.226 1.00 46.44 351 VAL A C 1
ATOM 2714 O O . VAL A 1 336 ? 54.721 59.648 45.479 1.00 46.56 351 VAL A O 1
ATOM 2718 N N . ASP A 1 337 ? 54.824 60.528 47.538 1.00 48.04 352 ASP A N 1
ATOM 2719 C CA . ASP A 1 337 ? 55.100 59.244 48.171 1.00 48.79 352 ASP A CA 1
ATOM 2720 C C . ASP A 1 337 ? 53.816 58.539 48.598 1.00 48.60 352 ASP A C 1
ATOM 2721 O O . ASP A 1 337 ? 53.217 58.890 49.613 1.00 48.70 352 ASP A O 1
ATOM 2726 N N . GLN A 1 338 ? 53.399 57.544 47.820 1.00 48.63 353 GLN A N 1
ATOM 2727 C CA . GLN A 1 338 ? 52.181 56.796 48.119 1.00 48.98 353 GLN A CA 1
ATOM 2728 C C . GLN A 1 338 ? 52.231 56.156 49.506 1.00 48.96 353 GLN A C 1
ATOM 2729 O O . GLN A 1 338 ? 51.191 55.948 50.137 1.00 49.41 353 GLN A O 1
ATOM 2735 N N . ASN A 1 339 ? 53.436 55.839 49.974 1.00 47.71 354 ASN A N 1
ATOM 2736 C CA . ASN A 1 339 ? 53.597 55.223 51.287 1.00 46.10 354 ASN A CA 1
ATOM 2737 C C . ASN A 1 339 ? 53.116 56.175 52.365 1.00 43.87 354 ASN A C 1
ATOM 2738 O O . ASN A 1 339 ? 52.374 55.788 53.265 1.00 44.99 354 ASN A O 1
ATOM 2743 N N . LEU A 1 340 ? 53.548 57.426 52.266 1.00 40.98 355 LEU A N 1
ATOM 2744 C CA . LEU A 1 340 ? 53.151 58.448 53.221 1.00 38.30 355 LEU A CA 1
ATOM 2745 C C . LEU A 1 340 ? 51.678 58.795 53.009 1.00 36.36 355 LEU A C 1
ATOM 2746 O O . LEU A 1 340 ? 50.899 58.867 53.961 1.00 35.41 355 LEU A O 1
ATOM 2751 N N . LEU A 1 341 ? 51.303 59.003 51.750 1.00 33.18 356 LEU A N 1
ATOM 2752 C CA . LEU A 1 341 ? 49.930 59.359 51.408 1.00 30.02 356 LEU A CA 1
ATOM 2753 C C . LEU A 1 341 ? 48.900 58.371 51.947 1.00 28.07 356 LEU A C 1
ATOM 2754 O O . LEU A 1 341 ? 47.914 58.768 52.571 1.00 28.78 356 LEU A O 1
ATOM 2759 N N . LYS A 1 342 ? 49.133 57.086 51.712 1.00 26.75 357 LYS A N 1
ATOM 2760 C CA . LYS A 1 342 ? 48.202 56.057 52.155 1.00 27.85 357 LYS A CA 1
ATOM 2761 C C . LYS A 1 342 ? 47.909 56.061 53.654 1.00 26.72 357 LYS A C 1
ATOM 2762 O O . LYS A 1 342 ? 46.881 55.534 54.084 1.00 26.36 357 LYS A O 1
ATOM 2768 N N . GLU A 1 343 ? 48.794 56.649 54.454 1.00 25.83 358 GLU A N 1
ATOM 2769 C CA . GLU A 1 343 ? 48.559 56.680 55.898 1.00 24.20 358 GLU A CA 1
ATOM 2770 C C . GLU A 1 343 ? 47.353 57.551 56.223 1.00 21.69 358 GLU A C 1
ATOM 2771 O O . GLU A 1 343 ? 46.757 57.424 57.292 1.00 19.87 358 GLU A O 1
ATOM 2777 N N . TYR A 1 344 ? 46.994 58.431 55.291 1.00 22.37 359 TYR A N 1
ATOM 2778 C CA . TYR A 1 344 ? 45.855 59.319 55.478 1.00 20.58 359 TYR A CA 1
ATOM 2779 C C . TYR A 1 344 ? 44.567 58.744 54.913 1.00 20.51 359 TYR A C 1
ATOM 2780 O O . TYR A 1 344 ? 43.514 59.374 55.001 1.00 18.13 359 TYR A O 1
ATOM 2789 N N . PHE A 1 345 ? 44.643 57.555 54.329 1.00 20.61 360 PHE A N 1
ATOM 2790 C CA . PHE A 1 345 ? 43.450 56.956 53.756 1.00 21.83 360 PHE A CA 1
ATOM 2791 C C . PHE A 1 345 ? 43.091 55.578 54.273 1.00 22.37 360 PHE A C 1
ATOM 2792 O O . PHE A 1 345 ? 43.053 54.612 53.505 1.00 19.92 360 PHE A O 1
ATOM 2800 N N . PRO A 1 346 ? 42.824 55.467 55.587 1.00 23.38 361 PRO A N 1
ATOM 2801 C CA . PRO A 1 346 ? 42.453 54.186 56.190 1.00 24.66 361 PRO A CA 1
ATOM 2802 C C . PRO A 1 346 ? 41.117 53.844 55.549 1.00 24.30 361 PRO A C 1
ATOM 2803 O O . PRO A 1 346 ? 40.266 54.721 55.402 1.00 22.84 361 PRO A O 1
ATOM 2807 N N . VAL A 1 347 ? 40.927 52.585 55.175 1.00 26.13 362 VAL A N 1
ATOM 2808 C CA . VAL A 1 347 ? 39.685 52.185 54.526 1.00 26.47 362 VAL A CA 1
ATOM 2809 C C . VAL A 1 347 ? 38.428 52.669 55.244 1.00 26.70 362 VAL A C 1
ATOM 2810 O O . VAL A 1 347 ? 37.502 53.169 54.597 1.00 26.44 362 VAL A O 1
ATOM 2814 N N . GLN A 1 348 ? 38.390 52.544 56.570 1.00 26.35 363 GLN A N 1
ATOM 2815 C CA . GLN A 1 348 ? 37.214 52.964 57.328 1.00 25.76 363 GLN A CA 1
ATOM 2816 C C . GLN A 1 348 ? 36.895 54.434 57.101 1.00 24.42 363 GLN A C 1
ATOM 2817 O O . GLN A 1 348 ? 35.731 54.818 56.994 1.00 24.09 363 GLN A O 1
ATOM 2823 N N . VAL A 1 349 ? 37.933 55.259 57.046 1.00 21.33 364 VAL A N 1
ATOM 2824 C CA . VAL A 1 349 ? 37.752 56.689 56.845 1.00 18.75 364 VAL A CA 1
ATOM 2825 C C . VAL A 1 349 ? 37.304 57.003 55.423 1.00 18.94 364 VAL A C 1
ATOM 2826 O O . VAL A 1 349 ? 36.482 57.894 55.205 1.00 17.52 364 VAL A O 1
ATOM 2830 N N . VAL A 1 350 ? 37.846 56.268 54.457 1.00 18.72 365 VAL A N 1
ATOM 2831 C CA . VAL A 1 350 ? 37.483 56.480 53.063 1.00 19.38 365 VAL A CA 1
ATOM 2832 C C . VAL A 1 350 ? 36.015 56.109 52.859 1.00 19.52 365 VAL A C 1
ATOM 2833 O O . VAL A 1 350 ? 35.254 56.862 52.250 1.00 17.15 365 VAL A O 1
ATOM 2837 N N . THR A 1 351 ? 35.615 54.954 53.380 1.00 19.74 366 THR A N 1
ATOM 2838 C CA . THR A 1 351 ? 34.229 54.523 53.246 1.00 20.09 366 THR A CA 1
ATOM 2839 C C . THR A 1 351 ? 33.277 55.578 53.808 1.00 20.29 366 THR A C 1
ATOM 2840 O O . THR A 1 351 ? 32.322 55.981 53.142 1.00 18.86 366 THR A O 1
ATOM 2844 N N . HIS A 1 352 ? 33.548 56.037 55.028 1.00 20.95 367 HIS A N 1
ATOM 2845 C CA . HIS A 1 352 ? 32.695 57.037 55.662 1.00 19.60 367 HIS A CA 1
ATOM 2846 C C . HIS A 1 352 ? 32.615 58.327 54.851 1.00 18.86 367 HIS A C 1
ATOM 2847 O O . HIS A 1 352 ? 31.526 58.862 54.621 1.00 16.98 367 HIS A O 1
ATOM 2854 N N . GLY A 1 353 ? 33.771 58.831 54.428 1.00 17.27 368 GLY A N 1
ATOM 2855 C CA . GLY A 1 353 ? 33.800 60.059 53.652 1.00 15.44 368 GLY A CA 1
ATOM 2856 C C . GLY A 1 353 ? 33.152 59.901 52.290 1.00 15.19 368 GLY A C 1
ATOM 2857 O O . GLY A 1 353 ? 32.428 60.782 51.830 1.00 14.48 368 GLY A O 1
ATOM 2858 N N . LEU A 1 354 ? 33.414 58.770 51.642 1.00 14.52 369 LEU A N 1
ATOM 2859 C CA . LEU A 1 354 ? 32.850 58.496 50.328 1.00 15.27 369 LEU A CA 1
ATOM 2860 C C . LEU A 1 354 ? 31.326 58.460 50.399 1.00 14.91 369 LEU A C 1
ATOM 2861 O O . LEU A 1 354 ? 30.639 59.133 49.626 1.00 15.84 369 LEU A O 1
ATOM 2866 N N . LEU A 1 355 ? 30.795 57.673 51.328 1.00 15.72 370 LEU A N 1
ATOM 2867 C CA . LEU A 1 355 ? 29.347 57.578 51.479 1.00 17.04 370 LEU A CA 1
ATOM 2868 C C . LEU A 1 355 ? 28.781 58.953 51.827 1.00 16.16 370 LEU A C 1
ATOM 2869 O O . LEU A 1 355 ? 27.680 59.312 51.414 1.00 16.46 370 LEU A O 1
ATOM 2874 N N . GLY A 1 356 ? 29.552 59.730 52.575 1.00 17.73 371 GLY A N 1
ATOM 2875 C CA . GLY A 1 356 ? 29.107 61.064 52.944 1.00 17.77 371 GLY A CA 1
ATOM 2876 C C . GLY A 1 356 ? 28.952 61.968 51.734 1.00 16.66 371 GLY A C 1
ATOM 2877 O O . GLY A 1 356 ? 27.970 62.699 51.624 1.00 18.82 371 GLY A O 1
ATOM 2878 N N . ILE A 1 357 ? 29.923 61.924 50.825 1.00 15.26 372 ILE A N 1
ATOM 2879 C CA . ILE A 1 357 ? 29.875 62.750 49.625 1.00 13.97 372 ILE A CA 1
ATOM 2880 C C . ILE A 1 357 ? 28.690 62.380 48.734 1.00 14.90 372 ILE A C 1
ATOM 2881 O O . ILE A 1 357 ? 27.964 63.258 48.262 1.00 14.29 372 ILE A O 1
ATOM 2886 N N . TYR A 1 358 ? 28.494 61.087 48.496 1.00 14.21 373 TYR A N 1
ATOM 2887 C CA . TYR A 1 358 ? 27.384 60.646 47.662 1.00 15.03 373 TYR A CA 1
ATOM 2888 C C . TYR A 1 358 ? 26.018 60.951 48.271 1.00 14.13 373 TYR A C 1
ATOM 2889 O O . TYR A 1 358 ? 25.062 61.212 47.547 1.00 15.20 373 TYR A O 1
ATOM 2898 N N . GLN A 1 359 ? 25.918 60.902 49.594 1.00 16.27 374 GLN A N 1
ATOM 2899 C CA . GLN A 1 359 ? 24.654 61.210 50.258 1.00 17.82 374 GLN A CA 1
ATOM 2900 C C . GLN A 1 359 ? 24.278 62.655 49.950 1.00 18.88 374 GLN A C 1
ATOM 2901 O O . GLN A 1 359 ? 23.170 62.949 49.495 1.00 19.45 374 GLN A O 1
ATOM 2907 N N . GLU A 1 360 ? 25.221 63.555 50.205 1.00 18.99 375 GLU A N 1
ATOM 2908 C CA . GLU A 1 360 ? 25.010 64.976 49.983 1.00 20.73 375 GLU A CA 1
ATOM 2909 C C . GLU A 1 360 ? 24.789 65.324 48.518 1.00 20.14 375 GLU A C 1
ATOM 2910 O O . GLU A 1 360 ? 23.944 66.154 48.187 1.00 17.75 375 GLU A O 1
ATOM 2916 N N . LEU A 1 361 ? 25.548 64.680 47.639 1.00 18.53 376 LEU A N 1
ATOM 2917 C CA . LEU A 1 361 ? 25.439 64.954 46.213 1.00 19.50 376 LEU A CA 1
ATOM 2918 C C . LEU A 1 361 ? 24.070 64.574 45.650 1.00 17.61 376 LEU A C 1
ATOM 2919 O O . LEU A 1 361 ? 23.473 65.323 44.877 1.00 16.11 376 LEU A O 1
ATOM 2924 N N . LEU A 1 362 ? 23.560 63.424 46.076 1.00 16.71 377 LEU A N 1
ATOM 2925 C CA . LEU A 1 362 ? 22.300 62.911 45.553 1.00 16.02 377 LEU A CA 1
ATOM 2926 C C . LEU A 1 362 ? 21.050 63.068 46.417 1.00 15.45 377 LEU A C 1
ATOM 2927 O O . LEU A 1 362 ? 19.971 62.589 46.044 1.00 15.95 377 LEU A O 1
ATOM 2932 N N . GLY A 1 363 ? 21.181 63.727 47.563 1.00 14.46 378 GLY A N 1
ATOM 2933 C CA . GLY A 1 363 ? 20.029 63.908 48.438 1.00 16.01 378 GLY A CA 1
ATOM 2934 C C . GLY A 1 363 ? 19.551 62.582 49.000 1.00 15.21 378 GLY A C 1
ATOM 2935 O O . GLY A 1 363 ? 18.350 62.305 49.061 1.00 15.10 378 GLY A O 1
ATOM 2936 N N . LEU A 1 364 ? 20.504 61.759 49.421 1.00 15.80 379 LEU A N 1
ATOM 2937 C CA . LEU A 1 364 ? 20.197 60.443 49.965 1.00 14.83 379 LEU A CA 1
ATOM 2938 C C . LEU A 1 364 ? 20.781 60.252 51.357 1.00 14.38 379 LEU A C 1
ATOM 2939 O O . LEU A 1 364 ? 21.712 60.949 51.749 1.00 12.28 379 LEU A O 1
ATOM 2944 N N . ALA A 1 365 ? 20.217 59.299 52.095 1.00 14.73 380 ALA A N 1
ATOM 2945 C CA . ALA A 1 365 ? 20.694 58.947 53.429 1.00 13.96 380 ALA A CA 1
ATOM 2946 C C . ALA A 1 365 ? 20.877 57.431 53.403 1.00 14.78 380 ALA A C 1
ATOM 2947 O O . ALA A 1 365 ? 19.958 56.704 53.023 1.00 13.71 380 ALA A O 1
ATOM 2949 N N . PHE A 1 366 ? 22.055 56.950 53.788 1.00 13.82 381 PHE A N 1
ATOM 2950 C CA . PHE A 1 366 ? 22.300 55.514 53.779 1.00 14.44 381 PHE A CA 1
ATOM 2951 C C . PHE A 1 366 ? 22.157 54.934 55.177 1.00 15.44 381 PHE A C 1
ATOM 2952 O O . PHE A 1 366 ? 22.742 55.440 56.133 1.00 16.01 381 PHE A O 1
ATOM 2960 N N . HIS A 1 367 ? 21.374 53.865 55.281 1.00 14.40 382 HIS A N 1
ATOM 2961 C CA . HIS A 1 367 ? 21.111 53.220 56.560 1.00 14.33 382 HIS A CA 1
ATOM 2962 C C . HIS A 1 367 ? 21.592 51.783 56.620 1.00 15.31 382 HIS A C 1
ATOM 2963 O O . HIS A 1 367 ? 21.109 50.922 55.886 1.00 13.37 382 HIS A O 1
ATOM 2970 N N . HIS A 1 368 ? 22.547 51.529 57.505 1.00 14.69 383 HIS A N 1
ATOM 2971 C CA . HIS A 1 368 ? 23.086 50.190 57.673 1.00 18.22 383 HIS A CA 1
ATOM 2972 C C . HIS A 1 368 ? 22.018 49.292 58.303 1.00 19.37 383 HIS A C 1
ATOM 2973 O O . HIS A 1 368 ? 21.452 49.633 59.337 1.00 20.01 383 HIS A O 1
ATOM 2980 N N . GLU A 1 369 ? 21.733 48.160 57.665 1.00 20.20 384 GLU A N 1
ATOM 2981 C CA . GLU A 1 369 ? 20.750 47.209 58.182 1.00 22.04 384 GLU A CA 1
ATOM 2982 C C . GLU A 1 369 ? 21.508 46.171 59.007 1.00 25.01 384 GLU A C 1
ATOM 2983 O O . GLU A 1 369 ? 21.929 45.132 58.494 1.00 23.79 384 GLU A O 1
ATOM 2989 N N . GLU A 1 370 ? 21.687 46.469 60.288 1.00 28.32 385 GLU A N 1
ATOM 2990 C CA . GLU A 1 370 ? 22.408 45.585 61.194 1.00 34.04 385 GLU A CA 1
ATOM 2991 C C . GLU A 1 370 ? 21.885 44.153 61.192 1.00 35.85 385 GLU A C 1
ATOM 2992 O O . GLU A 1 370 ? 20.677 43.918 61.213 1.00 37.88 385 GLU A O 1
ATOM 2998 N N . GLY A 1 371 ? 22.809 43.199 61.156 1.00 37.84 386 GLY A N 1
ATOM 2999 C CA . GLY A 1 371 ? 22.436 41.795 61.164 1.00 39.66 386 GLY A CA 1
ATOM 3000 C C . GLY A 1 371 ? 21.566 41.333 60.008 1.00 40.47 386 GLY A C 1
ATOM 3001 O O . GLY A 1 371 ? 20.717 40.457 60.182 1.00 41.78 386 GLY A O 1
ATOM 3002 N N . ALA A 1 372 ? 21.762 41.914 58.829 1.00 39.17 387 ALA A N 1
ATOM 3003 C CA . ALA A 1 372 ? 20.984 41.518 57.661 1.00 37.29 387 ALA A CA 1
ATOM 3004 C C . ALA A 1 372 ? 21.630 40.285 57.043 1.00 36.63 387 ALA A C 1
ATOM 3005 O O . ALA A 1 372 ? 22.835 40.080 57.174 1.00 37.31 387 ALA A O 1
ATOM 3007 N N . SER A 1 373 ? 20.825 39.469 56.373 1.00 35.82 388 SER A N 1
ATOM 3008 C CA . SER A 1 373 ? 21.317 38.253 55.729 1.00 36.31 388 SER A CA 1
ATOM 3009 C C . SER A 1 373 ? 22.317 38.571 54.613 1.00 34.93 388 SER A C 1
ATOM 3010 O O . SER A 1 373 ? 22.060 39.424 53.769 1.00 33.13 388 SER A O 1
ATOM 3013 N N . ALA A 1 374 ? 23.455 37.880 54.610 1.00 34.34 389 ALA A N 1
ATOM 3014 C CA . ALA A 1 374 ? 24.476 38.103 53.589 1.00 33.78 389 ALA A CA 1
ATOM 3015 C C . ALA A 1 374 ? 25.279 36.836 53.288 1.00 33.56 389 ALA A C 1
ATOM 3016 O O . ALA A 1 374 ? 25.270 35.885 54.070 1.00 34.21 389 ALA A O 1
ATOM 3018 N N . TRP A 1 375 ? 25.976 36.836 52.153 1.00 31.89 390 TRP A N 1
ATOM 3019 C CA . TRP A 1 375 ? 26.776 35.687 51.737 1.00 30.47 390 TRP A CA 1
ATOM 3020 C C . TRP A 1 375 ? 28.092 35.541 52.501 1.00 30.55 390 TRP A C 1
ATOM 3021 O O . TRP A 1 375 ? 28.785 34.530 52.374 1.00 29.90 390 TRP A O 1
ATOM 3032 N N . HIS A 1 376 ? 28.430 36.551 53.297 1.00 30.03 391 HIS A N 1
ATOM 3033 C CA . HIS A 1 376 ? 29.643 36.521 54.108 1.00 29.24 391 HIS A CA 1
ATOM 3034 C C . HIS A 1 376 ? 29.491 37.491 55.274 1.00 29.56 391 HIS A C 1
ATOM 3035 O O . HIS A 1 376 ? 28.850 38.534 55.145 1.00 28.23 391 HIS A O 1
ATOM 3042 N N . GLU A 1 377 ? 30.097 37.145 56.405 1.00 29.57 392 GLU A N 1
ATOM 3043 C CA . GLU A 1 377 ? 30.015 37.961 57.612 1.00 31.28 392 GLU A CA 1
ATOM 3044 C C . GLU A 1 377 ? 30.558 39.382 57.481 1.00 29.67 392 GLU A C 1
ATOM 3045 O O . GLU A 1 377 ? 30.141 40.270 58.219 1.00 29.85 392 GLU A O 1
ATOM 3051 N N . ASP A 1 378 ? 31.486 39.604 56.556 1.00 27.69 393 ASP A N 1
ATOM 3052 C CA . ASP A 1 378 ? 32.052 40.939 56.380 1.00 26.94 393 ASP A CA 1
ATOM 3053 C C . ASP A 1 378 ? 31.212 41.831 55.470 1.00 24.91 393 ASP A C 1
ATOM 3054 O O . ASP A 1 378 ? 31.503 43.014 55.317 1.00 23.01 393 ASP A O 1
ATOM 3059 N N . VAL A 1 379 ? 30.175 41.259 54.872 1.00 22.56 394 VAL A N 1
ATOM 3060 C CA . VAL A 1 379 ? 29.301 42.010 53.981 1.00 21.82 394 VAL A CA 1
ATOM 3061 C C . VAL A 1 379 ? 28.327 42.871 54.778 1.00 21.82 394 VAL A C 1
ATOM 3062 O O . VAL A 1 379 ? 27.782 42.436 55.791 1.00 22.21 394 VAL A O 1
ATOM 3066 N N . ARG A 1 380 ? 28.107 44.095 54.314 1.00 20.22 395 ARG A N 1
ATOM 3067 C CA . ARG A 1 380 ? 27.194 45.011 54.989 1.00 19.84 395 ARG A CA 1
ATOM 3068 C C . ARG A 1 380 ? 26.096 45.459 54.030 1.00 19.64 395 ARG A C 1
ATOM 3069 O O . ARG A 1 380 ? 26.374 45.785 52.878 1.00 19.78 395 ARG A O 1
ATOM 3077 N N . LEU A 1 381 ? 24.854 45.470 54.509 1.00 17.77 396 LEU A N 1
ATOM 3078 C CA . LEU A 1 381 ? 23.712 45.890 53.700 1.00 17.93 396 LEU A CA 1
ATOM 3079 C C . LEU A 1 381 ? 23.245 47.281 54.115 1.00 18.54 396 LEU A C 1
ATOM 3080 O O . LEU A 1 381 ? 23.131 47.570 55.307 1.00 18.54 396 LEU A O 1
ATOM 3085 N N . TYR A 1 382 ? 22.976 48.133 53.129 1.00 16.34 397 TYR A N 1
ATOM 3086 C CA . TYR A 1 382 ? 22.513 49.492 53.379 1.00 15.52 397 TYR A CA 1
ATOM 3087 C C . TYR A 1 382 ? 21.262 49.823 52.578 1.00 15.52 397 TYR A C 1
ATOM 3088 O O . TYR A 1 382 ? 21.106 49.392 51.436 1.00 14.58 397 TYR A O 1
ATOM 3097 N N . THR A 1 383 ? 20.375 50.605 53.175 1.00 15.24 398 THR A N 1
ATOM 3098 C CA . THR A 1 383 ? 19.174 51.035 52.476 1.00 14.76 398 THR A CA 1
ATOM 3099 C C . THR A 1 383 ? 19.333 52.522 52.204 1.00 15.89 398 THR A C 1
ATOM 3100 O O . THR A 1 383 ? 19.617 53.304 53.119 1.00 15.40 398 THR A O 1
ATOM 3104 N N . ALA A 1 384 ? 19.172 52.906 50.941 1.00 14.65 399 ALA A N 1
ATOM 3105 C CA . ALA A 1 384 ? 19.278 54.303 50.551 1.00 15.52 399 ALA A CA 1
ATOM 3106 C C . ALA A 1 384 ? 17.876 54.886 50.598 1.00 14.64 399 ALA A C 1
ATOM 3107 O O . ALA A 1 384 ? 16.972 54.375 49.938 1.00 14.02 399 ALA A O 1
ATOM 3109 N N . ARG A 1 385 ? 17.695 55.946 51.383 1.00 13.52 400 ARG A N 1
ATOM 3110 C CA . ARG A 1 385 ? 16.393 56.601 51.511 1.00 15.87 400 ARG A CA 1
ATOM 3111 C C . ARG A 1 385 ? 16.511 58.070 51.117 1.00 17.57 400 ARG A C 1
ATOM 3112 O O . ARG A 1 385 ? 17.596 58.654 51.199 1.00 15.72 400 ARG A O 1
ATOM 3120 N N . ASP A 1 386 ? 15.402 58.659 50.671 1.00 18.89 401 ASP A N 1
ATOM 3121 C CA . ASP A 1 386 ? 15.397 60.076 50.308 1.00 21.78 401 ASP A CA 1
ATOM 3122 C C . ASP A 1 386 ? 15.676 60.845 51.598 1.00 20.02 401 ASP A C 1
ATOM 3123 O O . ASP A 1 386 ? 15.041 60.594 52.622 1.00 17.84 401 ASP A O 1
ATOM 3128 N N . ALA A 1 387 ? 16.617 61.782 51.543 1.00 20.44 402 ALA A N 1
ATOM 3129 C CA . ALA A 1 387 ? 17.016 62.553 52.721 1.00 20.43 402 ALA A CA 1
ATOM 3130 C C . ALA A 1 387 ? 15.934 63.356 53.445 1.00 21.72 402 ALA A C 1
ATOM 3131 O O . ALA A 1 387 ? 16.052 63.611 54.647 1.00 19.03 402 ALA A O 1
ATOM 3133 N N . ALA A 1 388 ? 14.886 63.755 52.731 1.00 23.20 403 ALA A N 1
ATOM 3134 C CA . ALA A 1 388 ? 13.831 64.555 53.348 1.00 23.52 403 ALA A CA 1
ATOM 3135 C C . ALA A 1 388 ? 12.560 63.790 53.669 1.00 22.69 403 ALA A C 1
ATOM 3136 O O . ALA A 1 388 ? 11.888 64.090 54.651 1.00 23.64 403 ALA A O 1
ATOM 3138 N N . SER A 1 389 ? 12.228 62.799 52.851 1.00 20.86 404 SER A N 1
ATOM 3139 C CA . SER A 1 389 ? 11.007 62.031 53.069 1.00 20.43 404 SER A CA 1
ATOM 3140 C C . SER A 1 389 ? 11.264 60.699 53.758 1.00 19.40 404 SER A C 1
ATOM 3141 O O . SER A 1 389 ? 10.364 60.129 54.382 1.00 18.83 404 SER A O 1
ATOM 3144 N N . GLY A 1 390 ? 12.485 60.195 53.624 1.00 17.26 405 GLY A N 1
ATOM 3145 C CA . GLY A 1 390 ? 12.821 58.916 54.219 1.00 17.57 405 GLY A CA 1
ATOM 3146 C C . GLY A 1 390 ? 12.305 57.736 53.408 1.00 18.31 405 GLY A C 1
ATOM 3147 O O . GLY A 1 390 ? 12.438 56.591 53.831 1.00 18.60 405 GLY A O 1
ATOM 3148 N N . GLU A 1 391 ? 11.711 57.998 52.246 1.00 17.78 406 GLU A N 1
ATOM 3149 C CA . GLU A 1 391 ? 11.198 56.914 51.406 1.00 18.18 406 GLU A CA 1
ATOM 3150 C C . GLU A 1 391 ? 12.358 56.130 50.799 1.00 18.20 406 GLU A C 1
ATOM 3151 O O . GLU A 1 391 ? 13.349 56.714 50.362 1.00 18.08 406 GLU A O 1
ATOM 3157 N N . VAL A 1 392 ? 12.234 54.807 50.768 1.00 17.41 407 VAL A N 1
ATOM 3158 C CA . VAL A 1 392 ? 13.287 53.961 50.207 1.00 16.56 407 VAL A CA 1
ATOM 3159 C C . VAL A 1 392 ? 13.470 54.174 48.702 1.00 18.13 407 VAL A C 1
ATOM 3160 O O . VAL A 1 392 ? 12.498 54.240 47.946 1.00 17.59 407 VAL A O 1
ATOM 3164 N N . VAL A 1 393 ? 14.725 54.282 48.278 1.00 15.84 408 VAL A N 1
ATOM 3165 C CA . VAL A 1 393 ? 15.060 54.456 46.870 1.00 15.47 408 VAL A CA 1
ATOM 3166 C C . VAL A 1 393 ? 15.581 53.111 46.367 1.00 15.66 408 VAL A C 1
ATOM 3167 O O . VAL A 1 393 ? 15.180 52.626 45.310 1.00 15.68 408 VAL A O 1
ATOM 3171 N N . GLY A 1 394 ? 16.464 52.503 47.153 1.00 13.97 409 GLY A N 1
ATOM 3172 C CA . GLY A 1 394 ? 17.025 51.213 46.792 1.00 15.30 409 GLY A CA 1
ATOM 3173 C C . GLY A 1 394 ? 17.910 50.680 47.906 1.00 16.26 409 GLY A C 1
ATOM 3174 O O . GLY A 1 394 ? 17.981 51.276 48.982 1.00 15.41 409 GLY A O 1
ATOM 3175 N N . LYS A 1 395 ? 18.595 49.569 47.651 1.00 15.10 410 LYS A N 1
ATOM 3176 C CA . LYS A 1 395 ? 19.478 48.960 48.646 1.00 15.79 410 LYS A CA 1
ATOM 3177 C C . LYS A 1 395 ? 20.787 48.524 47.998 1.00 14.90 410 LYS A C 1
ATOM 3178 O O . LYS A 1 395 ? 20.820 48.204 46.809 1.00 13.03 410 LYS A O 1
ATOM 3184 N N . PHE A 1 396 ? 21.867 48.504 48.774 1.00 14.62 411 PHE A N 1
ATOM 3185 C CA . PHE A 1 396 ? 23.149 48.077 48.230 1.00 14.96 411 PHE A CA 1
ATOM 3186 C C . PHE A 1 396 ? 24.026 47.386 49.263 1.00 16.04 411 PHE A C 1
ATOM 3187 O O . PHE A 1 396 ? 24.014 47.743 50.439 1.00 17.44 411 PHE A O 1
ATOM 3195 N N . TYR A 1 397 ? 24.779 46.387 48.810 1.00 16.11 412 TYR A N 1
ATOM 3196 C CA . TYR A 1 397 ? 25.691 45.652 49.675 1.00 15.81 412 TYR A CA 1
ATOM 3197 C C . TYR A 1 397 ? 27.119 46.086 49.391 1.00 15.87 412 TYR A C 1
ATOM 3198 O O . TYR A 1 397 ? 27.459 46.401 48.255 1.00 16.67 412 TYR A O 1
ATOM 3207 N N . LEU A 1 398 ? 27.948 46.099 50.427 1.00 15.44 413 LEU A N 1
ATOM 3208 C CA . LEU A 1 398 ? 29.361 46.418 50.277 1.00 15.55 413 LEU A CA 1
ATOM 3209 C C . LEU A 1 398 ? 30.119 45.172 50.738 1.00 16.04 413 LEU A C 1
ATOM 3210 O O . LEU A 1 398 ? 29.951 44.727 51.870 1.00 15.59 413 LEU A O 1
ATOM 3215 N N . ASP A 1 399 ? 30.919 44.604 49.836 1.00 15.65 414 ASP A N 1
ATOM 3216 C CA . ASP A 1 399 ? 31.724 43.397 50.094 1.00 18.05 414 ASP A CA 1
ATOM 3217 C C . ASP A 1 399 ? 33.120 43.861 49.656 1.00 18.01 414 ASP A C 1
ATOM 3218 O O . ASP A 1 399 ? 33.539 43.648 48.515 1.00 16.93 414 ASP A O 1
ATOM 3223 N N . LEU A 1 400 ? 33.819 44.499 50.590 1.00 17.99 415 LEU A N 1
ATOM 3224 C CA . LEU A 1 400 ? 35.114 45.130 50.347 1.00 19.55 415 LEU A CA 1
ATOM 3225 C C . LEU A 1 400 ? 36.425 44.386 50.564 1.00 20.80 415 LEU A C 1
ATOM 3226 O O . LEU A 1 400 ? 37.468 44.851 50.094 1.00 20.88 415 LEU A O 1
ATOM 3231 N N . TYR A 1 401 ? 36.402 43.259 51.265 1.00 21.25 416 TYR A N 1
ATOM 3232 C CA . TYR A 1 401 ? 37.654 42.564 51.553 1.00 23.20 416 TYR A CA 1
ATOM 3233 C C . TYR A 1 401 ? 37.899 41.262 50.804 1.00 23.72 416 TYR A C 1
ATOM 3234 O O . TYR A 1 401 ? 36.970 40.531 50.476 1.00 23.85 416 TYR A O 1
ATOM 3243 N N . PRO A 1 402 ? 39.178 40.955 50.537 1.00 25.16 417 PRO A N 1
ATOM 3244 C CA . PRO A 1 402 ? 39.573 39.742 49.822 1.00 25.71 417 PRO A CA 1
ATOM 3245 C C . PRO A 1 402 ? 39.285 38.478 50.620 1.00 26.75 417 PRO A C 1
ATOM 3246 O O . PRO A 1 402 ? 39.203 38.505 51.845 1.00 25.92 417 PRO A O 1
ATOM 3250 N N . ARG A 1 403 ? 39.125 37.373 49.904 1.00 28.20 418 ARG A N 1
ATOM 3251 C CA . ARG A 1 403 ? 38.897 36.072 50.517 1.00 29.01 418 ARG A CA 1
ATOM 3252 C C . ARG A 1 403 ? 38.918 35.023 49.414 1.00 30.25 418 ARG A C 1
ATOM 3253 O O . ARG A 1 403 ? 38.670 35.329 48.244 1.00 29.41 418 ARG A O 1
ATOM 3261 N N . GLU A 1 404 ? 39.231 33.792 49.793 1.00 30.55 419 GLU A N 1
ATOM 3262 C CA . GLU A 1 404 ? 39.308 32.693 48.845 1.00 31.98 419 GLU A CA 1
ATOM 3263 C C . GLU A 1 404 ? 38.028 32.535 48.037 1.00 29.27 419 GLU A C 1
ATOM 3264 O O . GLU A 1 404 ? 36.935 32.505 48.598 1.00 29.66 419 GLU A O 1
ATOM 3270 N N . GLY A 1 405 ? 38.175 32.437 46.719 1.00 29.54 420 GLY A N 1
ATOM 3271 C CA . GLY A 1 405 ? 37.026 32.248 45.847 1.00 28.96 420 GLY A CA 1
ATOM 3272 C C . GLY A 1 405 ? 36.294 33.488 45.372 1.00 28.92 420 GLY A C 1
ATOM 3273 O O . GLY A 1 405 ? 35.468 33.406 44.464 1.00 29.24 420 GLY A O 1
ATOM 3274 N N . LYS A 1 406 ? 36.601 34.639 45.961 1.00 28.55 421 LYS A N 1
ATOM 3275 C CA . LYS A 1 406 ? 35.930 35.883 45.594 1.00 27.57 421 LYS A CA 1
ATOM 3276 C C . LYS A 1 406 ? 36.532 36.657 44.417 1.00 28.14 421 LYS A C 1
ATOM 3277 O O . LYS A 1 406 ? 37.750 36.751 44.272 1.00 28.57 421 LYS A O 1
ATOM 3283 N N . TYR A 1 407 ? 35.651 37.214 43.587 1.00 28.40 422 TYR A N 1
ATOM 3284 C CA . TYR A 1 407 ? 36.025 38.028 42.428 1.00 28.30 422 TYR A CA 1
ATOM 3285 C C . TYR A 1 407 ? 37.166 38.957 42.859 1.00 27.13 422 TYR A C 1
ATOM 3286 O O . TYR A 1 407 ? 37.031 39.693 43.834 1.00 25.22 422 TYR A O 1
ATOM 3295 N N . GLY A 1 408 ? 38.275 38.932 42.124 1.00 27.00 423 GLY A N 1
ATOM 3296 C CA . GLY A 1 408 ? 39.432 39.735 42.492 1.00 30.04 423 GLY A CA 1
ATOM 3297 C C . GLY A 1 408 ? 39.572 41.172 42.019 1.00 31.74 423 GLY A C 1
ATOM 3298 O O . GLY A 1 408 ? 40.634 41.773 42.196 1.00 32.61 423 GLY A O 1
ATOM 3299 N N . HIS A 1 409 ? 38.525 41.733 41.424 1.00 31.18 424 HIS A N 1
ATOM 3300 C CA . HIS A 1 409 ? 38.579 43.109 40.939 1.00 31.17 424 HIS A CA 1
ATOM 3301 C C . HIS A 1 409 ? 37.373 43.875 41.461 1.00 29.12 424 HIS A C 1
ATOM 3302 O O . HIS A 1 409 ? 36.353 43.278 41.794 1.00 30.21 424 HIS A O 1
ATOM 3309 N N . ALA A 1 410 ? 37.483 45.194 41.545 1.00 25.27 425 ALA A N 1
ATOM 3310 C CA . ALA A 1 410 ? 36.355 45.984 42.021 1.00 24.04 425 ALA A CA 1
ATOM 3311 C C . ALA A 1 410 ? 35.270 45.932 40.949 1.00 22.70 425 ALA A C 1
ATOM 3312 O O . ALA A 1 410 ? 35.575 45.931 39.761 1.00 21.46 425 ALA A O 1
ATOM 3314 N N . ALA A 1 411 ? 34.010 45.871 41.364 1.00 21.07 426 ALA A N 1
ATOM 3315 C CA . ALA A 1 411 ? 32.910 45.821 40.413 1.00 19.92 426 ALA A CA 1
ATOM 3316 C C . ALA A 1 411 ? 31.556 46.083 41.063 1.00 20.01 426 ALA A C 1
ATOM 3317 O O . ALA A 1 411 ? 31.413 46.045 42.283 1.00 18.92 426 ALA A O 1
ATOM 3319 N N . CYS A 1 412 ? 30.569 46.364 40.223 1.00 19.59 427 CYS A N 1
ATOM 3320 C CA . CYS A 1 412 ? 29.210 46.621 40.670 1.00 18.86 427 CYS A CA 1
ATOM 3321 C C . CYS A 1 412 ? 28.331 45.555 40.039 1.00 19.48 427 CYS A C 1
ATOM 3322 O O . CYS A 1 412 ? 28.346 45.379 38.820 1.00 20.71 427 CYS A O 1
ATOM 3325 N N . PHE A 1 413 ? 27.590 44.823 40.862 1.00 19.40 428 PHE A N 1
ATOM 3326 C CA . PHE A 1 413 ? 26.698 43.794 40.340 1.00 21.48 428 PHE A CA 1
ATOM 3327 C C . PHE A 1 413 ? 25.246 44.156 40.611 1.00 22.70 428 PHE A C 1
ATOM 3328 O O . PHE A 1 413 ? 24.834 44.305 41.764 1.00 21.92 428 PHE A O 1
ATOM 3336 N N . GLY A 1 414 ? 24.476 44.319 39.541 1.00 24.63 429 GLY A N 1
ATOM 3337 C CA . GLY A 1 414 ? 23.071 44.626 39.703 1.00 25.47 429 GLY A CA 1
ATOM 3338 C C . GLY A 1 414 ? 22.399 43.315 40.055 1.00 26.49 429 GLY A C 1
ATOM 3339 O O . GLY A 1 414 ? 22.542 42.331 39.329 1.00 27.32 429 GLY A O 1
ATOM 3340 N N . LEU A 1 415 ? 21.680 43.283 41.171 1.00 25.10 430 LEU A N 1
ATOM 3341 C CA . LEU A 1 415 ? 21.011 42.060 41.585 1.00 25.60 430 LEU A CA 1
ATOM 3342 C C . LEU A 1 415 ? 19.525 42.143 41.275 1.00 25.33 430 LEU A C 1
ATOM 3343 O O . LEU A 1 415 ? 18.984 41.306 40.551 1.00 27.68 430 LEU A O 1
ATOM 3348 N N . GLN A 1 416 ? 18.862 43.151 41.824 1.00 22.00 431 GLN A N 1
ATOM 3349 C CA . GLN A 1 416 ? 17.445 43.332 41.563 1.00 20.79 431 GLN A CA 1
ATOM 3350 C C . GLN A 1 416 ? 17.305 44.629 40.784 1.00 20.49 431 GLN A C 1
ATOM 3351 O O . GLN A 1 416 ? 17.731 45.691 41.249 1.00 17.46 431 GLN A O 1
ATOM 3357 N N . PRO A 1 417 ? 16.721 44.560 39.578 1.00 18.47 432 PRO A N 1
ATOM 3358 C CA . PRO A 1 417 ? 16.543 45.752 38.748 1.00 19.72 432 PRO A CA 1
ATOM 3359 C C . PRO A 1 417 ? 15.406 46.658 39.203 1.00 19.53 432 PRO A C 1
ATOM 3360 O O . PRO A 1 417 ? 14.337 46.186 39.606 1.00 20.15 432 PRO A O 1
ATOM 3364 N N . GLY A 1 418 ? 15.650 47.961 39.150 1.00 17.69 433 GLY A N 1
ATOM 3365 C CA . GLY A 1 418 ? 14.628 48.921 39.519 1.00 14.96 433 GLY A CA 1
ATOM 3366 C C . GLY A 1 418 ? 13.721 49.053 38.313 1.00 15.21 433 GLY A C 1
ATOM 3367 O O . GLY A 1 418 ? 14.168 49.446 37.233 1.00 15.44 433 GLY A O 1
ATOM 3368 N N . CYS A 1 419 ? 12.449 48.714 38.485 1.00 15.19 434 CYS A N 1
ATOM 3369 C CA . CYS A 1 419 ? 11.486 48.785 37.395 1.00 16.35 434 CYS A CA 1
ATOM 3370 C C . CYS A 1 419 ? 10.086 48.573 37.965 1.00 17.75 434 CYS A C 1
ATOM 3371 O O . CYS A 1 419 ? 9.912 48.523 39.184 1.00 17.12 434 CYS A O 1
ATOM 3374 N N . LEU A 1 420 ? 9.092 48.444 37.090 1.00 19.02 435 LEU A N 1
ATOM 3375 C CA . LEU A 1 420 ? 7.719 48.229 37.542 1.00 20.00 435 LEU A CA 1
ATOM 3376 C C . LEU A 1 420 ? 7.360 46.755 37.497 1.00 21.83 435 LEU A C 1
ATOM 3377 O O . LEU A 1 420 ? 7.761 46.038 36.580 1.00 21.61 435 LEU A O 1
ATOM 3382 N N . ARG A 1 421 ? 6.605 46.308 38.495 1.00 22.52 436 ARG A N 1
ATOM 3383 C CA . ARG A 1 421 ? 6.174 44.920 38.562 1.00 25.60 436 ARG A CA 1
ATOM 3384 C C . ARG A 1 421 ? 4.949 44.748 37.672 1.00 25.40 436 ARG A C 1
ATOM 3385 O O . ARG A 1 421 ? 4.425 45.717 37.120 1.00 21.98 436 ARG A O 1
ATOM 3393 N N . GLN A 1 422 ? 4.487 43.509 37.556 1.00 26.84 437 GLN A N 1
ATOM 3394 C CA . GLN A 1 422 ? 3.333 43.198 36.727 1.00 29.29 437 GLN A CA 1
ATOM 3395 C C . GLN A 1 422 ? 2.104 44.016 37.112 1.00 30.71 437 GLN A C 1
ATOM 3396 O O . GLN A 1 422 ? 1.314 44.399 36.248 1.00 30.29 437 GLN A O 1
ATOM 3402 N N . ASP A 1 423 ? 1.952 44.298 38.403 1.00 31.73 438 ASP A N 1
ATOM 3403 C CA . ASP A 1 423 ? 0.794 45.046 38.873 1.00 33.49 438 ASP A CA 1
ATOM 3404 C C . ASP A 1 423 ? 0.962 46.560 38.807 1.00 33.52 438 ASP A C 1
ATOM 3405 O O . ASP A 1 423 ? 0.083 47.306 39.236 1.00 33.86 438 ASP A O 1
ATOM 3410 N N . GLY A 1 424 ? 2.089 47.018 38.274 1.00 31.79 439 GLY A N 1
ATOM 3411 C CA . GLY A 1 424 ? 2.303 48.451 38.157 1.00 29.70 439 GLY A CA 1
ATOM 3412 C C . GLY A 1 424 ? 3.054 49.117 39.295 1.00 27.87 439 GLY A C 1
ATOM 3413 O O . GLY A 1 424 ? 3.448 50.277 39.175 1.00 26.80 439 GLY A O 1
ATOM 3414 N N . SER A 1 425 ? 3.248 48.399 40.397 1.00 27.66 440 SER A N 1
ATOM 3415 C CA . SER A 1 425 ? 3.979 48.944 41.537 1.00 27.14 440 SER A CA 1
ATOM 3416 C C . SER A 1 425 ? 5.465 48.914 41.197 1.00 27.37 440 SER A C 1
ATOM 3417 O O . SER A 1 425 ? 5.900 48.121 40.358 1.00 26.84 440 SER A O 1
ATOM 3420 N N . ARG A 1 426 ? 6.242 49.774 41.846 1.00 25.26 441 ARG A N 1
ATOM 3421 C CA . ARG A 1 426 ? 7.671 49.837 41.573 1.00 23.75 441 ARG A CA 1
ATOM 3422 C C . ARG A 1 426 ? 8.511 48.929 42.458 1.00 23.52 441 ARG A C 1
ATOM 3423 O O . ARG A 1 426 ? 8.323 48.852 43.674 1.00 23.72 441 ARG A O 1
ATOM 3431 N N . GLN A 1 427 ? 9.436 48.233 41.811 1.00 21.63 442 GLN A N 1
ATOM 3432 C CA . GLN A 1 427 ? 10.366 47.319 42.455 1.00 21.73 442 GLN A CA 1
ATOM 3433 C C . GLN A 1 427 ? 11.670 48.096 42.644 1.00 19.58 442 GLN A C 1
ATOM 3434 O O . GLN A 1 427 ? 12.216 48.618 41.675 1.00 20.89 442 GLN A O 1
ATOM 3440 N N . ILE A 1 428 ? 12.173 48.181 43.872 1.00 17.32 443 ILE A N 1
ATOM 3441 C CA . ILE A 1 428 ? 13.419 48.914 44.095 1.00 16.10 443 ILE A CA 1
ATOM 3442 C C . ILE A 1 428 ? 14.620 48.147 43.569 1.00 17.21 443 ILE A C 1
ATOM 3443 O O . ILE A 1 428 ? 14.607 46.917 43.497 1.00 16.49 443 ILE A O 1
ATOM 3448 N N . ALA A 1 429 ? 15.668 48.880 43.206 1.00 15.81 444 ALA A N 1
ATOM 3449 C CA . ALA A 1 429 ? 16.878 48.249 42.720 1.00 15.12 444 ALA A CA 1
ATOM 3450 C C . ALA A 1 429 ? 17.724 47.810 43.915 1.00 15.99 444 ALA A C 1
ATOM 3451 O O . ALA A 1 429 ? 17.724 48.450 44.968 1.00 16.84 444 ALA A O 1
ATOM 3453 N N . ILE A 1 430 ? 18.436 46.707 43.751 1.00 14.60 445 ILE A N 1
ATOM 3454 C CA . ILE A 1 430 ? 19.317 46.206 44.796 1.00 15.72 445 ILE A CA 1
ATOM 3455 C C . ILE A 1 430 ? 20.588 45.814 44.064 1.00 16.70 445 ILE A C 1
ATOM 3456 O O . ILE A 1 430 ? 20.547 45.058 43.089 1.00 15.48 445 ILE A O 1
ATOM 3461 N N . ALA A 1 431 ? 21.713 46.357 44.513 1.00 14.56 446 ALA A N 1
ATOM 3462 C CA . ALA A 1 431 ? 22.988 46.078 43.877 1.00 16.56 446 ALA A CA 1
ATOM 3463 C C . ALA A 1 431 ? 24.041 45.767 44.919 1.00 17.13 446 ALA A C 1
ATOM 3464 O O . ALA A 1 431 ? 23.836 45.991 46.110 1.00 18.42 446 ALA A O 1
ATOM 3466 N N . ALA A 1 432 ? 25.172 45.244 44.466 1.00 17.63 447 ALA A N 1
ATOM 3467 C CA . ALA A 1 432 ? 26.258 44.914 45.372 1.00 18.95 447 ALA A CA 1
ATOM 3468 C C . ALA A 1 432 ? 27.570 45.430 44.809 1.00 20.10 447 ALA A C 1
ATOM 3469 O O . ALA A 1 432 ? 27.860 45.247 43.626 1.00 21.40 447 ALA A O 1
ATOM 3471 N N . MET A 1 433 ? 28.356 46.100 45.643 1.00 19.86 448 MET A N 1
ATOM 3472 C CA . MET A 1 433 ? 29.640 46.590 45.178 1.00 19.43 448 MET A CA 1
ATOM 3473 C C . MET A 1 433 ? 30.717 45.704 45.764 1.00 20.80 448 MET A C 1
ATOM 3474 O O . MET A 1 433 ? 30.748 45.466 46.970 1.00 17.79 448 MET A O 1
ATOM 3479 N N . VAL A 1 434 ? 31.591 45.209 44.900 1.00 19.69 449 VAL A N 1
ATOM 3480 C CA . VAL A 1 434 ? 32.676 44.351 45.336 1.00 21.29 449 VAL A CA 1
ATOM 3481 C C . VAL A 1 434 ? 34.007 45.067 45.175 1.00 21.84 449 VAL A C 1
ATOM 3482 O O . VAL A 1 434 ? 34.223 45.784 44.198 1.00 22.00 449 VAL A O 1
ATOM 3486 N N . ALA A 1 435 ? 34.879 44.882 46.160 1.00 21.50 450 ALA A N 1
ATOM 3487 C CA . ALA A 1 435 ? 36.215 45.462 46.149 1.00 23.71 450 ALA A CA 1
ATOM 3488 C C . ALA A 1 435 ? 37.123 44.490 46.895 1.00 23.89 450 ALA A C 1
ATOM 3489 O O . ALA A 1 435 ? 36.649 43.551 47.546 1.00 22.67 450 ALA A O 1
ATOM 3491 N N . ASN A 1 436 ? 38.427 44.700 46.797 1.00 24.26 451 ASN A N 1
ATOM 3492 C CA . ASN A 1 436 ? 39.359 43.823 47.483 1.00 24.91 451 ASN A CA 1
ATOM 3493 C C . ASN A 1 436 ? 40.426 44.609 48.222 1.00 26.10 451 ASN A C 1
ATOM 3494 O O . ASN A 1 436 ? 41.617 44.479 47.949 1.00 26.93 451 ASN A O 1
ATOM 3499 N N . PHE A 1 437 ? 39.981 45.436 49.160 1.00 26.34 452 PHE A N 1
ATOM 3500 C CA . PHE A 1 437 ? 40.892 46.235 49.965 1.00 25.76 452 PHE A CA 1
ATOM 3501 C C . PHE A 1 437 ? 41.287 45.378 51.155 1.00 27.00 452 PHE A C 1
ATOM 3502 O O . PHE A 1 437 ? 40.455 44.658 51.714 1.00 26.64 452 PHE A O 1
ATOM 3510 N N . THR A 1 438 ? 42.554 45.443 51.540 1.00 26.48 453 THR A N 1
ATOM 3511 C CA . THR A 1 438 ? 43.017 44.658 52.672 1.00 28.55 453 THR A CA 1
ATOM 3512 C C . THR A 1 438 ? 42.127 44.954 53.873 1.00 29.52 453 THR A C 1
ATOM 3513 O O . THR A 1 438 ? 41.778 46.106 54.123 1.00 28.79 453 THR A O 1
ATOM 3517 N N . LYS A 1 439 ? 41.744 43.915 54.606 1.00 30.39 454 LYS A N 1
ATOM 3518 C CA . LYS A 1 439 ? 40.890 44.100 55.770 1.00 32.87 454 LYS A CA 1
ATOM 3519 C C . LYS A 1 439 ? 41.714 44.541 56.968 1.00 34.75 454 LYS A C 1
ATOM 3520 O O . LYS A 1 439 ? 42.743 43.941 57.273 1.00 34.82 454 LYS A O 1
ATOM 3526 N N . PRO A 1 440 ? 41.276 45.603 57.659 1.00 36.41 455 PRO A N 1
ATOM 3527 C CA . PRO A 1 440 ? 42.014 46.082 58.830 1.00 39.20 455 PRO A CA 1
ATOM 3528 C C . PRO A 1 440 ? 42.146 44.950 59.847 1.00 41.43 455 PRO A C 1
ATOM 3529 O O . PRO A 1 440 ? 41.259 44.103 59.954 1.00 42.11 455 PRO A O 1
ATOM 3533 N N . THR A 1 441 ? 43.254 44.929 60.581 1.00 44.31 456 THR A N 1
ATOM 3534 C CA . THR A 1 441 ? 43.474 43.898 61.591 1.00 46.83 456 THR A CA 1
ATOM 3535 C C . THR A 1 441 ? 44.074 44.502 62.858 1.00 47.19 456 THR A C 1
ATOM 3536 O O . THR A 1 441 ? 44.339 45.705 62.918 1.00 46.33 456 THR A O 1
ATOM 3540 N N . ALA A 1 442 ? 44.282 43.650 63.860 1.00 47.85 457 ALA A N 1
ATOM 3541 C CA . ALA A 1 442 ? 44.838 44.041 65.155 1.00 48.12 457 ALA A CA 1
ATOM 3542 C C . ALA A 1 442 ? 45.703 45.300 65.129 1.00 47.26 457 ALA A C 1
ATOM 3543 O O . ALA A 1 442 ? 45.249 46.383 65.499 1.00 48.61 457 ALA A O 1
ATOM 3545 N N . ASP A 1 443 ? 46.951 45.155 64.702 1.00 46.72 458 ASP A N 1
ATOM 3546 C CA . ASP A 1 443 ? 47.870 46.287 64.646 1.00 45.86 458 ASP A CA 1
ATOM 3547 C C . ASP A 1 443 ? 48.400 46.515 63.236 1.00 45.02 458 ASP A C 1
ATOM 3548 O O . ASP A 1 443 ? 49.554 46.903 63.044 1.00 44.23 458 ASP A O 1
ATOM 3553 N N . ALA A 1 444 ? 47.541 46.277 62.251 1.00 43.92 459 ALA A N 1
ATOM 3554 C CA . ALA A 1 444 ? 47.906 46.453 60.854 1.00 41.96 459 ALA A CA 1
ATOM 3555 C C . ALA A 1 444 ? 46.738 47.096 60.115 1.00 41.18 459 ALA A C 1
ATOM 3556 O O . ALA A 1 444 ? 45.959 46.417 59.445 1.00 40.72 459 ALA A O 1
ATOM 3558 N N . PRO A 1 445 ? 46.595 48.423 60.241 1.00 39.13 460 PRO A N 1
ATOM 3559 C CA . PRO A 1 445 ? 45.509 49.148 59.578 1.00 37.46 460 PRO A CA 1
ATOM 3560 C C . PRO A 1 445 ? 45.531 48.915 58.076 1.00 34.53 460 PRO A C 1
ATOM 3561 O O . PRO A 1 445 ? 46.555 48.535 57.512 1.00 34.28 460 PRO A O 1
ATOM 3565 N N . SER A 1 446 ? 44.395 49.133 57.430 1.00 32.39 461 SER A N 1
ATOM 3566 C CA . SER A 1 446 ? 44.321 48.965 55.989 1.00 30.43 461 SER A CA 1
ATOM 3567 C C . SER A 1 446 ? 44.380 50.336 55.354 1.00 29.52 461 SER A C 1
ATOM 3568 O O . SER A 1 446 ? 43.402 51.081 55.378 1.00 28.40 461 SER A O 1
ATOM 3571 N N . LEU A 1 447 ? 45.538 50.672 54.801 1.00 27.84 462 LEU A N 1
ATOM 3572 C CA . LEU A 1 447 ? 45.721 51.962 54.161 1.00 28.37 462 LEU A CA 1
ATOM 3573 C C . LEU A 1 447 ? 45.526 51.807 52.660 1.00 29.00 462 LEU A C 1
ATOM 3574 O O . LEU A 1 447 ? 46.118 50.926 52.031 1.00 30.39 462 LEU A O 1
ATOM 3579 N N . LEU A 1 448 ? 44.688 52.664 52.091 1.00 27.38 463 LEU A N 1
ATOM 3580 C CA . LEU A 1 448 ? 44.399 52.614 50.666 1.00 26.08 463 LEU A CA 1
ATOM 3581 C C . LEU A 1 448 ? 45.286 53.496 49.798 1.00 25.98 463 LEU A C 1
ATOM 3582 O O . LEU A 1 448 ? 45.586 54.640 50.153 1.00 25.52 463 LEU A O 1
ATOM 3587 N N . GLN A 1 449 ? 45.712 52.951 48.659 1.00 24.09 464 GLN A N 1
ATOM 3588 C CA . GLN A 1 449 ? 46.522 53.702 47.707 1.00 23.97 464 GLN A CA 1
ATOM 3589 C C . GLN A 1 449 ? 45.523 54.662 47.077 1.00 23.47 464 GLN A C 1
ATOM 3590 O O . GLN A 1 449 ? 44.316 54.418 47.139 1.00 20.41 464 GLN A O 1
ATOM 3596 N N . HIS A 1 450 ? 46.003 55.738 46.465 1.00 21.03 465 HIS A N 1
ATOM 3597 C CA . HIS A 1 450 ? 45.078 56.684 45.853 1.00 22.54 465 HIS A CA 1
ATOM 3598 C C . HIS A 1 450 ? 44.288 56.016 44.735 1.00 23.17 465 HIS A C 1
ATOM 3599 O O . HIS A 1 450 ? 43.112 56.316 44.532 1.00 22.36 465 HIS A O 1
ATOM 3606 N N . ASP A 1 451 ? 44.926 55.098 44.016 1.00 24.15 466 ASP A N 1
ATOM 3607 C CA . ASP A 1 451 ? 44.236 54.407 42.935 1.00 25.17 466 ASP A CA 1
ATOM 3608 C C . ASP A 1 451 ? 43.068 53.574 43.458 1.00 22.65 466 ASP A C 1
ATOM 3609 O O . ASP A 1 451 ? 42.079 53.370 42.756 1.00 21.99 466 ASP A O 1
ATOM 3614 N N . GLU A 1 452 ? 43.185 53.080 44.686 1.00 20.83 467 GLU A N 1
ATOM 3615 C CA . GLU A 1 452 ? 42.114 52.281 45.270 1.00 19.30 467 GLU A CA 1
ATOM 3616 C C . GLU A 1 452 ? 40.964 53.196 45.651 1.00 18.41 467 GLU A C 1
ATOM 3617 O O . GLU A 1 452 ? 39.794 52.823 45.533 1.00 17.96 467 GLU A O 1
ATOM 3623 N N . VAL A 1 453 ? 41.298 54.395 46.116 1.00 17.26 468 VAL A N 1
ATOM 3624 C CA . VAL A 1 453 ? 40.273 55.364 46.472 1.00 17.59 468 VAL A CA 1
ATOM 3625 C C . VAL A 1 453 ? 39.537 55.724 45.184 1.00 16.54 468 VAL A C 1
ATOM 3626 O O . VAL A 1 453 ? 38.313 55.862 45.174 1.00 15.90 468 VAL A O 1
ATOM 3630 N N . ARG A 1 454 ? 40.292 55.863 44.095 1.00 14.75 469 ARG A N 1
ATOM 3631 C CA . ARG A 1 454 ? 39.706 56.210 42.804 1.00 16.24 469 ARG A CA 1
ATOM 3632 C C . ARG A 1 454 ? 38.747 55.118 42.340 1.00 15.93 469 ARG A C 1
ATOM 3633 O O . ARG A 1 454 ? 37.626 55.404 41.919 1.00 15.84 469 ARG A O 1
ATOM 3641 N N . THR A 1 455 ? 39.199 53.871 42.414 1.00 16.22 470 THR A N 1
ATOM 3642 C CA . THR A 1 455 ? 38.386 52.728 42.015 1.00 17.99 470 THR A CA 1
ATOM 3643 C C . THR A 1 455 ? 37.130 52.633 42.875 1.00 17.25 470 THR A C 1
ATOM 3644 O O . THR A 1 455 ? 36.046 52.333 42.385 1.00 17.35 470 THR A O 1
ATOM 3648 N N . TYR A 1 456 ? 37.289 52.889 44.164 1.00 17.32 471 TYR A N 1
ATOM 3649 C CA . TYR A 1 456 ? 36.175 52.844 45.099 1.00 17.36 471 TYR A CA 1
ATOM 3650 C C . TYR A 1 456 ? 35.135 53.886 44.675 1.00 16.77 471 TYR A C 1
ATOM 3651 O O . TYR A 1 456 ? 33.955 53.577 44.515 1.00 16.08 471 TYR A O 1
ATOM 3660 N N . PHE A 1 457 ? 35.581 55.119 44.471 1.00 14.73 472 PHE A N 1
ATOM 3661 C CA . PHE A 1 457 ? 34.664 56.183 44.095 1.00 15.36 472 PHE A CA 1
ATOM 3662 C C . PHE A 1 457 ? 33.956 55.870 42.779 1.00 14.74 472 PHE A C 1
ATOM 3663 O O . PHE A 1 457 ? 32.751 56.079 42.641 1.00 13.27 472 PHE A O 1
ATOM 3671 N N . HIS A 1 458 ? 34.720 55.364 41.819 1.00 13.83 473 HIS A N 1
ATOM 3672 C CA . HIS A 1 458 ? 34.196 55.008 40.507 1.00 15.51 473 HIS A CA 1
ATOM 3673 C C . HIS A 1 458 ? 33.096 53.943 40.586 1.00 16.24 473 HIS A C 1
ATOM 3674 O O . HIS A 1 458 ? 31.992 54.130 40.059 1.00 14.19 473 HIS A O 1
ATOM 3681 N N . GLU A 1 459 ? 33.392 52.824 41.240 1.00 15.95 474 GLU A N 1
ATOM 3682 C CA . GLU A 1 459 ? 32.415 51.748 41.336 1.00 16.50 474 GLU A CA 1
ATOM 3683 C C . GLU A 1 459 ? 31.166 52.114 42.123 1.00 15.97 474 GLU A C 1
ATOM 3684 O O . GLU A 1 459 ? 30.072 51.693 41.763 1.00 14.33 474 GLU A O 1
ATOM 3690 N N . PHE A 1 460 ? 31.307 52.886 43.196 1.00 14.54 475 PHE A N 1
ATOM 3691 C CA . PHE A 1 460 ? 30.117 53.249 43.956 1.00 13.59 475 PHE A CA 1
ATOM 3692 C C . PHE A 1 460 ? 29.226 54.102 43.062 1.00 14.29 475 P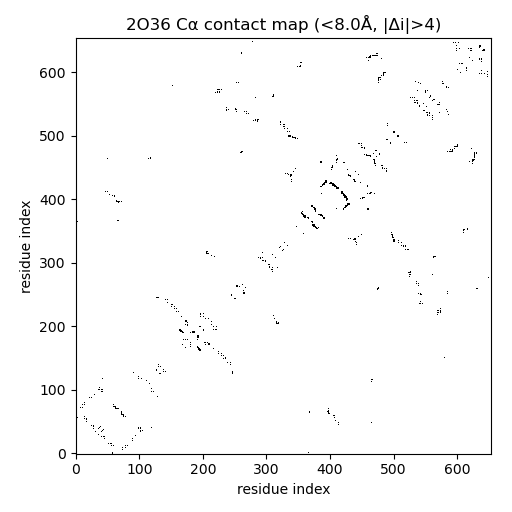HE A C 1
ATOM 3693 O O . PHE A 1 460 ? 28.003 54.137 43.227 1.00 13.71 475 PHE A O 1
ATOM 3701 N N . GLY A 1 461 ? 29.848 54.800 42.116 1.00 13.82 476 GLY A N 1
ATOM 3702 C CA . GLY A 1 461 ? 29.085 55.610 41.184 1.00 13.08 476 GLY A CA 1
ATOM 3703 C C . GLY A 1 461 ? 28.114 54.722 40.418 1.00 13.94 476 GLY A C 1
ATOM 3704 O O . GLY A 1 461 ? 26.961 55.096 40.200 1.00 13.63 476 GLY A O 1
ATOM 3705 N N . HIS A 1 462 ? 28.569 53.534 40.019 1.00 13.95 477 HIS A N 1
ATOM 3706 C CA . HIS A 1 462 ? 27.706 52.609 39.286 1.00 14.88 477 HIS A CA 1
ATOM 3707 C C . HIS A 1 462 ? 26.575 52.145 40.188 1.00 14.08 477 HIS A C 1
ATOM 3708 O O . HIS A 1 462 ? 25.456 51.943 39.730 1.00 14.17 477 HIS A O 1
ATOM 3715 N N . VAL A 1 463 ? 26.873 51.946 41.470 1.00 13.87 478 VAL A N 1
ATOM 3716 C CA . VAL A 1 463 ? 25.837 51.516 42.402 1.00 12.49 478 VAL A CA 1
ATOM 3717 C C . VAL A 1 463 ? 24.736 52.572 42.439 1.00 12.77 478 VAL A C 1
ATOM 3718 O O . VAL A 1 463 ? 23.545 52.242 42.443 1.00 12.48 478 VAL A O 1
ATOM 3722 N N . MET A 1 464 ? 25.136 53.841 42.446 1.00 12.57 479 MET A N 1
ATOM 3723 C CA . MET A 1 464 ? 24.176 54.930 42.480 1.00 13.16 479 MET A CA 1
ATOM 3724 C C . MET A 1 464 ? 23.378 55.018 41.186 1.00 14.10 479 MET A C 1
ATOM 3725 O O . MET A 1 464 ? 22.216 55.417 41.201 1.00 16.24 479 MET A O 1
ATOM 3730 N N . HIS A 1 465 ? 23.995 54.651 40.065 1.00 14.67 480 HIS A N 1
ATOM 3731 C CA . HIS A 1 465 ? 23.289 54.677 38.785 1.00 13.78 480 HIS A CA 1
ATOM 3732 C C . HIS A 1 465 ? 22.221 53.582 38.859 1.00 13.51 480 HIS A C 1
ATOM 3733 O O . HIS A 1 465 ? 21.068 53.780 38.469 1.00 11.82 480 HIS A O 1
ATOM 3740 N N . GLN A 1 466 ? 22.613 52.422 39.374 1.00 13.36 481 GLN A N 1
ATOM 3741 C CA . GLN A 1 466 ? 21.682 51.310 39.518 1.00 14.85 481 GLN A CA 1
ATOM 3742 C C . GLN A 1 466 ? 20.488 51.714 40.389 1.00 16.50 481 GLN A C 1
ATOM 3743 O O . GLN A 1 466 ? 19.328 51.506 40.015 1.00 15.21 481 GLN A O 1
ATOM 3749 N N . LEU A 1 467 ? 20.774 52.302 41.546 1.00 14.98 482 LEU A N 1
ATOM 3750 C CA . LEU A 1 467 ? 19.717 52.695 42.477 1.00 16.38 482 LEU A CA 1
ATOM 3751 C C . LEU A 1 467 ? 18.887 53.919 42.121 1.00 14.73 482 LEU A C 1
ATOM 3752 O O . LEU A 1 467 ? 17.683 53.933 42.364 1.00 14.48 482 LEU A O 1
ATOM 3757 N N . CYS A 1 468 ? 19.511 54.946 41.555 1.00 12.81 483 CYS A N 1
ATOM 3758 C CA . CYS A 1 468 ? 18.775 56.159 41.233 1.00 14.48 483 CYS A CA 1
ATOM 3759 C C . CYS A 1 468 ? 18.002 56.110 39.923 1.00 13.20 483 CYS A C 1
ATOM 3760 O O . CYS A 1 468 ? 17.168 56.971 39.669 1.00 12.21 483 CYS A O 1
ATOM 3763 N N . SER A 1 469 ? 18.270 55.113 39.088 1.00 13.16 484 SER A N 1
ATOM 3764 C CA . SER A 1 469 ? 17.536 55.017 37.838 1.00 13.17 484 SER A CA 1
ATOM 3765 C C . SER A 1 469 ? 16.089 54.706 38.205 1.00 15.09 484 SER A C 1
ATOM 3766 O O . SER A 1 469 ? 15.824 54.079 39.233 1.00 15.39 484 SER A O 1
ATOM 3769 N N . GLN A 1 470 ? 15.154 55.170 37.386 1.00 14.87 485 GLN A N 1
ATOM 3770 C CA . GLN A 1 470 ? 13.745 54.917 37.639 1.00 18.38 485 GLN A CA 1
ATOM 3771 C C . GLN A 1 470 ? 13.050 54.459 36.360 1.00 18.64 485 GLN A C 1
ATOM 3772 O O . GLN A 1 470 ? 11.923 54.846 36.079 1.00 19.24 485 GLN A O 1
ATOM 3778 N N . ALA A 1 471 ? 13.735 53.634 35.576 1.00 17.98 486 ALA A N 1
ATOM 3779 C CA . ALA A 1 471 ? 13.136 53.122 34.354 1.00 16.50 486 ALA A CA 1
ATOM 3780 C C . ALA A 1 471 ? 11.958 52.252 34.769 1.00 16.68 486 ALA A C 1
ATOM 3781 O O . ALA A 1 471 ? 11.918 51.744 35.893 1.00 13.37 486 ALA A O 1
ATOM 3783 N N . GLU A 1 472 ? 10.999 52.081 33.868 1.00 15.63 487 GLU A N 1
ATOM 3784 C CA . GLU A 1 472 ? 9.845 51.255 34.173 1.00 18.02 487 GLU A CA 1
ATOM 3785 C C . GLU A 1 472 ? 10.032 49.851 33.609 1.00 18.28 487 GLU A C 1
ATOM 3786 O O . GLU A 1 472 ? 9.502 48.890 34.156 1.00 17.89 487 GLU A O 1
ATOM 3792 N N . PHE A 1 473 ? 10.793 49.738 32.522 1.00 16.02 488 PHE A N 1
ATOM 3793 C CA . PHE A 1 473 ? 11.061 48.439 31.901 1.00 16.74 488 PHE A CA 1
ATOM 3794 C C . PHE A 1 473 ? 12.434 47.940 32.328 1.00 16.84 488 PHE A C 1
ATOM 3795 O O . PHE A 1 473 ? 13.416 48.677 32.256 1.00 16.91 488 PHE A O 1
ATOM 3803 N N . ALA A 1 474 ? 12.498 46.686 32.761 1.00 15.89 489 ALA A N 1
ATOM 3804 C CA . ALA A 1 474 ? 13.747 46.081 33.211 1.00 15.85 489 ALA A CA 1
ATOM 3805 C C . ALA A 1 474 ? 14.879 46.200 32.186 1.00 17.99 489 ALA A C 1
ATOM 3806 O O . ALA A 1 474 ? 16.047 46.296 32.559 1.00 16.40 489 ALA A O 1
ATOM 3808 N N . MET A 1 475 ? 14.533 46.191 30.901 1.00 16.75 490 MET A N 1
ATOM 3809 C CA . MET A 1 475 ? 15.535 46.291 29.839 1.00 17.30 490 MET A CA 1
ATOM 3810 C C . MET A 1 475 ? 16.315 47.607 29.897 1.00 15.56 490 MET A C 1
ATOM 3811 O O . MET A 1 475 ? 17.471 47.674 29.477 1.00 15.50 490 MET A O 1
ATOM 3816 N N . PHE A 1 476 ? 15.679 48.648 30.421 1.00 15.34 491 PHE A N 1
ATOM 3817 C CA . PHE A 1 476 ? 16.301 49.964 30.520 1.00 15.06 491 PHE A CA 1
ATOM 3818 C C . PHE A 1 476 ? 16.729 50.304 31.948 1.00 14.84 491 PHE A C 1
ATOM 3819 O O . PHE A 1 476 ? 17.132 51.432 32.223 1.00 14.64 491 PHE A O 1
ATOM 3827 N N . SER A 1 477 ? 16.648 49.339 32.855 1.00 15.64 492 SER A N 1
ATOM 3828 C CA . SER A 1 477 ? 17.010 49.616 34.240 1.00 16.54 492 SER A CA 1
ATOM 3829 C C . SER A 1 477 ? 18.495 49.869 34.472 1.00 16.41 492 SER A C 1
ATOM 3830 O O . SER A 1 477 ? 19.361 49.343 33.765 1.00 12.92 492 SER A O 1
ATOM 3833 N N . GLY A 1 478 ? 18.769 50.708 35.464 1.00 14.78 493 GLY A N 1
ATOM 3834 C CA . GLY A 1 478 ? 20.132 51.007 35.860 1.00 15.65 493 GLY A CA 1
ATOM 3835 C C . GLY A 1 478 ? 21.171 51.353 34.815 1.00 14.98 493 GLY A C 1
ATOM 3836 O O . GLY A 1 478 ? 20.999 52.291 34.033 1.00 14.07 493 GLY A O 1
ATOM 3837 N N . THR A 1 479 ? 22.267 50.596 34.818 1.00 12.74 494 THR A N 1
ATOM 3838 C CA . THR A 1 479 ? 23.373 50.846 33.903 1.00 14.18 494 THR A CA 1
ATOM 3839 C C . THR A 1 479 ? 23.197 50.307 32.490 1.00 15.85 494 THR A C 1
ATOM 3840 O O . THR A 1 479 ? 24.165 50.220 31.733 1.00 15.86 494 THR A O 1
ATOM 3844 N N . HIS A 1 480 ? 21.969 49.955 32.125 1.00 14.56 495 HIS A N 1
ATOM 3845 C CA . HIS A 1 480 ? 21.714 49.440 30.783 1.00 16.72 495 HIS A CA 1
ATOM 3846 C C . HIS A 1 480 ? 21.613 50.566 29.759 1.00 16.45 495 HIS A C 1
ATOM 3847 O O . HIS A 1 480 ? 20.555 50.807 29.166 1.00 16.13 495 HIS A O 1
ATOM 3854 N N . VAL A 1 481 ? 22.735 51.250 29.560 1.00 15.56 496 VAL A N 1
ATOM 3855 C CA . VAL A 1 481 ? 22.832 52.349 28.612 1.00 14.67 496 VAL A CA 1
ATOM 3856 C C . VAL A 1 481 ? 23.853 51.965 27.544 1.00 15.70 496 VAL A C 1
ATOM 3857 O O . VAL A 1 481 ? 24.410 50.869 27.585 1.00 16.57 496 VAL A O 1
ATOM 3861 N N . GLU A 1 482 ? 24.093 52.865 26.596 1.00 14.06 497 GLU A N 1
ATOM 3862 C CA . GLU A 1 482 ? 25.061 52.619 25.530 1.00 15.21 497 GLU A CA 1
ATOM 3863 C C . GLU A 1 482 ? 26.419 52.202 26.110 1.00 15.63 497 GLU A C 1
ATOM 3864 O O . GLU A 1 482 ? 26.908 52.794 27.072 1.00 14.81 497 GLU A O 1
ATOM 3870 N N . THR A 1 483 ? 27.035 51.188 25.514 1.00 17.10 498 THR A N 1
ATOM 3871 C CA . THR A 1 483 ? 28.324 50.709 25.998 1.00 17.80 498 THR A CA 1
ATOM 3872 C C . THR A 1 483 ? 29.394 51.804 26.033 1.00 16.57 498 THR A C 1
ATOM 3873 O O . THR A 1 483 ? 30.287 51.765 26.881 1.00 16.55 498 THR A O 1
ATOM 3877 N N . ASP A 1 484 ? 29.319 52.778 25.126 1.00 16.02 499 ASP A N 1
ATOM 3878 C CA . ASP A 1 484 ? 30.311 53.846 25.142 1.00 17.42 499 ASP A CA 1
ATOM 3879 C C . ASP A 1 484 ? 29.915 55.030 26.028 1.00 16.77 499 ASP A C 1
ATOM 3880 O O . ASP A 1 484 ? 30.543 56.091 25.981 1.00 17.06 499 ASP A O 1
ATOM 3885 N N . PHE A 1 485 ? 28.881 54.838 26.847 1.00 15.60 500 PHE A N 1
ATOM 3886 C CA . PHE A 1 485 ? 28.459 55.880 27.778 1.00 14.38 500 PHE A CA 1
ATOM 3887 C C . PHE A 1 485 ? 28.352 55.345 29.204 1.00 14.15 500 PHE A C 1
ATOM 3888 O O . PHE A 1 485 ? 28.417 56.111 30.156 1.00 14.50 500 PHE A O 1
ATOM 3896 N N . VAL A 1 486 ? 28.212 54.032 29.362 1.00 12.83 501 VAL A N 1
ATOM 3897 C CA . VAL A 1 486 ? 28.068 53.464 30.697 1.00 13.71 501 VAL A CA 1
ATOM 3898 C C . VAL A 1 486 ? 29.173 53.858 31.673 1.00 14.39 501 VAL A C 1
ATOM 3899 O O . VAL A 1 486 ? 28.924 53.983 32.873 1.00 14.68 501 VAL A O 1
ATOM 3903 N N . GLU A 1 487 ? 30.382 54.073 31.167 1.00 14.17 502 GLU A N 1
ATOM 3904 C CA . GLU A 1 487 ? 31.488 54.455 32.042 1.00 15.49 502 GLU A CA 1
ATOM 3905 C C . GLU A 1 487 ? 31.584 55.956 32.314 1.00 13.95 502 GLU A C 1
ATOM 3906 O O . GLU A 1 487 ? 32.208 56.371 33.292 1.00 15.35 502 GLU A O 1
ATOM 3912 N N . ALA A 1 488 ? 30.954 56.762 31.468 1.00 13.14 503 ALA A N 1
ATOM 3913 C CA . ALA A 1 488 ? 31.025 58.214 31.603 1.00 14.90 503 ALA A CA 1
ATOM 3914 C C . ALA A 1 488 ? 30.597 58.770 32.963 1.00 12.94 503 ALA A C 1
ATOM 3915 O O . ALA A 1 488 ? 31.275 59.630 33.523 1.00 14.31 503 ALA A O 1
ATOM 3917 N N . PRO A 1 489 ? 29.467 58.299 33.512 1.00 12.98 504 PRO A N 1
ATOM 3918 C CA . PRO A 1 489 ? 29.078 58.845 34.818 1.00 12.61 504 PRO A CA 1
ATOM 3919 C C . PRO A 1 489 ? 30.119 58.573 35.909 1.00 12.85 504 PRO A C 1
ATOM 3920 O O . PRO A 1 489 ? 30.426 59.449 36.714 1.00 11.49 504 PRO A O 1
ATOM 3924 N N . SER A 1 490 ? 30.661 57.357 35.943 1.00 13.19 505 SER A N 1
ATOM 3925 C CA . SER A 1 490 ? 31.660 57.017 36.950 1.00 12.51 505 SER A CA 1
ATOM 3926 C C . SER A 1 490 ? 32.988 57.725 36.718 1.00 13.45 505 SER A C 1
ATOM 3927 O O . SER A 1 490 ? 33.676 58.092 37.678 1.00 12.82 505 SER A O 1
ATOM 3930 N N . GLN A 1 491 ? 33.364 57.903 35.455 1.00 12.34 506 GLN A N 1
ATOM 3931 C CA . GLN A 1 491 ? 34.603 58.601 35.162 1.00 13.90 506 GLN A CA 1
ATOM 3932 C C . GLN A 1 491 ? 34.420 60.071 35.530 1.00 12.94 506 GLN A C 1
ATOM 3933 O O . GLN A 1 491 ? 35.356 60.728 35.990 1.00 11.54 506 GLN A O 1
ATOM 3939 N N . MET A 1 492 ? 33.206 60.586 35.355 1.00 10.56 507 MET A N 1
ATOM 3940 C CA . MET A 1 492 ? 32.958 61.973 35.731 1.00 12.19 507 MET A CA 1
ATOM 3941 C C . MET A 1 492 ? 33.195 62.067 37.241 1.00 12.60 507 MET A C 1
ATOM 3942 O O . MET A 1 492 ? 33.869 62.983 37.727 1.00 11.98 507 MET A O 1
ATOM 3947 N N . LEU A 1 493 ? 32.647 61.099 37.973 1.00 11.61 508 LEU A N 1
ATOM 3948 C CA . LEU A 1 493 ? 32.765 61.061 39.428 1.00 11.36 508 LEU A CA 1
ATOM 3949 C C . LEU A 1 493 ? 34.200 60.877 39.943 1.00 12.75 508 LEU A C 1
ATOM 3950 O O . LEU A 1 493 ? 34.509 61.283 41.067 1.00 15.69 508 LEU A O 1
ATOM 3955 N N . GLU A 1 494 ? 35.081 60.284 39.134 1.00 13.45 509 GLU A N 1
ATOM 3956 C CA . GLU A 1 494 ? 36.477 60.109 39.559 1.00 13.16 509 GLU A CA 1
ATOM 3957 C C . GLU A 1 494 ? 37.125 61.465 39.818 1.00 13.51 509 GLU A C 1
ATOM 3958 O O . GLU A 1 494 ? 38.076 61.570 40.590 1.00 13.70 509 GLU A O 1
ATOM 3964 N N . ASN A 1 495 ? 36.616 62.506 39.168 1.00 13.52 510 ASN A N 1
ATOM 3965 C CA . ASN A 1 495 ? 37.174 63.844 39.357 1.00 15.83 510 ASN A CA 1
ATOM 3966 C C . ASN A 1 495 ? 37.201 64.252 40.830 1.00 15.71 510 ASN A C 1
ATOM 3967 O O . ASN A 1 495 ? 38.062 65.033 41.256 1.00 16.26 510 ASN A O 1
ATOM 3972 N N . TRP A 1 496 ? 36.268 63.715 41.609 1.00 13.42 511 TRP A N 1
ATOM 3973 C CA . TRP A 1 496 ? 36.198 64.034 43.030 1.00 14.92 511 TRP A CA 1
ATOM 3974 C C . TRP A 1 496 ? 37.460 63.634 43.796 1.00 16.33 511 TRP A C 1
ATOM 3975 O O . TRP A 1 496 ? 37.802 64.266 44.800 1.00 16.98 511 TRP A O 1
ATOM 3986 N N . VAL A 1 497 ? 38.155 62.596 43.336 1.00 15.26 512 VAL A N 1
ATOM 3987 C CA . VAL A 1 497 ? 39.374 62.164 44.020 1.00 15.05 512 VAL A CA 1
ATOM 3988 C C . VAL A 1 497 ? 40.603 62.965 43.587 1.00 15.28 512 VAL A C 1
ATOM 3989 O O . VAL A 1 497 ? 41.734 62.624 43.944 1.00 15.89 512 VAL A O 1
ATOM 3993 N N . TRP A 1 498 ? 40.378 64.022 42.812 1.00 15.70 513 TRP A N 1
ATOM 3994 C CA . TRP A 1 498 ? 41.465 64.889 42.366 1.00 16.60 513 TRP A CA 1
ATOM 3995 C C . TRP A 1 498 ? 41.131 66.325 42.777 1.00 18.14 513 TRP A C 1
ATOM 3996 O O . TRP A 1 498 ? 41.699 67.284 42.252 1.00 19.82 513 TRP A O 1
ATOM 4007 N N . GLU A 1 499 ? 40.185 66.455 43.705 1.00 19.53 514 GLU A N 1
ATOM 4008 C CA . GLU A 1 499 ? 39.750 67.750 44.228 1.00 19.83 514 GLU A CA 1
ATOM 4009 C C . GLU A 1 499 ? 40.092 67.751 45.717 1.00 20.61 514 GLU A C 1
ATOM 4010 O O . GLU A 1 499 ? 39.905 66.744 46.400 1.00 18.60 514 GLU A O 1
ATOM 4016 N N . GLN A 1 500 ? 40.577 68.880 46.223 1.00 19.88 515 GLN A N 1
ATOM 4017 C CA . GLN A 1 500 ? 40.966 68.973 47.627 1.00 20.80 515 GLN A CA 1
ATOM 4018 C C . GLN A 1 500 ? 39.858 68.787 48.661 1.00 19.03 515 GLN A C 1
ATOM 4019 O O . GLN A 1 500 ? 40.022 68.015 49.601 1.00 18.54 515 GLN A O 1
ATOM 4025 N N . GLU A 1 501 ? 38.745 69.494 48.496 1.00 19.71 516 GLU A N 1
ATOM 4026 C CA . GLU A 1 501 ? 37.630 69.392 49.435 1.00 23.18 516 GLU A CA 1
ATOM 4027 C C . GLU A 1 501 ? 37.134 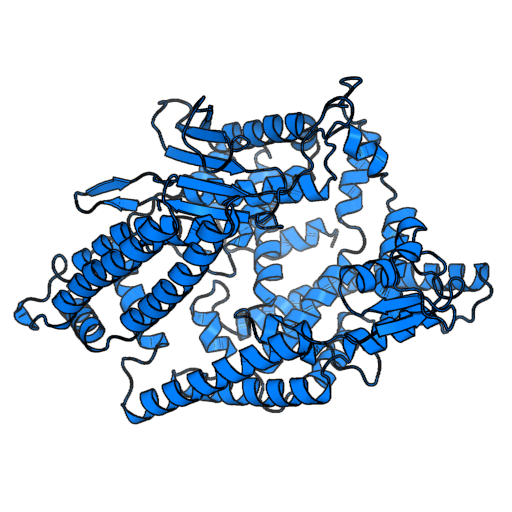67.946 49.594 1.00 19.44 516 GLU A C 1
ATOM 4028 O O . GLU A 1 501 ? 37.023 67.440 50.711 1.00 19.70 516 GLU A O 1
ATOM 4034 N N . PRO A 1 502 ? 36.821 67.261 48.481 1.00 19.32 517 PRO A N 1
ATOM 4035 C CA . PRO A 1 502 ? 36.353 65.877 48.627 1.00 17.46 517 PRO A CA 1
ATOM 4036 C C . PRO A 1 502 ? 37.428 64.972 49.240 1.00 17.26 517 PRO A C 1
ATOM 4037 O O . PRO A 1 502 ? 37.135 64.117 50.079 1.00 15.74 517 PRO A O 1
ATOM 4041 N N . LEU A 1 503 ? 38.676 65.155 48.820 1.00 16.14 518 LEU A N 1
ATOM 4042 C CA . LEU A 1 503 ? 39.766 64.341 49.349 1.00 17.24 518 LEU A CA 1
ATOM 4043 C C . LEU A 1 503 ? 39.895 64.484 50.860 1.00 17.56 518 LEU A C 1
ATOM 4044 O O . LEU A 1 503 ? 40.129 63.502 51.563 1.00 17.31 518 LEU A O 1
ATOM 4049 N N . LEU A 1 504 ? 39.729 65.706 51.355 1.00 16.76 519 LEU A N 1
ATOM 4050 C CA . LEU A 1 504 ? 39.814 65.967 52.790 1.00 18.83 519 LEU A CA 1
ATOM 4051 C C . LEU A 1 504 ? 38.668 65.298 53.558 1.00 19.14 519 LEU A C 1
ATOM 4052 O O . LEU A 1 504 ? 38.817 64.959 54.734 1.00 19.57 519 LEU A O 1
ATOM 4057 N N . ARG A 1 505 ? 37.529 65.114 52.894 1.00 18.95 520 ARG A N 1
ATOM 4058 C CA . ARG A 1 505 ? 36.377 64.471 53.521 1.00 18.28 520 ARG A CA 1
ATOM 4059 C C . ARG A 1 505 ? 36.569 62.959 53.574 1.00 18.20 520 ARG A C 1
ATOM 4060 O O . ARG A 1 505 ? 35.897 62.267 54.333 1.00 18.89 520 ARG A O 1
ATOM 4068 N N . MET A 1 506 ? 37.493 62.448 52.770 1.00 16.43 521 MET A N 1
ATOM 4069 C CA . MET A 1 506 ? 37.760 61.015 52.736 1.00 17.16 521 MET A CA 1
ATOM 4070 C C . MET A 1 506 ? 39.091 60.627 53.373 1.00 17.00 521 MET A C 1
ATOM 4071 O O . MET A 1 506 ? 39.525 59.483 53.246 1.00 16.74 521 MET A O 1
ATOM 4076 N N . SER A 1 507 ? 39.731 61.557 54.081 1.00 17.67 522 SER A N 1
ATOM 4077 C CA . SER A 1 507 ? 41.025 61.251 54.682 1.00 19.07 522 SER A CA 1
ATOM 4078 C C . SER A 1 507 ? 41.222 61.676 56.137 1.00 18.81 522 SER A C 1
ATOM 4079 O O . SER A 1 507 ? 40.481 62.500 56.668 1.00 16.98 522 SER A O 1
ATOM 4082 N N . ARG A 1 508 ? 42.247 61.098 56.761 1.00 19.86 523 ARG A N 1
ATOM 4083 C CA . ARG A 1 508 ? 42.604 61.375 58.152 1.00 21.20 523 ARG A CA 1
ATOM 4084 C C . ARG A 1 508 ? 43.751 60.434 58.503 1.00 21.43 523 ARG A C 1
ATOM 4085 O O . ARG A 1 508 ? 43.647 59.228 58.274 1.00 18.87 523 ARG A O 1
ATOM 4093 N N . HIS A 1 509 ? 44.848 60.958 59.046 1.00 21.07 524 HIS A N 1
ATOM 4094 C CA . HIS A 1 509 ? 45.947 60.068 59.394 1.00 23.15 524 HIS A CA 1
ATOM 4095 C C . HIS A 1 509 ? 45.354 59.002 60.303 1.00 22.87 524 HIS A C 1
ATOM 4096 O O . HIS A 1 509 ? 44.654 59.321 61.261 1.00 24.14 524 HIS A O 1
ATOM 4103 N N . TYR A 1 510 ? 45.626 57.737 60.000 1.00 23.29 525 TYR A N 1
ATOM 4104 C CA . TYR A 1 510 ? 45.048 56.646 60.773 1.00 25.37 525 TYR A CA 1
ATOM 4105 C C . TYR A 1 510 ? 45.413 56.650 62.251 1.00 26.82 525 TYR A C 1
ATOM 4106 O O . TYR A 1 510 ? 44.651 56.149 63.083 1.00 25.66 525 TYR A O 1
ATOM 4115 N N . ARG A 1 511 ? 46.566 57.217 62.586 1.00 26.43 526 ARG A N 1
ATOM 4116 C CA . ARG A 1 511 ? 46.995 57.239 63.978 1.00 27.30 526 ARG A CA 1
ATOM 4117 C C . ARG A 1 511 ? 46.917 58.612 64.637 1.00 26.03 526 ARG A C 1
ATOM 4118 O O . ARG A 1 511 ? 46.309 58.762 65.698 1.00 24.38 526 ARG A O 1
ATOM 4126 N N . THR A 1 512 ? 47.523 59.613 64.005 1.00 25.98 527 THR A N 1
ATOM 4127 C CA . THR A 1 512 ? 47.547 60.960 64.564 1.00 27.15 527 THR A CA 1
ATOM 4128 C C . THR A 1 512 ? 46.271 61.773 64.379 1.00 27.61 527 THR A C 1
ATOM 4129 O O . THR A 1 512 ? 46.081 62.783 65.052 1.00 27.21 527 THR A O 1
ATOM 4133 N N . GLY A 1 513 ? 45.406 61.349 63.464 1.00 26.73 528 GLY A N 1
ATOM 4134 C CA . GLY A 1 513 ? 44.169 62.079 63.236 1.00 26.16 528 GLY A CA 1
ATOM 4135 C C . GLY A 1 513 ? 44.360 63.386 62.485 1.00 26.35 528 GLY A C 1
ATOM 4136 O O . GLY A 1 513 ? 43.412 64.149 62.308 1.00 25.43 528 GLY A O 1
ATOM 4137 N N . SER A 1 514 ? 45.583 63.646 62.033 1.00 27.60 529 SER A N 1
ATOM 4138 C CA . SER A 1 514 ? 45.884 64.875 61.303 1.00 28.39 529 SER A CA 1
ATOM 4139 C C . SER A 1 514 ? 45.385 64.842 59.861 1.00 28.42 529 SER A C 1
ATOM 4140 O O . SER A 1 514 ? 45.258 63.776 59.261 1.00 28.44 529 SER A O 1
ATOM 4143 N N . ALA A 1 515 ? 45.109 66.021 59.310 1.00 27.91 530 ALA A N 1
ATOM 4144 C CA . ALA A 1 515 ? 44.632 66.133 57.938 1.00 28.33 530 ALA A CA 1
ATOM 4145 C C . ALA A 1 515 ? 45.806 66.091 56.968 1.00 29.24 530 ALA A C 1
ATOM 4146 O O . ALA A 1 515 ? 46.939 66.399 57.338 1.00 28.43 530 ALA A O 1
ATOM 4148 N N . VAL A 1 516 ? 45.537 65.707 55.726 1.00 27.93 531 VAL A N 1
ATOM 4149 C CA . VAL A 1 516 ? 46.594 65.643 54.731 1.00 27.64 531 VAL A CA 1
ATOM 4150 C C . VAL A 1 516 ? 47.141 67.051 54.518 1.00 28.17 531 VAL A C 1
ATOM 4151 O O . VAL A 1 516 ? 46.383 67.996 54.318 1.00 27.47 531 VAL A O 1
ATOM 4155 N N . PRO A 1 517 ? 48.468 67.211 54.585 1.00 29.47 532 PRO A N 1
ATOM 4156 C CA . PRO A 1 517 ? 49.076 68.530 54.385 1.00 31.70 532 PRO A CA 1
ATOM 4157 C C . PRO A 1 517 ? 48.746 69.066 52.994 1.00 34.48 532 PRO A C 1
ATOM 4158 O O . PRO A 1 517 ? 48.729 68.311 52.020 1.00 34.65 532 PRO A O 1
ATOM 4162 N N . ARG A 1 518 ? 48.476 70.365 52.902 1.00 36.27 533 ARG A N 1
ATOM 4163 C CA . ARG A 1 518 ? 48.148 70.979 51.621 1.00 38.58 533 ARG A CA 1
ATOM 4164 C C . ARG A 1 518 ? 49.230 70.711 50.580 1.00 37.76 533 ARG A C 1
ATOM 4165 O O . ARG A 1 518 ? 48.931 70.486 49.409 1.00 37.26 533 ARG A O 1
ATOM 4173 N N . GLU A 1 519 ? 50.486 70.728 51.011 1.00 37.88 534 GLU A N 1
ATOM 4174 C CA . GLU A 1 519 ? 51.602 70.490 50.103 1.00 37.79 534 GLU A CA 1
ATOM 4175 C C . GLU A 1 519 ? 51.483 69.116 49.448 1.00 35.45 534 GLU A C 1
ATOM 4176 O O . GLU A 1 519 ? 51.732 68.964 48.253 1.00 33.97 534 GLU A O 1
ATOM 4182 N N . LEU A 1 520 ? 51.100 68.119 50.237 1.00 32.35 535 LEU A N 1
ATOM 4183 C CA . LEU A 1 520 ? 50.954 66.765 49.727 1.00 31.62 535 LEU A CA 1
ATOM 4184 C C . LEU A 1 520 ? 49.769 66.661 48.770 1.00 30.22 535 LEU A C 1
ATOM 4185 O O . LEU A 1 520 ? 49.853 65.982 47.744 1.00 27.66 535 LEU A O 1
ATOM 4190 N N . LEU A 1 521 ? 48.670 67.335 49.107 1.00 28.66 536 LEU A N 1
ATOM 4191 C CA . LEU A 1 521 ? 47.480 67.319 48.265 1.00 27.42 536 LEU A CA 1
ATOM 4192 C C . LEU A 1 521 ? 47.763 67.957 46.914 1.00 28.16 536 LEU A C 1
ATOM 4193 O O . LEU A 1 521 ? 47.303 67.472 45.881 1.00 26.08 536 LEU A O 1
ATOM 4198 N N . GLU A 1 522 ? 48.509 69.059 46.925 1.00 28.29 537 GLU A N 1
ATOM 4199 C CA . GLU A 1 522 ? 48.834 69.748 45.684 1.00 28.85 537 GLU A CA 1
ATOM 4200 C C . GLU A 1 522 ? 49.622 68.829 44.766 1.00 26.30 537 GLU A C 1
ATOM 4201 O O . GLU A 1 522 ? 49.306 68.709 43.587 1.00 26.17 537 GLU A O 1
ATOM 4207 N N . LYS A 1 523 ? 50.651 68.186 45.313 1.00 26.53 538 LYS A N 1
ATOM 4208 C CA . LYS A 1 523 ? 51.484 67.274 44.535 1.00 26.74 538 LYS A CA 1
ATOM 4209 C C . LYS A 1 523 ? 50.648 66.124 43.986 1.00 26.27 538 LYS A C 1
ATOM 4210 O O . LYS A 1 523 ? 50.737 65.786 42.804 1.00 25.34 538 LYS A O 1
ATOM 4216 N N . LEU A 1 524 ? 49.841 65.520 44.852 1.00 23.42 539 LEU A N 1
ATOM 4217 C CA . LEU A 1 524 ? 48.986 64.421 44.433 1.00 22.95 539 LEU A CA 1
ATOM 4218 C C . LEU A 1 524 ? 48.152 64.854 43.231 1.00 22.62 539 LEU A C 1
ATOM 4219 O O . LEU A 1 524 ? 48.140 64.187 42.197 1.00 21.35 539 LEU A O 1
ATOM 4224 N N . ILE A 1 525 ? 47.467 65.984 43.364 1.00 23.92 540 ILE A N 1
ATOM 4225 C CA . ILE A 1 525 ? 46.624 66.475 42.286 1.00 25.75 540 ILE A CA 1
ATOM 4226 C C . ILE A 1 525 ? 47.423 66.725 41.012 1.00 26.99 540 ILE A C 1
ATOM 4227 O O . ILE A 1 525 ? 46.963 66.416 39.914 1.00 25.87 540 ILE A O 1
ATOM 4232 N N . GLU A 1 526 ? 48.630 67.261 41.157 1.00 28.23 541 GLU A N 1
ATOM 4233 C CA . GLU A 1 526 ? 49.468 67.533 39.999 1.00 29.52 541 GLU A CA 1
ATOM 4234 C C . GLU A 1 526 ? 49.889 66.241 39.295 1.00 28.05 541 GLU A C 1
ATOM 4235 O O . GLU A 1 526 ? 49.994 66.201 38.068 1.00 28.16 541 GLU A O 1
ATOM 4241 N N . SER A 1 527 ? 50.109 65.185 40.071 1.00 24.16 542 SER A N 1
ATOM 4242 C CA . SER A 1 527 ? 50.548 63.907 39.519 1.00 23.57 542 SER A CA 1
ATOM 4243 C C . SER A 1 527 ? 49.551 63.256 38.560 1.00 22.99 542 SER A C 1
ATOM 4244 O O . SER A 1 527 ? 49.897 62.310 37.852 1.00 23.44 542 SER A O 1
ATOM 4247 N N . ARG A 1 528 ? 48.321 63.758 38.540 1.00 22.63 543 ARG A N 1
ATOM 4248 C CA . ARG A 1 528 ? 47.284 63.215 37.666 1.00 22.64 543 ARG A CA 1
ATOM 4249 C C . ARG A 1 528 ? 47.672 63.315 36.197 1.00 22.29 543 ARG A C 1
ATOM 4250 O O . ARG A 1 528 ? 47.323 62.455 35.390 1.00 20.35 543 ARG A O 1
ATOM 4258 N N . GLN A 1 529 ? 48.395 64.374 35.856 1.00 22.27 544 GLN A N 1
ATOM 4259 C CA . GLN A 1 529 ? 48.801 64.609 34.477 1.00 23.42 544 GLN A CA 1
ATOM 4260 C C . GLN A 1 529 ? 50.047 63.847 34.045 1.00 20.05 544 GLN A C 1
ATOM 4261 O O . GLN A 1 529 ? 50.387 63.842 32.869 1.00 18.78 544 GLN A O 1
ATOM 4267 N N . ALA A 1 530 ? 50.736 63.218 34.986 1.00 19.96 545 ALA A N 1
ATOM 4268 C CA . ALA A 1 530 ? 51.958 62.496 34.644 1.00 19.96 545 ALA A CA 1
ATOM 4269 C C . ALA A 1 530 ? 51.786 61.542 33.464 1.00 20.40 545 ALA A C 1
ATOM 4270 O O . ALA A 1 530 ? 50.936 60.655 33.489 1.00 19.85 545 ALA A O 1
ATOM 4272 N N . ASN A 1 531 ? 52.598 61.744 32.427 1.00 20.12 546 ASN A N 1
ATOM 4273 C CA . ASN A 1 531 ? 52.579 60.897 31.235 1.00 18.75 546 ASN A CA 1
ATOM 4274 C C . ASN A 1 531 ? 51.220 60.772 30.542 1.00 17.96 546 ASN A C 1
ATOM 4275 O O . ASN A 1 531 ? 51.030 59.875 29.725 1.00 16.60 546 ASN A O 1
ATOM 4280 N N . THR A 1 532 ? 50.282 61.664 30.842 1.00 18.24 547 THR A N 1
ATOM 4281 C CA . THR A 1 532 ? 48.960 61.550 30.234 1.00 16.68 547 THR A CA 1
ATOM 4282 C C . THR A 1 532 ? 48.977 61.664 28.709 1.00 16.50 547 THR A C 1
ATOM 4283 O O . THR A 1 532 ? 48.161 61.042 28.025 1.00 17.05 547 THR A O 1
ATOM 4287 N N . GLY A 1 533 ? 49.913 62.442 28.170 1.00 15.42 548 GLY A N 1
ATOM 4288 C CA . GLY A 1 533 ? 49.995 62.580 26.726 1.00 14.04 548 GLY A CA 1
ATOM 4289 C C . GLY A 1 533 ? 50.305 61.267 26.022 1.00 14.89 548 GLY A C 1
ATOM 4290 O O . GLY A 1 533 ? 49.573 60.843 25.125 1.00 13.15 548 GLY A O 1
ATOM 4291 N N . LEU A 1 534 ? 51.391 60.614 26.420 1.00 14.52 549 LEU A N 1
ATOM 4292 C CA . LEU A 1 534 ? 51.766 59.347 25.802 1.00 16.14 549 LEU A CA 1
ATOM 4293 C C . LEU A 1 534 ? 50.781 58.233 26.155 1.00 15.02 549 LEU A C 1
ATOM 4294 O O . LEU A 1 534 ? 50.516 57.349 25.344 1.00 15.56 549 LEU A O 1
ATOM 4299 N N . PHE A 1 535 ? 50.233 58.276 27.364 1.00 16.41 550 PHE A N 1
ATOM 4300 C CA . PHE A 1 535 ? 49.264 57.261 27.758 1.00 16.40 550 PHE A CA 1
ATOM 4301 C C . PHE A 1 535 ? 48.056 57.302 26.820 1.00 14.76 550 PHE A C 1
ATOM 4302 O O . PHE A 1 535 ? 47.598 56.272 26.324 1.00 12.23 550 PHE A O 1
ATOM 4310 N N . ASN A 1 536 ? 47.533 58.499 26.583 1.00 14.56 551 ASN A N 1
ATOM 4311 C CA . ASN A 1 536 ? 46.374 58.636 25.712 1.00 13.04 551 ASN A CA 1
ATOM 4312 C C . ASN A 1 536 ? 46.678 58.409 24.235 1.00 12.85 551 ASN A C 1
ATOM 4313 O O . ASN A 1 536 ? 45.848 57.853 23.508 1.00 14.06 551 ASN A O 1
ATOM 4318 N N . LEU A 1 537 ? 47.856 58.826 23.780 1.00 12.02 552 LEU A N 1
ATOM 4319 C CA . LEU A 1 537 ? 48.202 58.603 22.380 1.00 11.45 552 LEU A CA 1
ATOM 4320 C C . LEU A 1 537 ? 48.296 57.102 22.131 1.00 11.43 552 LEU A C 1
ATOM 4321 O O . LEU A 1 537 ? 47.944 56.624 21.049 1.00 12.61 552 LEU A O 1
ATOM 4326 N N . ARG A 1 538 ? 48.767 56.351 23.124 1.00 9.99 553 ARG A N 1
ATOM 4327 C CA . ARG A 1 538 ? 48.862 54.907 22.940 1.00 12.96 553 ARG A CA 1
ATOM 4328 C C . ARG A 1 538 ? 47.455 54.316 22.888 1.00 12.38 553 ARG A C 1
ATOM 4329 O O . ARG A 1 538 ? 47.184 53.421 22.090 1.00 12.13 553 ARG A O 1
ATOM 4337 N N . GLN A 1 539 ? 46.551 54.818 23.727 1.00 12.82 554 GLN A N 1
ATOM 4338 C CA . GLN A 1 539 ? 45.183 54.313 23.699 1.00 12.90 554 GLN A CA 1
ATOM 4339 C C . GLN A 1 539 ? 44.565 54.621 22.335 1.00 12.09 554 GLN A C 1
ATOM 4340 O O . GLN A 1 539 ? 43.756 53.845 21.819 1.00 13.16 554 GLN A O 1
ATOM 4346 N N . ILE A 1 540 ? 44.949 55.751 21.744 1.00 12.05 555 ILE A N 1
ATOM 4347 C CA . ILE A 1 540 ? 44.416 56.119 20.436 1.00 11.09 555 ILE A CA 1
ATOM 4348 C C . ILE A 1 540 ? 44.940 55.151 19.374 1.00 10.98 555 ILE A C 1
ATOM 4349 O O . ILE A 1 540 ? 44.198 54.741 18.480 1.00 11.70 555 ILE A O 1
ATOM 4354 N N . VAL A 1 541 ? 46.213 54.782 19.470 1.00 10.83 556 VAL A N 1
ATOM 4355 C CA . VAL A 1 541 ? 46.769 53.816 18.525 1.00 11.86 556 VAL A CA 1
ATOM 4356 C C . VAL A 1 541 ? 45.939 52.522 18.599 1.00 11.89 556 VAL A C 1
ATOM 4357 O O . VAL A 1 541 ? 45.558 51.955 17.574 1.00 12.08 556 VAL A O 1
ATOM 4361 N N . LEU A 1 542 ? 45.666 52.055 19.813 1.00 11.96 557 LEU A N 1
ATOM 4362 C CA . LEU A 1 542 ? 44.883 50.825 19.988 1.00 13.80 557 LEU A CA 1
ATOM 4363 C C . LEU A 1 542 ? 43.468 50.964 19.430 1.00 13.23 557 LEU A C 1
ATOM 4364 O O . LEU A 1 542 ? 42.955 50.053 18.771 1.00 13.91 557 LEU A O 1
ATOM 4369 N N . ALA A 1 543 ? 42.836 52.102 19.699 1.00 10.80 558 ALA A N 1
ATOM 4370 C CA . ALA A 1 543 ? 41.484 52.351 19.206 1.00 12.79 558 ALA A CA 1
ATOM 4371 C C . ALA A 1 543 ? 41.471 52.381 17.672 1.00 12.43 558 ALA A C 1
ATOM 4372 O O . ALA A 1 543 ? 40.581 51.811 17.041 1.00 14.43 558 ALA A O 1
ATOM 4374 N N . LYS A 1 544 ? 42.465 53.031 17.073 1.00 13.09 559 LYS A N 1
ATOM 4375 C CA . LYS A 1 544 ? 42.545 53.101 15.622 1.00 13.64 559 LYS A CA 1
ATOM 4376 C C . LYS A 1 544 ? 42.816 51.739 14.976 1.00 12.99 5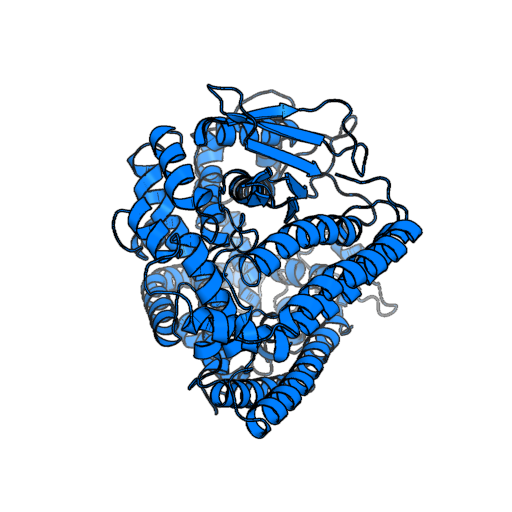59 LYS A C 1
ATOM 4377 O O . LYS A 1 544 ? 42.276 51.443 13.909 1.00 11.86 559 LYS A O 1
ATOM 4383 N N . VAL A 1 545 ? 43.645 50.908 15.604 1.00 13.16 560 VAL A N 1
ATOM 4384 C CA . VAL A 1 545 ? 43.908 49.581 15.043 1.00 12.74 560 VAL A CA 1
ATOM 4385 C C . VAL A 1 545 ? 42.583 48.804 15.045 1.00 14.05 560 VAL A C 1
ATOM 4386 O O . VAL A 1 545 ? 42.228 48.139 14.065 1.00 14.36 560 VAL A O 1
ATOM 4390 N N . ASP A 1 546 ? 41.852 48.903 16.151 1.00 13.95 561 ASP A N 1
ATOM 4391 C CA . ASP A 1 546 ? 40.556 48.236 16.287 1.00 15.60 561 ASP A CA 1
ATOM 4392 C C . ASP A 1 546 ? 39.599 48.713 15.183 1.00 15.15 561 ASP A C 1
ATOM 4393 O O . ASP A 1 546 ? 38.907 47.904 14.556 1.00 15.24 561 ASP A O 1
ATOM 4398 N N . GLN A 1 547 ? 39.574 50.019 14.924 1.00 15.25 562 GLN A N 1
ATOM 4399 C CA . GLN A 1 547 ? 38.701 50.561 13.876 1.00 14.84 562 GLN A CA 1
ATOM 4400 C C . GLN A 1 547 ? 39.136 50.142 12.467 1.00 16.50 562 GLN A C 1
ATOM 4401 O O . GLN A 1 547 ? 38.299 49.822 11.618 1.00 15.57 562 GLN A O 1
ATOM 4407 N N . ALA A 1 548 ? 40.441 50.147 12.217 1.00 15.00 563 ALA A N 1
ATOM 4408 C CA . ALA A 1 548 ? 40.959 49.783 10.900 1.00 16.78 563 ALA A CA 1
ATOM 4409 C C . ALA A 1 548 ? 40.628 48.342 10.525 1.00 17.20 563 ALA A C 1
ATOM 4410 O O . ALA A 1 548 ? 40.196 48.063 9.401 1.00 20.13 563 ALA A O 1
ATOM 4412 N N . LEU A 1 549 ? 40.819 47.428 11.469 1.00 16.85 564 LEU A N 1
ATOM 4413 C CA . LEU A 1 549 ? 40.553 46.019 11.216 1.00 18.38 564 LEU A CA 1
ATOM 4414 C C . LEU A 1 549 ? 39.076 45.740 10.982 1.00 18.48 564 LEU A C 1
ATOM 4415 O O . LEU A 1 549 ? 38.722 44.731 10.369 1.00 19.06 564 LEU A O 1
ATOM 4420 N N . HIS A 1 550 ? 38.213 46.634 11.456 1.00 15.56 565 HIS A N 1
ATOM 4421 C CA . HIS A 1 550 ? 36.787 46.432 11.286 1.00 15.38 565 HIS A CA 1
ATOM 4422 C C . HIS A 1 550 ? 36.098 47.408 10.337 1.00 16.51 565 HIS A C 1
ATOM 4423 O O . HIS A 1 550 ? 34.884 47.602 10.405 1.00 14.71 565 HIS A O 1
ATOM 4430 N N . THR A 1 551 ? 36.881 48.009 9.443 1.00 18.02 566 THR A N 1
ATOM 4431 C CA . THR A 1 551 ? 36.352 48.933 8.443 1.00 22.14 566 THR A CA 1
ATOM 4432 C C . THR A 1 551 ? 37.066 48.714 7.108 1.00 27.39 566 THR A C 1
ATOM 4433 O O . THR A 1 551 ? 36.496 48.947 6.042 1.00 26.80 566 THR A O 1
ATOM 4437 N N . GLN A 1 552 ? 38.319 48.272 7.177 1.00 33.79 567 GLN A N 1
ATOM 4438 C CA . GLN A 1 552 ? 39.117 48.027 5.978 1.00 39.64 567 GLN A CA 1
ATOM 4439 C C . GLN A 1 552 ? 39.114 46.549 5.612 1.00 42.59 567 GLN A C 1
ATOM 4440 O O . GLN A 1 552 ? 38.677 45.710 6.398 1.00 44.54 567 GLN A O 1
ATOM 4446 N N . THR A 1 553 ? 39.603 46.233 4.416 1.00 45.99 568 THR A N 1
ATOM 4447 C CA . THR A 1 553 ? 39.629 44.851 3.946 1.00 48.59 568 THR A CA 1
ATOM 4448 C C . THR A 1 553 ? 41.037 44.274 3.876 1.00 48.99 568 THR A C 1
ATOM 4449 O O . THR A 1 553 ? 41.302 43.186 4.388 1.00 49.17 568 THR A O 1
ATOM 4453 N N . ASP A 1 554 ? 41.932 45.012 3.232 1.00 50.57 569 ASP A N 1
ATOM 4454 C CA . ASP A 1 554 ? 43.312 44.577 3.058 1.00 51.32 569 ASP A CA 1
ATOM 4455 C C . ASP A 1 554 ? 44.258 44.983 4.186 1.00 49.59 569 ASP A C 1
ATOM 4456 O O . ASP A 1 554 ? 45.426 44.594 4.189 1.00 50.04 569 ASP A O 1
ATOM 4461 N N . ALA A 1 555 ? 43.757 45.756 5.144 1.00 46.77 570 ALA A N 1
ATOM 4462 C CA . ALA A 1 555 ? 44.579 46.213 6.261 1.00 42.54 570 ALA A CA 1
ATOM 4463 C C . ALA A 1 555 ? 45.320 45.079 6.975 1.00 39.98 570 ALA A C 1
ATOM 4464 O O . ALA A 1 555 ? 44.705 44.120 7.446 1.00 38.53 570 ALA A O 1
ATOM 4466 N N . ASP A 1 556 ? 46.645 45.187 7.039 1.00 36.03 571 ASP A N 1
ATOM 4467 C CA . ASP A 1 556 ? 47.457 44.184 7.727 1.00 32.72 571 ASP A CA 1
ATOM 4468 C C . ASP A 1 556 ? 47.616 44.654 9.174 1.00 28.96 571 ASP A C 1
ATOM 4469 O O . ASP A 1 556 ? 48.165 45.724 9.424 1.00 27.79 571 ASP A O 1
ATOM 4474 N N . PRO A 1 557 ? 47.144 43.856 10.144 1.00 26.70 572 PRO A N 1
ATOM 4475 C CA . PRO A 1 557 ? 47.235 44.217 11.566 1.00 24.73 572 PRO A CA 1
ATOM 4476 C C . PRO A 1 557 ? 48.594 44.720 12.053 1.00 22.04 572 PRO A C 1
ATOM 4477 O O . PRO A 1 557 ? 48.695 45.825 12.584 1.00 20.63 572 PRO A O 1
ATOM 4481 N N . ALA A 1 558 ? 49.636 43.916 11.874 1.00 22.18 573 ALA A N 1
ATOM 4482 C CA . ALA A 1 558 ? 50.973 44.311 12.324 1.00 20.98 573 ALA A CA 1
ATOM 4483 C C . ALA A 1 558 ? 51.444 45.619 11.693 1.00 20.64 573 ALA A C 1
ATOM 4484 O O . ALA A 1 558 ? 51.962 46.495 12.385 1.00 19.03 573 ALA A O 1
ATOM 4486 N N . GLU A 1 559 ? 51.265 45.754 10.382 1.00 22.01 574 GLU A N 1
ATOM 4487 C CA . GLU A 1 559 ? 51.684 46.966 9.678 1.00 23.79 574 GLU A CA 1
ATOM 4488 C C . GLU A 1 559 ? 50.899 48.200 10.115 1.00 22.29 574 GLU A C 1
ATOM 4489 O O . GLU A 1 559 ? 51.462 49.288 10.237 1.00 23.10 574 GLU A O 1
ATOM 4495 N N . GLU A 1 560 ? 49.600 48.034 10.341 1.00 21.83 575 GLU A N 1
ATOM 4496 C CA . GLU A 1 560 ? 48.765 49.149 10.774 1.00 21.33 575 GLU A CA 1
ATOM 4497 C C . GLU A 1 560 ? 49.240 49.641 12.128 1.00 18.47 575 GLU A C 1
ATOM 4498 O O . GLU A 1 560 ? 49.416 50.844 12.339 1.00 15.95 575 GLU A O 1
ATOM 4504 N N . TYR A 1 561 ? 49.456 48.698 13.039 1.00 15.72 576 TYR A N 1
ATOM 4505 C CA . TYR A 1 561 ? 49.923 49.022 14.382 1.00 17.33 576 TYR A CA 1
ATOM 4506 C C . TYR A 1 561 ? 51.272 49.741 14.314 1.00 16.57 576 TYR A C 1
ATOM 4507 O O . TYR A 1 561 ? 51.472 50.762 14.966 1.00 16.99 576 TYR A O 1
ATOM 4516 N N . ALA A 1 562 ? 52.193 49.206 13.519 1.00 17.11 577 ALA A N 1
ATOM 4517 C CA . ALA A 1 562 ? 53.513 49.809 13.378 1.00 16.23 577 ALA A CA 1
ATOM 4518 C C . ALA A 1 562 ? 53.408 51.236 12.845 1.00 16.19 577 ALA A C 1
ATOM 4519 O O . ALA A 1 562 ? 54.027 52.152 13.384 1.00 19.65 577 ALA A O 1
ATOM 4521 N N . ARG A 1 563 ? 52.622 51.422 11.790 1.00 17.34 578 ARG A N 1
ATOM 4522 C CA . ARG A 1 563 ? 52.445 52.742 11.192 1.00 20.03 578 ARG A CA 1
ATOM 4523 C C . ARG A 1 563 ? 51.889 53.740 12.209 1.00 19.19 578 ARG A C 1
ATOM 4524 O O . ARG A 1 563 ? 52.387 54.856 12.327 1.00 19.78 578 ARG A O 1
ATOM 4532 N N . LEU A 1 564 ? 50.863 53.325 12.948 1.00 18.55 579 LEU A N 1
ATOM 4533 C CA . LEU A 1 564 ? 50.238 54.186 13.950 1.00 17.94 579 LEU A CA 1
ATOM 4534 C C . LEU A 1 564 ? 51.162 54.495 15.127 1.00 17.68 579 LEU A C 1
ATOM 4535 O O . LEU A 1 564 ? 51.149 55.606 15.649 1.00 18.18 579 LEU A O 1
ATOM 4540 N N . CYS A 1 565 ? 51.960 53.520 15.554 1.00 18.89 580 CYS A N 1
ATOM 4541 C CA . CYS A 1 565 ? 52.879 53.758 16.664 1.00 18.43 580 CYS A CA 1
ATOM 4542 C C . CYS A 1 565 ? 53.860 54.864 16.295 1.00 19.83 580 CYS A C 1
ATOM 4543 O O . CYS A 1 565 ? 54.158 55.743 17.106 1.00 19.35 580 CYS A O 1
ATOM 4546 N N . GLN A 1 566 ? 54.362 54.823 15.066 1.00 19.89 581 GLN A N 1
ATOM 4547 C CA . GLN A 1 566 ? 55.311 55.830 14.617 1.00 23.15 581 GLN A CA 1
ATOM 4548 C C . GLN A 1 566 ? 54.655 57.189 14.418 1.00 23.42 581 GLN A C 1
ATOM 4549 O O . GLN A 1 566 ? 55.136 58.197 14.930 1.00 24.05 581 GLN A O 1
ATOM 4555 N N . GLU A 1 567 ? 53.550 57.211 13.682 1.00 23.86 582 GLU A N 1
ATOM 4556 C CA . GLU A 1 567 ? 52.854 58.459 13.396 1.00 24.11 582 GLU A CA 1
ATOM 4557 C C . GLU A 1 567 ? 52.161 59.127 14.581 1.00 23.36 582 GLU A C 1
ATOM 4558 O O . GLU A 1 567 ? 52.183 60.350 14.695 1.00 21.35 582 GLU A O 1
ATOM 4564 N N . ILE A 1 568 ? 51.560 58.337 15.466 1.00 18.63 583 ILE A N 1
ATOM 4565 C CA . ILE A 1 568 ? 50.832 58.902 16.599 1.00 17.37 583 ILE A CA 1
ATOM 4566 C C . ILE A 1 568 ? 51.559 58.867 17.943 1.00 17.91 583 ILE A C 1
ATOM 4567 O O . ILE A 1 568 ? 51.625 59.879 18.640 1.00 17.08 583 ILE A O 1
ATOM 4572 N N . LEU A 1 569 ? 52.107 57.714 18.312 1.00 16.47 584 LEU A N 1
ATOM 4573 C CA . LEU A 1 569 ? 52.804 57.604 19.592 1.00 16.23 584 LEU A CA 1
ATOM 4574 C C . LEU A 1 569 ? 54.226 58.163 19.557 1.00 16.42 584 LEU A C 1
ATOM 4575 O O . LEU A 1 569 ? 54.711 58.700 20.554 1.00 16.33 584 LEU A O 1
ATOM 4580 N N . GLY A 1 570 ? 54.891 58.043 18.413 1.00 17.53 585 GLY A N 1
ATOM 4581 C CA . GLY A 1 570 ? 56.249 58.546 18.300 1.00 18.88 585 GLY A CA 1
ATOM 4582 C C . GLY A 1 570 ? 57.266 57.559 18.837 1.00 20.12 585 GLY A C 1
ATOM 4583 O O . GLY A 1 570 ? 58.443 57.890 19.009 1.00 19.28 585 GLY A O 1
ATOM 4584 N N . VAL A 1 571 ? 56.802 56.346 19.120 1.00 19.83 586 VAL A N 1
ATOM 4585 C CA . VAL A 1 571 ? 57.654 55.274 19.623 1.00 19.93 586 VAL A CA 1
ATOM 4586 C C . VAL A 1 571 ? 57.376 54.086 18.708 1.00 20.25 586 VAL A C 1
ATOM 4587 O O . VAL A 1 571 ? 56.261 53.571 18.662 1.00 20.72 586 VAL A O 1
ATOM 4591 N N . PRO A 1 572 ? 58.395 53.632 17.969 1.00 19.61 587 PRO A N 1
ATOM 4592 C CA . PRO A 1 572 ? 58.258 52.512 17.038 1.00 19.26 587 PRO A CA 1
ATOM 4593 C C . PRO A 1 572 ? 57.944 51.142 17.609 1.00 18.32 587 PRO A C 1
ATOM 4594 O O . PRO A 1 572 ? 58.404 50.785 18.692 1.00 17.72 587 PRO A O 1
ATOM 4598 N N . ALA A 1 573 ? 57.147 50.384 16.861 1.00 17.86 588 ALA A N 1
ATOM 4599 C CA . ALA A 1 573 ? 56.811 49.020 17.242 1.00 17.67 588 ALA A CA 1
ATOM 4600 C C . ALA A 1 573 ? 58.087 48.244 16.931 1.00 18.55 588 ALA A C 1
ATOM 4601 O O . ALA A 1 573 ? 58.760 48.525 15.940 1.00 17.09 588 ALA A O 1
ATOM 4603 N N . THR A 1 574 ? 58.425 47.281 17.776 1.00 18.75 589 THR A N 1
ATOM 4604 C CA . THR A 1 574 ? 59.630 46.487 17.578 1.00 19.67 589 THR A CA 1
ATOM 4605 C C . THR A 1 574 ? 59.497 45.540 16.383 1.00 19.95 589 THR A C 1
ATOM 4606 O O . THR A 1 574 ? 58.568 44.739 16.310 1.00 21.12 589 THR A O 1
ATOM 4610 N N . PRO A 1 575 ? 60.424 45.628 15.416 1.00 22.88 590 PRO A N 1
ATOM 4611 C CA . PRO A 1 575 ? 60.345 44.745 14.245 1.00 22.18 590 PRO A CA 1
ATOM 4612 C C . PRO A 1 575 ? 60.245 43.280 14.666 1.00 22.39 590 PRO A C 1
ATOM 4613 O O . PRO A 1 575 ? 60.908 42.855 15.609 1.00 20.93 590 PRO A O 1
ATOM 4617 N N . GLY A 1 576 ? 59.396 42.520 13.979 1.00 24.00 591 GLY A N 1
ATOM 4618 C CA . GLY A 1 576 ? 59.231 41.113 14.306 1.00 25.98 591 GLY A CA 1
ATOM 4619 C C . GLY A 1 576 ? 58.085 40.816 15.257 1.00 25.68 591 GLY A C 1
ATOM 4620 O O . GLY A 1 576 ? 57.612 39.683 15.335 1.00 26.27 591 GLY A O 1
ATOM 4621 N N . THR A 1 577 ? 57.636 41.828 15.992 1.00 24.32 592 THR A N 1
ATOM 4622 C CA . THR A 1 577 ? 56.537 41.640 16.931 1.00 20.95 592 THR A CA 1
ATOM 4623 C C . THR A 1 577 ? 55.200 41.801 16.218 1.00 20.47 592 THR A C 1
ATOM 4624 O O . THR A 1 577 ? 55.150 42.216 15.060 1.00 20.16 592 THR A O 1
ATOM 4628 N N . ASN A 1 578 ? 54.122 41.446 16.909 1.00 18.39 593 ASN A N 1
ATOM 4629 C CA . ASN A 1 578 ? 52.774 41.584 16.368 1.00 19.13 593 ASN A CA 1
ATOM 4630 C C . ASN A 1 578 ? 51.853 41.781 17.564 1.00 18.39 593 ASN A C 1
ATOM 4631 O O . ASN A 1 578 ? 51.204 40.843 18.020 1.00 18.26 593 ASN A O 1
ATOM 4636 N N . MET A 1 579 ? 51.814 43.004 18.082 1.00 17.79 594 MET A N 1
ATOM 4637 C CA . MET A 1 579 ? 50.986 43.307 19.242 1.00 17.90 594 MET A CA 1
ATOM 4638 C C . MET A 1 579 ? 49.511 42.993 18.988 1.00 15.93 594 MET A C 1
ATOM 4639 O O . MET A 1 579 ? 48.821 42.493 19.869 1.00 17.56 594 MET A O 1
ATOM 4644 N N . PRO A 1 580 ? 49.003 43.290 17.783 1.00 16.50 595 PRO A N 1
ATOM 4645 C CA . PRO A 1 580 ? 47.588 42.987 17.529 1.00 15.66 595 PRO A CA 1
ATOM 4646 C C . PRO A 1 580 ? 47.220 41.511 17.740 1.00 16.94 595 PRO A C 1
ATOM 4647 O O . PRO A 1 580 ? 46.090 41.195 18.111 1.00 17.23 595 PRO A O 1
ATOM 4651 N N . ALA A 1 581 ? 48.176 40.613 17.513 1.00 17.57 596 ALA A N 1
ATOM 4652 C CA . ALA A 1 581 ? 47.935 39.177 17.677 1.00 19.98 596 ALA A CA 1
ATOM 4653 C C . ALA A 1 581 ? 47.810 38.766 19.147 1.00 19.17 596 ALA A C 1
ATOM 4654 O O . ALA A 1 581 ? 47.472 37.621 19.451 1.00 19.45 596 ALA A O 1
ATOM 4656 N N . THR A 1 582 ? 48.090 39.708 20.044 1.00 18.11 597 THR A N 1
ATOM 4657 C CA . THR A 1 582 ? 48.009 39.487 21.487 1.00 17.82 597 THR A CA 1
ATOM 4658 C C . THR A 1 582 ? 46.920 40.397 22.065 1.00 18.08 597 THR A C 1
ATOM 4659 O O . THR A 1 582 ? 46.650 40.384 23.263 1.00 18.10 597 THR A O 1
ATOM 4663 N N . PHE A 1 583 ? 46.301 41.185 21.196 1.00 17.76 598 PHE A N 1
ATOM 4664 C CA . PHE A 1 583 ? 45.267 42.144 21.594 1.00 18.16 598 PHE A CA 1
ATOM 4665 C C . PHE A 1 583 ? 43.936 41.445 21.873 1.00 18.81 598 PHE A C 1
ATOM 4666 O O . PHE A 1 583 ? 43.042 41.419 21.023 1.00 18.01 598 PHE A O 1
ATOM 4674 N N . GLY A 1 584 ? 43.817 40.895 23.080 1.00 18.74 599 GLY A N 1
ATOM 4675 C CA . GLY A 1 584 ? 42.622 40.168 23.480 1.00 19.16 599 GLY A CA 1
ATOM 4676 C C . GLY A 1 584 ? 41.285 40.840 23.230 1.00 19.63 599 GLY A C 1
ATOM 4677 O O . GLY A 1 584 ? 40.294 40.166 22.942 1.00 17.46 599 GLY A O 1
ATOM 4678 N N . HIS A 1 585 ? 41.243 42.162 23.356 1.00 19.32 600 HIS A N 1
ATOM 4679 C CA . HIS A 1 585 ? 40.004 42.893 23.131 1.00 22.31 600 HIS A CA 1
ATOM 4680 C C . HIS A 1 585 ? 39.412 42.627 21.751 1.00 19.27 600 HIS A C 1
ATOM 4681 O O . HIS A 1 585 ? 38.205 42.705 21.568 1.00 22.26 600 HIS A O 1
ATOM 4688 N N . LEU A 1 586 ? 40.259 42.320 20.778 1.00 19.16 601 LEU A N 1
ATOM 4689 C CA . LEU A 1 586 ? 39.774 42.054 19.429 1.00 20.03 601 LEU A CA 1
ATOM 4690 C C . LEU A 1 586 ? 38.927 40.780 19.370 1.00 20.57 601 LEU A C 1
ATOM 4691 O O . LEU A 1 586 ? 38.171 40.569 18.422 1.00 20.63 601 LEU A O 1
ATOM 4696 N N . ALA A 1 587 ? 39.052 39.935 20.388 1.00 21.70 602 ALA A N 1
ATOM 4697 C CA . ALA A 1 587 ? 38.291 38.691 20.428 1.00 23.29 602 ALA A CA 1
ATOM 4698 C C . ALA A 1 587 ? 37.537 38.528 21.739 1.00 23.74 602 ALA A C 1
ATOM 4699 O O . ALA A 1 587 ? 37.211 37.411 22.135 1.00 22.86 602 ALA A O 1
ATOM 4701 N N . GLY A 1 588 ? 37.243 39.639 22.406 1.00 24.41 603 GLY A N 1
ATOM 4702 C CA . GLY A 1 588 ? 36.545 39.549 23.676 1.00 27.38 603 GLY A CA 1
ATOM 4703 C C . GLY A 1 588 ? 35.206 40.253 23.769 1.00 29.16 603 GLY A C 1
ATOM 4704 O O . GLY A 1 588 ? 34.728 40.527 24.871 1.00 30.45 603 GLY A O 1
ATOM 4705 N N . GLY A 1 589 ? 34.594 40.548 22.629 1.00 29.19 604 GLY A N 1
ATOM 4706 C CA . GLY A 1 589 ? 33.308 41.219 22.645 1.00 30.91 604 GLY A CA 1
ATOM 4707 C C . GLY A 1 589 ? 33.416 42.727 22.531 1.00 31.84 604 GLY A C 1
ATOM 4708 O O . GLY A 1 589 ? 32.412 43.409 22.337 1.00 35.30 604 GLY A O 1
ATOM 4709 N N . TYR A 1 590 ? 34.627 43.255 22.660 1.00 32.27 605 TYR A N 1
ATOM 4710 C CA . TYR A 1 590 ? 34.839 44.694 22.551 1.00 32.97 605 TYR A CA 1
ATOM 4711 C C . TYR A 1 590 ? 35.178 45.069 21.119 1.00 28.47 605 TYR A C 1
ATOM 4712 O O . TYR A 1 590 ? 35.327 46.248 20.811 1.00 27.36 605 TYR A O 1
ATOM 4721 N N . ASP A 1 591 ? 35.305 44.070 20.246 1.00 24.84 606 ASP A N 1
ATOM 4722 C CA . ASP A 1 591 ? 35.671 44.331 18.860 1.00 20.49 606 ASP A CA 1
ATOM 4723 C C . ASP A 1 591 ? 34.903 45.500 18.251 1.00 18.25 606 ASP A C 1
ATOM 4724 O O . ASP A 1 591 ? 33.677 45.555 18.314 1.00 13.70 606 ASP A O 1
ATOM 4729 N N . ALA A 1 592 ? 35.662 46.437 17.684 1.00 15.75 607 ALA A N 1
ATOM 4730 C CA . ALA A 1 592 ? 35.136 47.647 17.056 1.00 17.38 607 ALA A CA 1
ATOM 4731 C C . ALA A 1 592 ? 34.642 48.696 18.056 1.00 16.90 607 ALA A C 1
ATOM 4732 O O . ALA A 1 592 ? 34.127 49.744 17.653 1.00 16.94 607 ALA A O 1
ATOM 4734 N N . GLN A 1 593 ? 34.806 48.422 19.351 1.00 15.24 608 GLN A N 1
ATOM 4735 C CA . GLN A 1 593 ? 34.369 49.349 20.395 1.00 16.24 608 GLN A CA 1
ATOM 4736 C C . GLN A 1 593 ? 35.483 49.804 21.336 1.00 14.69 608 GLN A C 1
ATOM 4737 O O . GLN A 1 593 ? 35.203 50.435 22.351 1.00 14.53 608 GLN A O 1
ATOM 4743 N N . TYR A 1 594 ? 36.737 49.506 21.015 1.00 13.27 609 TYR A N 1
ATOM 4744 C CA . TYR A 1 594 ? 37.817 49.897 21.918 1.00 13.14 609 TYR A CA 1
ATOM 4745 C C . TYR A 1 594 ? 37.840 51.403 22.200 1.00 13.64 609 TYR A C 1
ATOM 4746 O O . TYR A 1 594 ? 38.167 51.824 23.312 1.00 13.64 609 TYR A O 1
ATOM 4755 N N . TYR A 1 595 ? 37.487 52.203 21.198 1.00 14.37 610 TYR A N 1
ATOM 4756 C CA . TYR A 1 595 ? 37.447 53.662 21.329 1.00 14.94 610 TYR A CA 1
ATOM 4757 C C . TYR A 1 595 ? 36.524 54.076 22.486 1.00 15.54 610 TYR A C 1
ATOM 4758 O O . TYR A 1 595 ? 36.610 55.192 22.981 1.00 13.45 610 TYR A O 1
ATOM 4767 N N . GLY A 1 596 ? 35.625 53.177 22.884 1.00 15.79 611 GLY A N 1
ATOM 4768 C CA . GLY A 1 596 ? 34.679 53.472 23.950 1.00 17.53 611 GLY A CA 1
ATOM 4769 C C . GLY A 1 596 ? 35.265 54.018 25.244 1.00 19.01 611 GLY A C 1
ATOM 4770 O O . GLY A 1 596 ? 34.647 54.860 25.904 1.00 18.65 611 GLY A O 1
ATOM 4771 N N . TYR A 1 597 ? 36.441 53.524 25.618 1.00 18.23 612 TYR A N 1
ATOM 4772 C CA . TYR A 1 597 ? 37.113 53.971 26.835 1.00 20.20 612 TYR A CA 1
ATOM 4773 C C . TYR A 1 597 ? 37.434 55.459 26.743 1.00 19.84 612 TYR A C 1
ATOM 4774 O O . TYR A 1 597 ? 37.138 56.221 27.661 1.00 18.52 612 TYR A O 1
ATOM 4783 N N . LEU A 1 598 ? 38.043 55.864 25.630 1.00 16.17 613 LEU A N 1
ATOM 4784 C CA . LEU A 1 598 ? 38.397 57.268 25.414 1.00 16.31 613 LEU A CA 1
ATOM 4785 C C . LEU A 1 598 ? 37.157 58.137 25.252 1.00 15.62 613 LEU A C 1
ATOM 4786 O O . LEU A 1 598 ? 37.100 59.257 25.763 1.00 15.36 613 LEU A O 1
ATOM 4791 N N . TRP A 1 599 ? 36.169 57.616 24.532 1.00 13.52 614 TRP A N 1
ATOM 4792 C CA . TRP A 1 599 ? 34.926 58.341 24.294 1.00 14.97 614 TRP A CA 1
ATOM 4793 C C . TRP A 1 599 ? 34.227 58.727 25.599 1.00 15.00 614 TRP A C 1
ATOM 4794 O O . TRP A 1 599 ? 33.898 59.895 25.799 1.00 14.89 614 TRP A O 1
ATOM 4805 N N . SER A 1 600 ? 34.017 57.759 26.489 1.00 16.07 615 SER A N 1
ATOM 4806 C CA . SER A 1 600 ? 33.349 58.047 27.758 1.00 16.67 615 SER A CA 1
ATOM 4807 C C . SER A 1 600 ? 34.177 58.992 28.624 1.00 18.37 615 SER A C 1
ATOM 4808 O O . SER A 1 600 ? 33.646 59.946 29.196 1.00 19.29 615 SER A O 1
ATOM 4811 N N . GLU A 1 601 ? 35.481 58.749 28.700 1.00 17.89 616 GLU A N 1
ATOM 4812 C CA . GLU A 1 601 ? 36.350 59.592 29.513 1.00 18.65 616 GLU A CA 1
ATOM 4813 C C . GLU A 1 601 ? 36.380 61.038 29.039 1.00 17.66 616 GLU A C 1
ATOM 4814 O O . GLU A 1 601 ? 36.286 61.962 29.844 1.00 16.19 616 GLU A O 1
ATOM 4820 N N . VAL A 1 602 ? 36.521 61.238 27.733 1.00 17.23 617 VAL A N 1
ATOM 4821 C CA . VAL A 1 602 ? 36.572 62.589 27.189 1.00 18.66 617 VAL A CA 1
ATOM 4822 C C . VAL A 1 602 ? 35.300 63.369 27.502 1.00 20.35 617 VAL A C 1
ATOM 4823 O O . VAL A 1 602 ? 35.359 64.508 27.975 1.00 19.96 617 VAL A O 1
ATOM 4827 N N . TYR A 1 603 ? 34.147 62.762 27.252 1.00 17.46 618 TYR A N 1
ATOM 4828 C CA . TYR A 1 603 ? 32.897 63.450 27.521 1.00 17.87 618 TYR A CA 1
ATOM 4829 C C . TYR A 1 603 ? 32.568 63.549 29.011 1.00 17.30 618 TYR A C 1
ATOM 4830 O O . TYR A 1 603 ? 31.825 64.445 29.424 1.00 17.31 618 TYR A O 1
ATOM 4839 N N . SER A 1 604 ? 33.140 62.661 29.824 1.00 15.95 619 SER A N 1
ATOM 4840 C CA . SER A 1 604 ? 32.901 62.719 31.265 1.00 15.12 619 SER A CA 1
ATOM 4841 C C . SER A 1 604 ? 33.498 64.011 31.823 1.00 16.04 619 SER A C 1
ATOM 4842 O O . SER A 1 604 ? 32.992 64.573 32.801 1.00 11.93 619 SER A O 1
ATOM 4845 N N . MET A 1 605 ? 34.575 64.483 31.197 1.00 15.22 620 MET A N 1
ATOM 4846 C CA . MET A 1 605 ? 35.223 65.709 31.650 1.00 15.66 620 MET A CA 1
ATOM 4847 C C . MET A 1 605 ? 34.359 66.912 31.291 1.00 14.63 620 MET A C 1
ATOM 4848 O O . MET A 1 605 ? 34.379 67.926 31.981 1.00 13.59 620 MET A O 1
ATOM 4853 N N . ASP A 1 606 ? 33.599 66.800 30.207 1.00 14.51 621 ASP A N 1
ATOM 4854 C CA . ASP A 1 606 ? 32.713 67.889 29.805 1.00 15.11 621 ASP A CA 1
ATOM 4855 C C . ASP A 1 606 ? 31.596 67.946 30.850 1.00 15.84 621 ASP A C 1
ATOM 4856 O O . ASP A 1 606 ? 31.205 69.021 31.311 1.00 14.86 621 ASP A O 1
ATOM 4861 N N . MET A 1 607 ? 31.096 66.774 31.229 1.00 13.81 622 MET A N 1
ATOM 4862 C CA . MET A 1 607 ? 30.043 66.678 32.232 1.00 14.68 622 MET A CA 1
ATOM 4863 C C . MET A 1 607 ? 30.497 67.320 33.536 1.00 14.69 622 MET A C 1
ATOM 4864 O O . MET A 1 607 ? 29.772 68.127 34.126 1.00 15.29 622 MET A O 1
ATOM 4869 N N . PHE A 1 608 ? 31.698 66.960 33.982 1.00 13.14 623 PHE A N 1
ATOM 4870 C CA . PHE A 1 608 ? 32.238 67.488 35.225 1.00 13.64 623 PHE A CA 1
ATOM 4871 C C . PHE A 1 608 ? 32.537 68.988 35.216 1.00 14.54 623 PHE A C 1
ATOM 4872 O O . PHE A 1 608 ? 32.016 69.735 36.041 1.00 14.94 623 PHE A O 1
ATOM 4880 N N . HIS A 1 609 ? 33.378 69.421 34.284 1.00 15.06 624 HIS A N 1
ATOM 4881 C CA . HIS A 1 609 ? 33.772 70.823 34.209 1.00 17.70 624 HIS A CA 1
ATOM 4882 C C . HIS A 1 609 ? 32.628 71.791 33.931 1.00 16.78 624 HIS A C 1
ATOM 4883 O O . HIS A 1 609 ? 32.522 72.843 34.565 1.00 18.38 624 HIS A O 1
ATOM 4890 N N . THR A 1 610 ? 31.771 71.430 32.985 1.00 18.20 625 THR A N 1
ATOM 4891 C CA . THR A 1 610 ? 30.652 72.279 32.598 1.00 18.49 625 THR A CA 1
ATOM 4892 C C . THR A 1 610 ? 29.611 72.497 33.686 1.00 18.89 625 THR A C 1
ATOM 4893 O O . THR A 1 610 ? 29.113 73.610 33.856 1.00 19.97 625 THR A O 1
ATOM 4897 N N . ARG A 1 611 ? 29.283 71.448 34.429 1.00 17.02 626 ARG A N 1
ATOM 4898 C CA . ARG A 1 611 ? 28.273 71.582 35.466 1.00 17.47 626 ARG A CA 1
ATOM 4899 C C . ARG A 1 611 ? 28.811 71.684 36.888 1.00 17.23 626 ARG A C 1
ATOM 4900 O O . ARG A 1 611 ? 28.582 72.683 37.568 1.00 20.57 626 ARG A O 1
ATOM 4908 N N . PHE A 1 612 ? 29.531 70.665 37.339 1.00 16.91 627 PHE A N 1
ATOM 4909 C CA . PHE A 1 612 ? 30.040 70.669 38.704 1.00 17.25 627 PHE A CA 1
ATOM 4910 C C . PHE A 1 612 ? 31.150 71.661 39.043 1.00 20.02 627 PHE A C 1
ATOM 4911 O O . PHE A 1 612 ? 31.174 72.210 40.144 1.00 21.15 627 PHE A O 1
ATOM 4919 N N . LYS A 1 613 ? 32.066 71.901 38.116 1.00 21.33 628 LYS A N 1
ATOM 4920 C CA . LYS A 1 613 ? 33.161 72.820 38.393 1.00 24.86 628 LYS A CA 1
ATOM 4921 C C . LYS A 1 613 ? 32.699 74.281 38.380 1.00 27.17 628 LYS A C 1
ATOM 4922 O O . LYS A 1 613 ? 33.259 75.121 39.087 1.00 27.94 628 LYS A O 1
ATOM 4928 N N . GLN A 1 614 ? 31.671 74.582 37.591 1.00 25.09 629 GLN A N 1
ATOM 4929 C CA . GLN A 1 614 ? 31.160 75.946 37.508 1.00 29.73 629 GLN A CA 1
ATOM 4930 C C . GLN A 1 614 ? 30.163 76.304 38.616 1.00 31.76 629 GLN A C 1
ATOM 4931 O O . GLN A 1 614 ? 30.179 77.428 39.123 1.00 33.56 629 GLN A O 1
ATOM 4937 N N . GLU A 1 615 ? 29.315 75.346 38.994 1.00 33.25 630 GLU A N 1
ATOM 4938 C CA . GLU A 1 615 ? 28.283 75.564 40.013 1.00 34.24 630 GLU A CA 1
ATOM 4939 C C . GLU A 1 615 ? 28.589 75.071 41.436 1.00 35.29 630 GLU A C 1
ATOM 4940 O O . GLU A 1 615 ? 27.810 75.318 42.358 1.00 34.59 630 GLU A O 1
ATOM 4946 N N . GLY A 1 616 ? 29.706 74.373 41.621 1.00 35.26 631 GLY A N 1
ATOM 4947 C CA . GLY A 1 616 ? 30.048 73.887 42.950 1.00 35.82 631 GLY A CA 1
ATOM 4948 C C . GLY A 1 616 ? 30.197 72.379 43.013 1.00 36.89 631 GLY A C 1
ATOM 4949 O O . GLY A 1 616 ? 29.202 71.651 42.990 1.00 36.38 631 GLY A O 1
ATOM 4950 N N . VAL A 1 617 ? 31.441 71.916 43.103 1.00 37.67 632 VAL A N 1
ATOM 4951 C CA . VAL A 1 617 ? 31.751 70.486 43.150 1.00 40.41 632 VAL A CA 1
ATOM 4952 C C . VAL A 1 617 ? 30.901 69.700 44.144 1.00 42.33 632 VAL A C 1
ATOM 4953 O O . VAL A 1 617 ? 30.659 68.503 43.960 1.00 42.63 632 VAL A O 1
ATOM 4957 N N . LEU A 1 618 ? 30.454 70.366 45.203 1.00 43.12 633 LEU A N 1
ATOM 4958 C CA . LEU A 1 618 ? 29.640 69.699 46.207 1.00 43.68 633 LEU A CA 1
ATOM 4959 C C . LEU A 1 618 ? 28.285 70.367 46.357 1.00 43.24 633 LEU A C 1
ATOM 4960 O O . LEU A 1 618 ? 27.596 70.185 47.359 1.00 43.59 633 LEU A O 1
ATOM 4965 N N . ASN A 1 619 ? 27.909 71.140 45.345 1.00 42.35 634 ASN A N 1
ATOM 4966 C CA . ASN A 1 619 ? 26.628 71.833 45.340 1.00 41.72 634 ASN A CA 1
ATOM 4967 C C . ASN A 1 619 ? 25.528 70.795 45.096 1.00 41.08 634 ASN A C 1
ATOM 4968 O O . ASN A 1 619 ? 25.585 70.044 44.123 1.00 39.25 634 ASN A O 1
ATOM 4973 N N . SER A 1 620 ? 24.535 70.753 45.983 1.00 40.01 635 SER A N 1
ATOM 4974 C CA . SER A 1 620 ? 23.443 69.789 45.860 1.00 39.23 635 SER A CA 1
ATOM 4975 C C . SER A 1 620 ? 22.518 70.064 44.674 1.00 37.57 635 SER A C 1
ATOM 4976 O O . SER A 1 620 ? 21.937 69.136 44.110 1.00 36.72 635 SER A O 1
ATOM 4979 N N . LYS A 1 621 ? 22.369 71.331 44.298 1.00 35.29 636 LYS A N 1
ATOM 4980 C CA . LYS A 1 621 ? 21.519 71.666 43.162 1.00 33.14 636 LYS A CA 1
ATOM 4981 C C . LYS A 1 621 ? 22.024 70.947 41.909 1.00 30.03 636 LYS A C 1
ATOM 4982 O O . LYS A 1 621 ? 21.242 70.336 41.177 1.00 26.36 636 LYS A O 1
ATOM 4988 N N . VAL A 1 622 ? 23.332 71.018 41.671 1.00 26.98 637 VAL A N 1
ATOM 4989 C CA . VAL A 1 622 ? 23.920 70.368 40.504 1.00 23.30 637 VAL A CA 1
ATOM 4990 C C . VAL A 1 622 ? 23.814 68.859 40.655 1.00 19.76 637 VAL A C 1
ATOM 4991 O O . VAL A 1 622 ? 23.463 68.158 39.706 1.00 18.87 637 VAL A O 1
ATOM 4995 N N . GLY A 1 623 ? 24.121 68.370 41.854 1.00 18.08 638 GLY A N 1
ATOM 4996 C CA . GLY A 1 623 ? 24.039 66.947 42.118 1.00 17.25 638 GLY A CA 1
ATOM 4997 C C . GLY A 1 623 ? 22.642 66.412 41.847 1.00 17.81 638 GLY A C 1
ATOM 4998 O O . GLY A 1 623 ? 22.484 65.313 41.311 1.00 15.30 638 GLY A O 1
ATOM 4999 N N . MET A 1 624 ? 21.618 67.179 42.215 1.00 16.67 639 MET A N 1
ATOM 5000 C CA . MET A 1 624 ? 20.246 66.734 41.982 1.00 17.88 639 MET A CA 1
ATOM 5001 C C . MET A 1 624 ? 19.905 66.758 40.493 1.00 17.56 639 MET A C 1
ATOM 5002 O O . MET A 1 624 ? 19.091 65.960 40.026 1.00 16.03 639 MET A O 1
ATOM 5007 N N . ASP A 1 625 ? 20.512 67.676 39.746 1.00 16.94 640 ASP A N 1
ATOM 5008 C CA . ASP A 1 625 ? 20.265 67.735 38.306 1.00 17.61 640 ASP A CA 1
ATOM 5009 C C . ASP A 1 625 ? 20.956 66.532 37.656 1.00 16.25 640 ASP A C 1
ATOM 5010 O O . ASP A 1 625 ? 20.467 65.963 36.678 1.00 14.67 640 ASP A O 1
ATOM 5015 N N . TYR A 1 626 ? 22.106 66.158 38.205 1.00 14.10 641 TYR A N 1
ATOM 5016 C CA . TYR A 1 626 ? 22.851 65.010 37.699 1.00 14.31 641 TYR A CA 1
ATOM 5017 C C . TYR A 1 626 ? 21.994 63.770 37.926 1.00 12.71 641 TYR A C 1
ATOM 5018 O O . TYR A 1 626 ? 21.801 62.952 37.026 1.00 13.87 641 TYR A O 1
ATOM 5027 N N . ARG A 1 627 ? 21.461 63.640 39.133 1.00 13.43 642 ARG A N 1
ATOM 5028 C CA . ARG A 1 627 ? 20.619 62.495 39.453 1.00 14.37 642 ARG A CA 1
ATOM 5029 C C . ARG A 1 627 ? 19.419 62.430 38.508 1.00 15.70 642 ARG A C 1
ATOM 5030 O O . ARG A 1 627 ? 19.091 61.366 37.981 1.00 14.44 642 ARG A O 1
ATOM 5038 N N . SER A 1 628 ? 18.787 63.578 38.276 1.00 13.38 643 SER A N 1
ATOM 5039 C CA . SER A 1 628 ? 17.608 63.653 37.418 1.00 16.33 643 SER A CA 1
ATOM 5040 C C . SER A 1 628 ? 17.858 63.485 35.912 1.00 16.84 643 SER A C 1
ATOM 5041 O O . SER A 1 628 ? 17.136 62.746 35.240 1.00 16.58 643 SER A O 1
ATOM 5044 N N . CYS A 1 629 ? 18.874 64.161 35.383 1.00 15.92 644 CYS A N 1
ATOM 5045 C CA . CYS A 1 629 ? 19.162 64.098 33.950 1.00 17.28 644 CYS A CA 1
ATOM 5046 C C . CYS A 1 629 ? 19.996 62.907 33.488 1.00 15.55 644 CYS A C 1
ATOM 5047 O O . CYS A 1 629 ? 19.801 62.407 32.379 1.00 15.25 644 CYS A O 1
ATOM 5050 N N . ILE A 1 630 ? 20.917 62.450 34.330 1.00 14.97 645 ILE A N 1
ATOM 5051 C CA . ILE A 1 630 ? 21.798 61.357 33.943 1.00 14.68 645 ILE A CA 1
ATOM 5052 C C . ILE A 1 630 ? 21.482 59.982 34.519 1.00 14.39 645 ILE A C 1
ATOM 5053 O O . ILE A 1 630 ? 21.530 58.990 33.800 1.00 14.28 645 ILE A O 1
ATOM 5058 N N . LEU A 1 631 ? 21.161 59.908 35.806 1.00 13.71 646 LEU A N 1
ATOM 5059 C CA . LEU A 1 631 ? 20.905 58.604 36.407 1.00 12.51 646 LEU A CA 1
ATOM 5060 C C . LEU A 1 631 ? 19.472 58.093 36.316 1.00 13.58 646 LEU A C 1
ATOM 5061 O O . LEU A 1 631 ? 19.234 56.931 35.978 1.00 10.82 646 LEU A O 1
ATOM 5066 N N . ARG A 1 632 ? 18.519 58.965 36.611 1.00 13.26 647 ARG A N 1
ATOM 5067 C CA . ARG A 1 632 ? 17.112 58.592 36.610 1.00 15.61 647 ARG A CA 1
ATOM 5068 C C . ARG A 1 632 ? 16.562 57.887 35.366 1.00 14.72 647 ARG A C 1
ATOM 5069 O O . ARG A 1 632 ? 15.772 56.957 35.484 1.00 15.20 647 ARG A O 1
ATOM 5077 N N . PRO A 1 633 ? 16.969 58.312 34.159 1.00 16.92 648 PRO A N 1
ATOM 5078 C CA . PRO A 1 633 ? 16.441 57.649 32.958 1.00 16.13 648 PRO A CA 1
ATOM 5079 C C . PRO A 1 633 ? 16.910 56.216 32.724 1.00 15.65 648 PRO A C 1
ATOM 5080 O O . PRO A 1 633 ? 16.218 55.430 32.070 1.00 12.78 648 PRO A O 1
ATOM 5084 N N . GLY A 1 634 ? 18.070 55.865 33.272 1.00 15.75 649 GLY A N 1
ATOM 5085 C CA . GLY A 1 634 ? 18.595 54.538 33.021 1.00 14.11 649 GLY A CA 1
ATOM 5086 C C . GLY A 1 634 ? 18.739 54.516 31.511 1.00 13.26 649 GLY A C 1
ATOM 5087 O O . GLY A 1 634 ? 19.102 55.532 30.915 1.00 12.76 649 GLY A O 1
ATOM 5088 N N . GLY A 1 635 ? 18.428 53.387 30.885 1.00 13.19 650 GLY A N 1
ATOM 5089 C CA . GLY A 1 635 ? 18.520 53.311 29.438 1.00 13.28 650 GLY A CA 1
ATOM 5090 C C . GLY A 1 635 ? 17.229 53.707 28.732 1.00 14.45 650 GLY A C 1
ATOM 5091 O O . GLY A 1 635 ? 17.033 53.367 27.563 1.00 11.20 650 GLY A O 1
ATOM 5092 N N . SER A 1 636 ? 16.356 54.430 29.435 1.00 13.21 651 SER A N 1
ATOM 5093 C CA . SER A 1 636 ? 15.071 54.881 28.880 1.00 17.89 651 SER A CA 1
ATOM 5094 C C . SER A 1 636 ? 15.225 56.041 27.902 1.00 16.37 651 SER A C 1
ATOM 5095 O O . SER A 1 636 ? 14.284 56.394 27.191 1.00 16.12 651 SER A O 1
ATOM 5098 N N . GLU A 1 637 ? 16.404 56.650 27.890 1.00 16.86 652 GLU A N 1
ATOM 5099 C CA . GLU A 1 637 ? 16.679 57.777 27.002 1.00 16.88 652 GLU A CA 1
ATOM 5100 C C . GLU A 1 637 ? 18.070 57.602 26.404 1.00 16.74 652 GLU A C 1
ATOM 5101 O O . GLU A 1 637 ? 18.943 57.017 27.041 1.00 16.67 652 GLU A O 1
ATOM 5107 N N . ASP A 1 638 ? 18.274 58.095 25.185 1.00 15.78 653 ASP A N 1
ATOM 5108 C CA . ASP A 1 638 ? 19.589 57.989 24.543 1.00 17.08 653 ASP A CA 1
ATOM 5109 C C . ASP A 1 638 ? 20.597 58.823 25.326 1.00 16.90 653 ASP A C 1
ATOM 5110 O O . ASP A 1 638 ? 20.255 59.876 25.863 1.00 16.73 653 ASP A O 1
ATOM 5115 N N . ALA A 1 639 ? 21.840 58.359 25.389 1.00 16.78 654 ALA A N 1
ATOM 5116 C CA . ALA A 1 639 ? 22.872 59.096 26.110 1.00 16.66 654 ALA A CA 1
ATOM 5117 C C . ALA A 1 639 ? 23.007 60.512 25.558 1.00 16.94 654 ALA A C 1
ATOM 5118 O O . ALA A 1 639 ? 23.177 61.467 26.316 1.00 17.79 654 ALA A O 1
ATOM 5120 N N . SER A 1 640 ? 22.919 60.648 24.238 1.00 15.74 655 SER A N 1
ATOM 5121 C CA . SER A 1 640 ? 23.050 61.956 23.596 1.00 18.15 655 SER A CA 1
ATOM 5122 C C . SER A 1 640 ? 21.988 62.929 24.099 1.00 17.54 655 SER A C 1
ATOM 5123 O O . SER A 1 640 ? 22.264 64.120 24.291 1.00 15.14 655 SER A O 1
ATOM 5126 N N . ALA A 1 641 ? 20.777 62.418 24.313 1.00 17.05 656 ALA A N 1
ATOM 5127 C CA . ALA A 1 641 ? 19.674 63.243 24.806 1.00 16.72 656 ALA A CA 1
ATOM 5128 C C . ALA A 1 641 ? 19.892 63.631 26.269 1.00 15.82 656 ALA A C 1
ATOM 5129 O O . ALA A 1 641 ? 19.633 64.774 26.666 1.00 15.77 656 ALA A O 1
ATOM 5131 N N . MET A 1 642 ? 20.359 62.682 27.075 1.00 15.22 657 MET A N 1
ATOM 5132 C CA . MET A 1 642 ? 20.606 62.951 28.488 1.00 15.17 657 MET A CA 1
ATOM 5133 C C . MET A 1 642 ? 21.713 63.994 28.642 1.00 15.81 657 MET A C 1
ATOM 5134 O O . MET A 1 642 ? 21.620 64.900 29.467 1.00 15.78 657 MET A O 1
ATOM 5139 N N . LEU A 1 643 ? 22.762 63.862 27.841 1.00 15.41 658 LEU A N 1
ATOM 5140 C CA . LEU A 1 643 ? 23.873 64.802 27.902 1.00 17.72 658 LEU A CA 1
ATOM 5141 C C . LEU A 1 643 ? 23.466 66.186 27.433 1.00 19.00 658 LEU A C 1
ATOM 5142 O O . LEU A 1 643 ? 23.862 67.191 28.025 1.00 19.49 658 LEU A O 1
ATOM 5147 N N . ARG A 1 644 ? 22.676 66.238 26.366 1.00 19.44 659 ARG A N 1
ATOM 5148 C CA . ARG A 1 644 ? 22.231 67.517 25.841 1.00 21.97 659 ARG A CA 1
ATOM 5149 C C . ARG A 1 644 ? 21.434 68.254 26.917 1.00 21.91 659 ARG A C 1
ATOM 5150 O O . ARG A 1 644 ? 21.588 69.462 27.085 1.00 21.96 659 ARG A O 1
ATOM 5158 N N . ARG A 1 645 ? 20.595 67.530 27.657 1.00 20.23 660 ARG A N 1
ATOM 5159 C CA . ARG A 1 645 ? 19.801 68.164 28.711 1.00 21.43 660 ARG A CA 1
ATOM 5160 C C . ARG A 1 645 ? 20.684 68.603 29.872 1.00 19.71 660 ARG A C 1
ATOM 5161 O O . ARG A 1 645 ? 20.556 69.715 30.376 1.00 19.87 660 ARG A O 1
ATOM 5169 N N . PHE A 1 646 ? 21.587 67.725 30.292 1.00 17.94 661 PHE A N 1
ATOM 5170 C CA . PHE A 1 646 ? 22.475 68.027 31.409 1.00 17.22 661 PHE A CA 1
ATOM 5171 C C . PHE A 1 646 ? 23.459 69.157 31.101 1.00 17.51 661 PHE A C 1
ATOM 5172 O O . PHE A 1 646 ? 23.697 70.017 31.945 1.00 18.45 661 PHE A O 1
ATOM 5180 N N . LEU A 1 647 ? 24.029 69.147 29.899 1.00 17.48 662 LEU A N 1
ATOM 5181 C CA . LEU A 1 647 ? 24.999 70.165 29.492 1.00 18.97 662 LEU A CA 1
ATOM 5182 C C . LEU A 1 647 ? 24.362 71.416 28.906 1.00 20.66 662 LEU A C 1
ATOM 5183 O O . LEU A 1 647 ? 24.911 72.510 29.035 1.00 21.69 662 LEU A O 1
ATOM 5188 N N . GLY A 1 648 ? 23.209 71.253 28.264 1.00 21.62 663 GLY A N 1
ATOM 5189 C CA . GLY A 1 648 ? 22.537 72.384 27.650 1.00 23.04 663 GLY A CA 1
ATOM 5190 C C . GLY A 1 648 ? 23.007 72.544 26.215 1.00 24.37 663 GLY A C 1
ATOM 5191 O O . GLY A 1 648 ? 22.663 73.513 25.536 1.00 24.56 663 GLY A O 1
ATOM 5192 N N . ARG A 1 649 ? 23.797 71.575 25.759 1.00 23.07 664 ARG A N 1
ATOM 5193 C CA . ARG A 1 649 ? 24.353 71.558 24.405 1.00 22.53 664 ARG A CA 1
ATOM 5194 C C . ARG A 1 649 ? 24.976 70.181 24.205 1.00 22.90 664 ARG A C 1
ATOM 5195 O O . ARG A 1 649 ? 25.082 69.408 25.158 1.00 22.26 664 ARG A O 1
ATOM 5203 N N . ASP A 1 650 ? 25.390 69.865 22.982 1.00 23.23 665 ASP A N 1
ATOM 5204 C CA . ASP A 1 650 ? 26.026 68.574 22.753 1.00 25.40 665 ASP A CA 1
ATOM 5205 C C . ASP A 1 650 ? 27.416 68.636 23.372 1.00 24.53 665 ASP A C 1
ATOM 5206 O O . ASP A 1 650 ? 28.000 69.712 23.495 1.00 23.89 665 ASP A O 1
ATOM 5211 N N . PRO A 1 651 ? 27.960 67.481 23.782 1.00 24.32 666 PRO A N 1
ATOM 5212 C CA . PRO A 1 651 ? 29.289 67.412 24.397 1.00 23.33 666 PRO A CA 1
ATOM 5213 C C . PRO A 1 651 ? 30.442 67.721 23.443 1.00 24.69 666 PRO A C 1
ATOM 5214 O O . PRO A 1 651 ? 30.328 67.532 22.229 1.00 23.66 666 PRO A O 1
ATOM 5218 N N . LYS A 1 652 ? 31.552 68.192 24.006 1.00 23.98 667 LYS A N 1
ATOM 5219 C CA . LYS A 1 652 ? 32.743 68.534 23.229 1.00 24.01 667 LYS A CA 1
ATOM 5220 C C . LYS A 1 652 ? 34.004 67.987 23.892 1.00 24.39 667 LYS A C 1
ATOM 5221 O O . LYS A 1 652 ? 33.979 67.585 25.057 1.00 22.51 667 LYS A O 1
ATOM 5227 N N . GLN A 1 653 ? 35.110 67.984 23.153 1.00 22.21 668 GLN A N 1
ATOM 5228 C CA . GLN A 1 653 ? 36.372 67.492 23.691 1.00 23.45 668 GLN A CA 1
ATOM 5229 C C . GLN A 1 653 ? 37.093 68.584 24.480 1.00 22.19 668 GLN A C 1
ATOM 5230 O O . GLN A 1 653 ? 38.049 68.305 25.197 1.00 21.05 668 GLN A O 1
ATOM 5236 N N . ASP A 1 654 ? 36.624 69.821 24.339 1.00 22.01 669 ASP A N 1
ATOM 5237 C CA . ASP A 1 654 ? 37.228 70.981 24.996 1.00 21.63 669 ASP A CA 1
ATOM 5238 C C . ASP A 1 654 ? 37.623 70.809 26.459 1.00 20.85 669 ASP A C 1
ATOM 5239 O O . ASP A 1 654 ? 38.766 71.068 26.829 1.00 20.03 669 ASP A O 1
ATOM 5244 N N . ALA A 1 655 ? 36.679 70.396 27.299 1.00 18.93 670 ALA A N 1
ATOM 5245 C CA . ALA A 1 655 ? 36.963 70.219 28.717 1.00 18.73 670 ALA A CA 1
ATOM 5246 C C . ALA A 1 655 ? 38.134 69.264 28.929 1.00 17.55 670 ALA A C 1
ATOM 5247 O O . ALA A 1 655 ? 39.040 69.538 29.721 1.00 17.57 670 ALA A O 1
ATOM 5249 N N . PHE A 1 656 ? 38.114 68.144 28.214 1.00 15.83 671 PHE A N 1
ATOM 5250 C CA . PHE A 1 656 ? 39.174 67.150 28.319 1.00 17.53 671 PHE A CA 1
ATOM 5251 C C . PHE A 1 656 ? 40.534 67.766 27.982 1.00 17.45 671 PHE A C 1
ATOM 5252 O O . PHE A 1 656 ? 41.492 67.623 28.735 1.00 18.38 671 PHE A O 1
ATOM 5260 N N . LEU A 1 657 ? 40.605 68.454 26.847 1.00 19.84 672 LEU A N 1
ATOM 5261 C CA . LEU A 1 657 ? 41.851 69.076 26.408 1.00 21.46 672 LEU A CA 1
ATOM 5262 C C . LEU A 1 657 ? 42.355 70.106 27.417 1.00 20.53 672 LEU A C 1
ATOM 5263 O O . LEU A 1 657 ? 43.537 70.129 27.751 1.00 22.21 672 LEU A O 1
ATOM 5268 N N . LEU A 1 658 ? 41.461 70.958 27.906 1.00 20.94 673 LEU A N 1
ATOM 5269 C CA . LEU A 1 658 ? 41.855 71.964 28.883 1.00 20.21 673 LEU A CA 1
ATOM 5270 C C . LEU A 1 658 ? 42.421 71.318 30.142 1.00 20.04 673 LEU A C 1
ATOM 5271 O O . LEU A 1 658 ? 43.392 71.815 30.714 1.00 18.01 673 LEU A O 1
ATOM 5276 N N . SER A 1 659 ? 41.823 70.209 30.573 1.00 17.98 674 SER A N 1
ATOM 5277 C CA . SER A 1 659 ? 42.282 69.536 31.784 1.00 18.43 674 SER A CA 1
ATOM 5278 C C . SER A 1 659 ? 43.705 69.017 31.612 1.00 20.13 674 SER A C 1
ATOM 5279 O O . SER A 1 659 ? 44.401 68.763 32.595 1.00 21.41 674 SER A O 1
ATOM 5282 N N . LYS A 1 660 ? 44.135 68.862 30.363 1.00 22.14 675 LYS A N 1
ATOM 5283 C CA . LYS A 1 660 ? 45.483 68.380 30.077 1.00 24.33 675 LYS A CA 1
ATOM 5284 C C . LYS A 1 660 ? 46.419 69.571 29.914 1.00 27.78 675 LYS A C 1
ATOM 5285 O O . LYS A 1 660 ? 47.627 69.407 29.754 1.00 27.54 675 LYS A O 1
ATOM 5291 N N . GLY A 1 661 ? 45.845 70.771 29.942 1.00 31.52 676 GLY A N 1
ATOM 5292 C CA . GLY A 1 661 ? 46.638 71.978 29.802 1.00 32.91 676 GLY A CA 1
ATOM 5293 C C . GLY A 1 661 ? 46.813 72.388 28.355 1.00 33.91 676 GLY A C 1
ATOM 5294 O O . GLY A 1 661 ? 47.686 73.195 28.038 1.00 35.71 676 GLY A O 1
ATOM 5295 N N . LEU A 1 662 ? 45.979 71.840 27.479 1.00 34.01 677 LEU A N 1
ATOM 5296 C CA . LEU A 1 662 ? 46.047 72.146 26.055 1.00 35.24 677 LEU A CA 1
ATOM 5297 C C . LEU A 1 662 ? 45.093 73.272 25.662 1.00 37.28 677 LEU A C 1
ATOM 5298 O O . LEU A 1 662 ? 45.266 74.418 26.077 1.00 38.69 677 LEU A O 1
#

Organism: Homo sapiens (NCBI:txid9606)